Protein 4ILY (pdb70)

Sequence (486 aa):
ATGLDDPAKKDIAMQLVSSAENSTLDWKAQYGYIEDIGDGRRGYTAGIIGFCSGTGDMLALVERYTDRSPGNVLASYLPALREVDGTDSHDGLDPGFPRDWAEAAKDPVFQQAQNDERDRVYFDPAVRQAKDDGLGTLGQFAYYDAIVMHGGGGDSTSFGSIRQRALAEAEPPSRGGDEVAYLDAFLDARVWAMRQEEAHSDTSRVDTAQRVFLRDGNLNLDPPLDWQVYGDSFHIGSAPTQPAAHHHLEAAATGLDDPAKKDIAMQLVSSAENSTLDWKAQYGYIEDIGDGRGYTAGIIGFCSGTGDMLALVEERYTDRSPGNVLASYLPALREVDGTDSHDGLDPGFPRDWAEAAKDPVFQQAQNDERDRVYFDPAVRQAKDDGLGTLGQFAYYDAIVMMHGGGGDSTSFGSIRQRALAEAEPPSRGGDEVAYLDAFLDARVWAMRQEEAHSDTSRVDTAQRVFLRDDGNLNLDPPLDWQVYGDSFHIG

Solvent-accessible surface area: 21343 Å² total; per-residue (Å²): 121,93,17,0,62,46,103,66,25,52,53,12,0,9,34,6,15,2,0,1,60,47,52,49,52,79,26,109,65,40,15,26,66,24,41,35,18,18,45,47,118,0,16,21,0,4,26,45,24,2,8,1,9,80,20,40,0,26,38,0,0,55,71,4,27,118,104,28,112,71,18,59,0,21,94,9,10,27,4,0,72,110,3,56,62,66,82,34,50,77,8,0,55,74,3,0,38,158,15,0,46,82,3,10,164,40,94,63,0,52,88,0,0,24,34,7,11,16,125,54,35,1,74,54,0,3,155,56,0,68,72,6,36,8,27,2,4,0,7,6,3,0,3,2,0,6,32,54,13,22,61,46,82,78,85,13,1,16,31,34,0,41,107,114,0,42,95,118,22,79,5,37,64,173,74,18,96,37,47,53,0,2,33,1,0,4,65,2,0,10,72,0,6,135,114,82,87,79,140,18,52,14,15,15,0,68,48,5,3,50,55,4,4,134,108,45,33,52,80,0,64,48,91,2,81,11,79,2,47,58,71,91,23,105,20,83,171,77,129,134,124,94,86,29,161,140,98,109,92,91,54,92,18,0,55,46,102,64,26,51,55,13,0,9,34,6,13,2,1,7,89,50,56,49,48,78,27,111,65,39,14,24,72,25,92,54,106,68,64,46,116,0,18,21,0,3,25,47,24,2,8,2,10,78,20,44,0,29,38,0,0,53,64,4,27,113,20,25,43,11,16,41,0,14,93,24,10,86,15,1,126,134,3,59,62,66,81,33,49,102,56,1,70,128,6,0,41,156,16,0,48,55,2,10,164,42,78,14,0,49,54,0,0,26,29,7,11,16,127,56,38,1,76,54,0,3,164,53,0,68,82,5,37,8,26,1,4,0,6,5,3,0,3,2,0,4,32,73,13,21,56,43,81,78,83,15,1,16,29,32,0,42,109,117,0,44,94,121,21,75,5,35,63,169,74,17,95,34,47,54,0,2,34,2,0,4,66,4,0,11,65,0,5,137,112,86,114,76,185,18,75,16,16,12,0,70,49,6,3,51,69,6,4,140,110,47,23,53,82,0,60,45,94,2,84,9,78,1,100,61,75,88,24,102,17,86

CATH classification: 1.20.141.10 (+1 more: 3.30.386.10)

Organism: Streptomyces sp. (strain SirexAA-E / ActE) (NCBI:txid862751)

InterPro domains:
  IPR000400 Glycoside hydrolase, family 46 [PF01374] (68-277)
  IPR000400 Glycoside hydrolase, family 46 [PIRSF036551] (14-288)
  IPR000400 Glycoside hydrolase, family 46 [PS60000] (74-109)
  IPR000400 Glycoside hydrolase, family 46 [cd00978] (60-277)
  IPR023099 Glycoside hydrolase, family 46, N-terminal [G3DSA:3.30.386.10] (79-173)
  IPR023346 Lysozyme-like domain superfamily [SSF53955] (54-288)

Radius of gyration: 26.88 Å; Cα contacts (8 Å, |Δi|>4): 786; chains: 2; bounding box: 39×75×78 Å

B-factor: mean 20.55, std 11.5, range [5.27, 96.53]

Structure (mmCIF, N/CA/C/O backbone):
data_4ILY
#
_entry.id   4ILY
#
_cell.length_a   39.067
_cell.length_b   115.351
_cell.length_c   57.339
_cell.angle_alpha   90.000
_cell.angle_beta   107.080
_cell.angle_gamma   90.000
#
_symmetry.space_group_name_H-M   'P 1 21 1'
#
loop_
_entity.id
_entity.type
_entity.pdbx_description
1 polymer Chitosanase
2 water water
#
loop_
_atom_site.group_PDB
_atom_site.id
_atom_site.type_symbol
_atom_site.label_atom_id
_atom_site.label_alt_id
_atom_site.label_comp_id
_atom_site.label_asym_id
_atom_site.label_entity_id
_atom_site.label_seq_id
_atom_site.pdbx_PDB_ins_code
_atom_site.Cartn_x
_atom_site.Cartn_y
_atom_site.Cartn_z
_atom_site.occupancy
_atom_site.B_iso_or_equiv
_atom_site.auth_seq_id
_atom_site.auth_comp_id
_atom_site.auth_asym_id
_atom_site.auth_atom_id
_atom_site.pdbx_PDB_model_num
ATOM 1 N N . ALA A 1 15 ? -12.511 -31.542 13.608 1.00 60.37 54 ALA A N 1
ATOM 2 C CA . ALA A 1 15 ? -11.533 -31.881 12.583 1.00 51.62 54 ALA A CA 1
ATOM 3 C C . ALA A 1 15 ? -12.091 -32.918 11.615 1.00 41.58 54 ALA A C 1
ATOM 4 O O . ALA A 1 15 ? -11.350 -33.479 10.813 1.00 46.45 54 ALA A O 1
ATOM 6 N N . THR A 1 16 ? -13.396 -33.165 11.680 1.00 31.52 55 THR A N 1
ATOM 7 C CA . THR A 1 16 ? -13.996 -34.235 10.881 1.00 32.30 55 THR A CA 1
ATOM 8 C C . THR A 1 16 ? -14.905 -33.721 9.763 1.00 26.50 55 THR A C 1
ATOM 9 O O . THR A 1 16 ? -15.439 -32.605 9.831 1.00 23.53 55 THR A O 1
ATOM 13 N N . GLY A 1 17 ? -15.096 -34.557 8.744 1.00 26.71 56 GLY A N 1
ATOM 14 C CA . GLY A 1 17 ? -15.988 -34.223 7.644 1.00 20.77 56 GLY A CA 1
ATOM 15 C C . GLY A 1 17 ? -15.557 -32.950 6.948 1.00 19.66 56 GLY A C 1
ATOM 16 O O . GLY A 1 17 ? -14.362 -32.732 6.733 1.00 20.06 56 GLY A O 1
ATOM 17 N N . LEU A 1 18 ? -16.534 -32.107 6.612 1.00 18.43 57 LEU A N 1
ATOM 18 C CA . LEU A 1 18 ? -16.302 -30.882 5.850 1.00 22.64 57 LEU A CA 1
ATOM 19 C C . LEU A 1 18 ? -15.570 -29.821 6.677 1.00 24.75 57 LEU A C 1
ATOM 20 O O . LEU A 1 18 ? -15.034 -28.859 6.130 1.00 22.59 57 LEU A O 1
ATOM 25 N N . ASP A 1 19 ? -15.563 -30.001 7.993 1.00 23.00 58 ASP A N 1
ATOM 26 C CA . ASP A 1 19 ? -14.838 -29.104 8.892 1.00 23.74 58 ASP A CA 1
ATOM 27 C C . ASP A 1 19 ? -13.309 -29.257 8.816 1.00 31.60 58 ASP A C 1
ATOM 28 O O . ASP A 1 19 ? -12.572 -28.357 9.238 1.00 34.63 58 ASP A O 1
ATOM 33 N N . ASP A 1 20 ? -12.831 -30.379 8.274 1.00 25.19 59 ASP A N 1
ATOM 34 C CA . ASP A 1 20 ? -11.403 -30.512 7.968 1.00 27.98 59 ASP A CA 1
ATOM 35 C C . ASP A 1 20 ? -11.037 -29.426 6.958 1.00 26.99 59 ASP A C 1
ATOM 36 O O . ASP A 1 20 ? -11.727 -29.272 5.949 1.00 20.70 59 ASP A O 1
ATOM 41 N N . PRO A 1 21 ? -9.981 -28.642 7.246 1.00 25.44 60 PRO A N 1
ATOM 42 C CA . PRO A 1 21 ? -9.624 -27.488 6.406 1.00 29.28 60 PRO A CA 1
ATOM 43 C C . PRO A 1 21 ? -9.456 -27.827 4.929 1.00 28.39 60 PRO A C 1
ATOM 44 O O . PRO A 1 21 ? -9.840 -27.014 4.084 1.00 22.81 60 PRO A O 1
ATOM 48 N N . ALA A 1 22 ? -8.884 -28.991 4.624 1.00 26.40 61 ALA A N 1
ATOM 49 C CA . ALA A 1 22 ? -8.717 -29.414 3.233 1.00 26.27 61 ALA A CA 1
ATOM 50 C C . ALA A 1 22 ? -10.051 -29.705 2.566 1.00 27.29 61 ALA A C 1
ATOM 51 O O . ALA A 1 22 ? -10.294 -29.285 1.429 1.00 24.10 61 ALA A O 1
ATOM 53 N N . LYS A 1 23 ? -10.920 -30.411 3.282 1.00 21.51 62 LYS A N 1
ATOM 54 C CA . LYS A 1 23 ? -12.254 -30.702 2.763 1.00 17.19 62 LYS A CA 1
ATOM 55 C C . LYS A 1 23 ? -13.086 -29.429 2.661 1.00 22.39 62 LYS A C 1
ATOM 56 O O . LYS A 1 23 ? -13.866 -29.272 1.727 1.00 14.91 62 LYS A O 1
ATOM 62 N N . LYS A 1 24 ? -12.940 -28.530 3.631 1.00 16.54 63 LYS A N 1
ATOM 63 C CA . LYS A 1 24 ? -13.678 -27.269 3.573 1.00 15.61 63 LYS A CA 1
ATOM 64 C C . LYS A 1 24 ? -13.339 -26.490 2.307 1.00 14.73 63 LYS A C 1
ATOM 65 O O . LYS A 1 24 ? -14.212 -25.907 1.671 1.00 13.67 63 LYS A O 1
ATOM 71 N N . ASP A 1 25 ? -12.068 -26.478 1.938 1.00 18.98 64 ASP A N 1
ATOM 72 C CA . ASP A 1 25 ? -11.677 -25.706 0.767 1.00 22.74 64 ASP A CA 1
ATOM 73 C C . ASP A 1 25 ? -12.156 -26.385 -0.512 1.00 21.39 64 ASP A C 1
ATOM 74 O O . ASP A 1 25 ? -12.508 -25.719 -1.492 1.00 17.58 64 ASP A O 1
ATOM 79 N N . ILE A 1 26 ? -12.164 -27.714 -0.501 1.00 18.63 65 ILE A N 1
ATOM 80 C CA . ILE A 1 26 ? -12.766 -28.467 -1.603 1.00 13.76 65 ILE A CA 1
ATOM 81 C C . ILE A 1 26 ? -14.231 -28.069 -1.783 1.00 12.77 65 ILE A C 1
ATOM 82 O O . ILE A 1 26 ? -14.684 -27.799 -2.905 1.00 13.04 65 ILE A O 1
ATOM 87 N N . ALA A 1 27 ? -14.966 -27.994 -0.677 1.00 12.68 66 ALA A N 1
ATOM 88 C CA . ALA A 1 27 ? -16.335 -27.487 -0.730 1.00 11.88 66 ALA A CA 1
ATOM 89 C C . ALA A 1 27 ? -16.405 -26.110 -1.395 1.00 11.29 66 ALA A C 1
ATOM 90 O O . ALA A 1 27 ? -17.240 -25.882 -2.272 1.00 10.68 66 ALA A O 1
ATOM 92 N N . MET A 1 28 ? -15.539 -25.194 -0.967 1.00 11.62 67 MET A N 1
ATOM 93 C CA . MET A 1 28 ? -15.569 -23.845 -1.538 1.00 11.17 67 MET A CA 1
ATOM 94 C C . MET A 1 28 ? -15.255 -23.864 -3.031 1.00 11.33 67 MET A C 1
ATOM 95 O O . MET A 1 28 ? -15.854 -23.106 -3.809 1.00 12.95 67 MET A O 1
ATOM 100 N N . GLN A 1 29 ? -14.330 -24.734 -3.439 1.00 14.18 68 GLN A N 1
ATOM 101 C CA . GLN A 1 29 ? -14.001 -24.899 -4.859 1.00 15.53 68 GLN A CA 1
ATOM 102 C C . GLN A 1 29 ? -15.169 -25.471 -5.663 1.00 11.75 68 GLN A C 1
ATOM 103 O O . GLN A 1 29 ? -15.450 -25.020 -6.775 1.00 10.92 68 GLN A O 1
ATOM 109 N N . LEU A 1 30 ? -15.842 -26.468 -5.097 1.00 12.01 69 LEU A N 1
ATOM 110 C CA . LEU A 1 30 ? -16.973 -27.104 -5.766 1.00 10.65 69 LEU A CA 1
ATOM 111 C C . LEU A 1 30 ? -18.103 -26.111 -5.971 1.00 10.12 69 LEU A C 1
ATOM 112 O O . LEU A 1 30 ? -18.690 -26.032 -7.060 1.00 10.08 69 LEU A O 1
ATOM 117 N N . VAL A 1 31 ? -18.402 -25.332 -4.933 1.00 11.60 70 VAL A N 1
ATOM 118 C CA . VAL A 1 31 ? -19.450 -24.315 -5.065 1.00 9.52 70 VAL A CA 1
ATOM 119 C C . VAL A 1 31 ? -19.060 -23.283 -6.127 1.00 12.45 70 VAL A C 1
ATOM 120 O O . VAL A 1 31 ? -19.890 -22.864 -6.951 1.00 11.44 70 VAL A O 1
ATOM 124 N N . SER A 1 32 ? -17.790 -22.886 -6.112 1.00 9.79 71 SER A N 1
ATOM 125 C CA . SER A 1 32 ? -17.279 -21.888 -7.045 1.00 14.86 71 SER A CA 1
ATOM 126 C C . SER A 1 32 ? -17.379 -22.351 -8.495 1.00 11.16 71 SER A C 1
ATOM 127 O O . SER A 1 32 ? -17.646 -21.547 -9.391 1.00 10.47 71 SER A O 1
ATOM 130 N N . SER A 1 33 ? -17.166 -23.643 -8.735 1.00 10.52 72 SER A N 1
ATOM 131 C CA . SER A 1 33 ? -17.266 -24.160 -10.096 1.00 11.00 72 SER A CA 1
ATOM 132 C C . SER A 1 33 ? -18.658 -23.916 -10.659 1.00 13.41 72 SER A C 1
ATOM 133 O O . SER A 1 33 ? -18.806 -23.636 -11.837 1.00 12.85 72 SER A O 1
ATOM 136 N N . ALA A 1 34 ? -19.675 -24.013 -9.809 1.00 10.39 73 ALA A N 1
ATOM 137 C CA . ALA A 1 34 ? -21.046 -23.756 -10.243 1.00 14.71 73 ALA A CA 1
ATOM 138 C C . ALA A 1 34 ? -21.389 -22.258 -10.293 1.00 18.70 73 ALA A C 1
ATOM 139 O O . ALA A 1 34 ? -22.104 -21.811 -11.187 1.00 21.46 73 ALA A O 1
ATOM 141 N N . GLU A 1 35 ? -20.897 -21.483 -9.337 1.00 9.99 74 GLU A N 1
ATOM 142 C CA . GLU A 1 35 ? -21.256 -20.059 -9.291 1.00 11.99 74 GLU A CA 1
ATOM 143 C C . GLU A 1 35 ? -20.405 -19.174 -10.202 1.00 18.75 74 GLU A C 1
ATOM 144 O O . GLU A 1 35 ? -20.873 -18.133 -10.700 1.00 15.04 74 GLU A O 1
ATOM 150 N N . ASN A 1 36 ? -19.153 -19.577 -10.407 1.00 13.24 75 ASN A N 1
ATOM 151 C CA . ASN A 1 36 ? -18.185 -18.747 -11.122 1.00 12.61 75 ASN A CA 1
ATOM 152 C C . ASN A 1 36 ? -17.535 -19.405 -12.316 1.00 17.18 75 ASN A C 1
ATOM 153 O O . ASN A 1 36 ? -16.770 -18.760 -13.027 1.00 14.93 75 ASN A O 1
ATOM 158 N N . SER A 1 37 ? -17.822 -20.688 -12.517 1.00 15.58 76 SER A N 1
ATOM 159 C CA . SER A 1 37 ? -17.152 -21.496 -13.543 1.00 19.18 76 SER A CA 1
ATOM 160 C C . SER A 1 37 ? -15.629 -21.544 -13.397 1.00 18.11 76 SER A C 1
ATOM 161 O O . SER A 1 37 ? -14.903 -21.704 -14.385 1.00 18.34 76 SER A O 1
ATOM 164 N N . THR A 1 38 ? -15.163 -21.444 -12.153 1.00 19.38 77 THR A N 1
ATOM 165 C CA . THR A 1 38 ? -13.754 -21.622 -11.816 1.00 18.39 77 THR A CA 1
ATOM 166 C C . THR A 1 38 ? -13.605 -22.175 -10.393 1.00 17.72 77 THR A C 1
ATOM 167 O O . THR A 1 38 ? -14.514 -22.035 -9.570 1.00 13.98 77 THR A O 1
ATOM 171 N N . LEU A 1 39 ? -12.457 -22.782 -10.093 1.00 14.40 78 LEU A N 1
ATOM 172 C CA . LEU A 1 39 ? -12.199 -23.275 -8.738 1.00 12.70 78 LEU A CA 1
ATOM 173 C C . LEU A 1 39 ? -11.730 -22.124 -7.856 1.00 16.10 78 LEU A C 1
ATOM 174 O O . LEU A 1 39 ? -11.707 -22.235 -6.629 1.00 13.22 78 LEU A O 1
ATOM 179 N N . ASP A 1 40 ? -11.381 -21.004 -8.482 1.00 12.94 79 ASP A N 1
ATOM 180 C CA . ASP A 1 40 ? -10.786 -19.874 -7.754 1.00 13.12 79 ASP A CA 1
ATOM 181 C C . ASP A 1 40 ? -11.836 -19.006 -7.055 1.00 17.28 79 ASP A C 1
ATOM 182 O O . ASP A 1 40 ? -12.173 -17.925 -7.533 1.00 18.75 79 ASP A O 1
ATOM 187 N N . TRP A 1 41 ? -12.342 -19.473 -5.916 1.00 13.96 80 TRP A N 1
ATOM 188 C CA . TRP A 1 41 ? -13.416 -18.761 -5.226 1.00 14.24 80 TRP A CA 1
ATOM 189 C C . TRP A 1 41 ? -12.969 -17.409 -4.656 1.00 13.19 80 TRP A C 1
ATOM 190 O O . TRP A 1 41 ? -13.760 -16.461 -4.571 1.00 15.71 80 TRP A O 1
ATOM 201 N N . LYS A 1 42 ? -11.699 -17.315 -4.283 1.00 14.14 81 LYS A N 1
ATOM 202 C CA . LYS A 1 42 ? -11.173 -16.080 -3.706 1.00 12.62 81 LYS A CA 1
ATOM 203 C C . LYS A 1 42 ? -11.146 -14.897 -4.678 1.00 19.53 81 LYS A C 1
ATOM 204 O O . LYS A 1 42 ? -11.106 -13.743 -4.243 1.00 15.94 81 LYS A O 1
ATOM 210 N N . ALA A 1 43 ? -11.163 -15.171 -5.980 1.00 18.61 82 ALA A N 1
ATOM 211 C CA . ALA A 1 43 ? -11.170 -14.101 -6.990 1.00 19.07 82 ALA A CA 1
ATOM 212 C C . ALA A 1 43 ? -12.392 -13.180 -6.865 1.00 16.94 82 ALA A C 1
ATOM 213 O O . ALA A 1 43 ? -12.410 -12.059 -7.395 1.00 17.81 82 ALA A O 1
ATOM 215 N N . GLN A 1 44 ? -13.411 -13.650 -6.153 1.00 14.13 83 GLN A N 1
ATOM 216 C CA . GLN A 1 44 ? -14.654 -12.894 -5.998 1.00 11.95 83 GLN A CA 1
ATOM 217 C C . GLN A 1 44 ? -14.714 -11.927 -4.813 1.00 12.23 83 GLN A C 1
ATOM 218 O O . GLN A 1 44 ? -15.736 -11.255 -4.641 1.00 14.41 83 GLN A O 1
ATOM 224 N N . TYR A 1 45 ? -13.661 -11.863 -3.992 1.00 12.40 84 TYR A N 1
ATOM 225 C CA . TYR A 1 45 ? -13.671 -10.957 -2.841 1.00 15.93 84 TYR A CA 1
ATOM 226 C C . TYR A 1 45 ? -14.018 -9.538 -3.294 1.00 17.54 84 TYR A C 1
ATOM 227 O O . TYR A 1 45 ? -14.836 -8.858 -2.671 1.00 13.71 84 TYR A O 1
ATOM 236 N N . GLY A 1 46 ? -13.380 -9.096 -4.376 1.00 13.48 85 GLY A N 1
ATOM 237 C CA . GLY A 1 46 ? -13.557 -7.733 -4.865 1.00 14.78 85 GLY A CA 1
ATOM 238 C C . GLY A 1 46 ? -14.644 -7.522 -5.906 1.00 12.18 85 GLY A C 1
ATOM 239 O O . GLY A 1 46 ? -14.873 -6.386 -6.328 1.00 15.65 85 GLY A O 1
ATOM 240 N N . TYR A 1 47 ? -15.310 -8.596 -6.317 1.00 11.73 86 TYR A N 1
ATOM 241 C CA . TYR A 1 47 ? -16.389 -8.499 -7.306 1.00 16.86 86 TYR A CA 1
ATOM 242 C C . TYR A 1 47 ? -17.550 -7.653 -6.794 1.00 16.78 86 TYR A C 1
ATOM 243 O O . TYR A 1 47 ? -17.969 -7.796 -5.641 1.00 12.17 86 TYR A O 1
ATOM 252 N N . ILE A 1 48 ? -18.072 -6.775 -7.652 1.00 13.53 87 ILE A N 1
ATOM 253 C CA . ILE A 1 48 ? -19.279 -6.013 -7.327 1.00 11.99 87 ILE A CA 1
ATOM 254 C C . ILE A 1 48 ? -20.009 -5.491 -8.587 1.00 16.25 87 ILE A C 1
ATOM 255 O O . ILE A 1 48 ? -19.421 -4.783 -9.396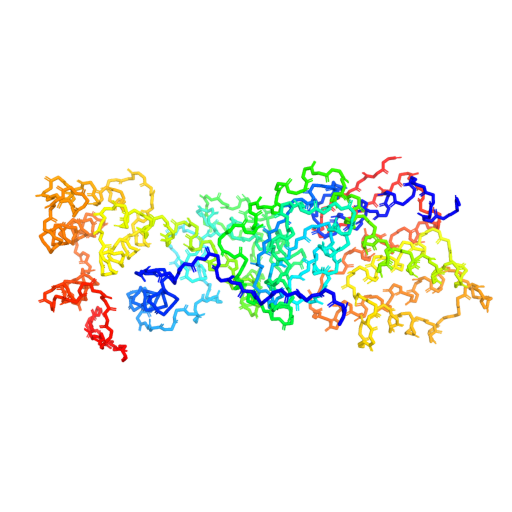 1.00 16.32 87 ILE A O 1
ATOM 260 N N . GLU A 1 49 ? -21.281 -5.869 -8.740 1.00 15.24 88 GLU A N 1
ATOM 261 C CA . GLU A 1 49 ? -22.149 -5.390 -9.825 1.00 21.89 88 GLU A CA 1
ATOM 262 C C . GLU A 1 49 ? -23.611 -5.417 -9.413 1.00 13.46 88 GLU A C 1
ATOM 263 O O . GLU A 1 49 ? -24.022 -6.267 -8.627 1.00 15.07 88 GLU A O 1
ATOM 269 N N . ASP A 1 50 ? -24.395 -4.504 -9.983 1.00 15.39 89 ASP A N 1
ATOM 270 C CA . ASP A 1 50 ? -25.854 -4.601 -9.948 1.00 16.54 89 ASP A CA 1
ATOM 271 C C . ASP A 1 50 ? -26.305 -5.331 -11.218 1.00 19.85 89 ASP A C 1
ATOM 272 O O . ASP A 1 50 ? -26.241 -4.769 -12.308 1.00 19.41 89 ASP A O 1
ATOM 277 N N . ILE A 1 51 ? -26.759 -6.575 -11.082 1.00 12.41 90 ILE A N 1
ATOM 278 C CA . ILE A 1 51 ? -27.074 -7.382 -12.259 1.00 15.30 90 ILE A CA 1
ATOM 279 C C . ILE A 1 51 ? -28.534 -7.252 -12.724 1.00 18.18 90 ILE A C 1
ATOM 280 O O . ILE A 1 51 ? -28.962 -7.943 -13.658 1.00 17.11 90 ILE A O 1
ATOM 285 N N . GLY A 1 52 ? -29.285 -6.363 -12.078 1.00 14.56 91 GLY A N 1
ATOM 286 C CA . GLY A 1 52 ? -30.647 -6.067 -12.494 1.00 14.75 91 GLY A CA 1
ATOM 287 C C . GLY A 1 52 ? -31.659 -7.110 -12.055 1.00 22.75 91 GLY A C 1
ATOM 288 O O . GLY A 1 52 ? -32.700 -7.266 -12.697 1.00 23.21 91 GLY A O 1
ATOM 289 N N . ASP A 1 53 ? -31.357 -7.834 -10.973 1.00 19.50 92 ASP A N 1
ATOM 290 C CA . ASP A 1 53 ? -32.291 -8.827 -10.442 1.00 15.10 92 ASP A CA 1
ATOM 291 C C . ASP A 1 53 ? -33.198 -8.270 -9.335 1.00 22.74 92 ASP A C 1
ATOM 292 O O . ASP A 1 53 ? -34.003 -9.002 -8.753 1.00 24.81 92 ASP A O 1
ATOM 297 N N . GLY A 1 54 ? -33.056 -6.979 -9.048 1.00 18.89 93 GLY A N 1
ATOM 298 C CA . GLY A 1 54 ? -33.862 -6.310 -8.037 1.00 18.84 93 GLY A CA 1
ATOM 299 C C . GLY A 1 54 ? -33.181 -6.269 -6.675 1.00 21.07 93 GLY A C 1
ATOM 300 O O . GLY A 1 54 ? -33.726 -5.712 -5.721 1.00 18.09 93 GLY A O 1
ATOM 301 N N . ARG A 1 55 ? -31.978 -6.829 -6.581 1.00 18.90 94 ARG A N 1
ATOM 302 C CA A ARG A 1 55 ? -31.300 -6.907 -5.286 0.64 18.60 94 ARG A CA 1
ATOM 303 C CA B ARG A 1 55 ? -31.270 -6.935 -5.305 0.36 18.48 94 ARG A CA 1
ATOM 304 C C . ARG A 1 55 ? -30.248 -5.825 -5.084 1.00 19.62 94 ARG A C 1
ATOM 305 O O . ARG A 1 55 ? -29.543 -5.822 -4.083 1.00 14.80 94 ARG A O 1
ATOM 320 N N . GLY A 1 56 ? -30.156 -4.892 -6.025 1.00 15.92 95 GLY A N 1
ATOM 321 C CA . GLY A 1 56 ? -29.172 -3.831 -5.907 1.00 17.94 95 GLY A CA 1
ATOM 322 C C . GLY A 1 56 ? -27.786 -4.332 -6.272 1.00 18.92 95 GLY A C 1
ATOM 323 O O . GLY A 1 56 ? -27.622 -5.097 -7.222 1.00 19.19 95 GLY A O 1
ATOM 324 N N . TYR A 1 57 ? -26.780 -3.890 -5.523 1.00 15.87 96 TYR A N 1
ATOM 325 C CA . TYR A 1 57 ? -25.419 -4.369 -5.733 1.00 11.87 96 TYR A CA 1
ATOM 326 C C . TYR A 1 57 ? -25.256 -5.752 -5.175 1.00 15.77 96 TYR A C 1
ATOM 327 O O . TYR A 1 57 ? -25.617 -6.003 -4.027 1.00 14.32 96 TYR A O 1
ATOM 336 N N . THR A 1 58 ? -24.705 -6.639 -5.995 1.00 12.21 97 THR A N 1
ATOM 337 C CA . THR A 1 58 ? -24.337 -7.987 -5.576 1.00 16.23 97 THR A CA 1
ATOM 338 C C . THR A 1 58 ? -22.806 -8.062 -5.526 1.00 14.54 97 THR A C 1
ATOM 339 O O . THR A 1 58 ? -22.131 -7.640 -6.472 1.00 16.74 97 THR A O 1
ATOM 343 N N . ALA A 1 59 ? -22.243 -8.569 -4.431 1.00 11.49 98 ALA A N 1
ATOM 344 C CA . ALA A 1 59 ? -20.798 -8.462 -4.265 1.00 7.87 98 ALA A CA 1
ATOM 345 C C . ALA A 1 59 ? -20.192 -9.551 -3.394 1.00 9.87 98 ALA A C 1
ATOM 346 O O . ALA A 1 59 ? -20.892 -10.225 -2.636 1.00 10.83 98 ALA A O 1
ATOM 348 N N . GLY A 1 60 ? -18.879 -9.709 -3.518 1.00 11.44 99 GLY A N 1
ATOM 349 C CA . GLY A 1 60 ? 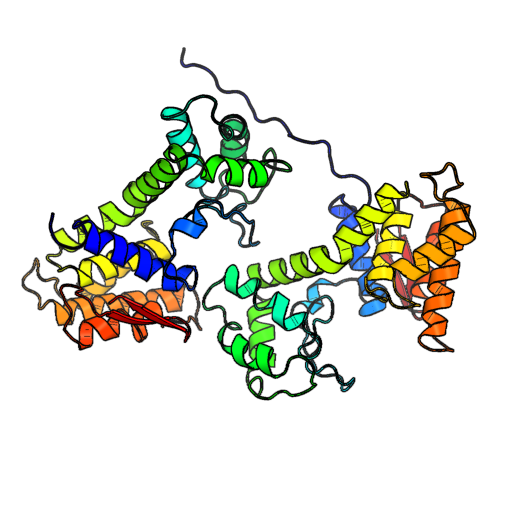-18.121 -10.598 -2.661 1.00 13.05 99 GLY A CA 1
ATOM 350 C C . GLY A 1 60 ? -18.284 -12.071 -2.984 1.00 10.95 99 GLY A C 1
ATOM 351 O O . GLY A 1 60 ? -18.833 -12.460 -4.035 1.00 12.35 99 GLY A O 1
ATOM 352 N N . ILE A 1 61 ? -17.790 -12.904 -2.078 1.00 10.79 100 ILE A N 1
ATOM 353 C CA . ILE A 1 61 ? -17.646 -14.327 -2.381 1.00 13.47 100 ILE A CA 1
ATOM 354 C C . ILE A 1 61 ? -18.952 -15.103 -2.469 1.00 16.74 100 ILE A C 1
ATOM 355 O O . ILE A 1 61 ? -19.009 -16.148 -3.127 1.00 18.13 100 ILE A O 1
ATOM 360 N N . ILE A 1 62 ? -19.998 -14.618 -1.810 1.00 14.23 101 ILE A N 1
ATOM 361 C CA . ILE A 1 62 ? -21.290 -15.313 -1.895 1.00 13.63 101 ILE A CA 1
ATOM 362 C C . ILE A 1 62 ? -22.380 -14.478 -2.545 1.00 17.09 101 ILE A C 1
ATOM 363 O O . ILE A 1 62 ? -23.537 -14.881 -2.595 1.00 25.96 101 ILE A O 1
ATOM 368 N N . GLY A 1 63 ? -22.004 -13.323 -3.067 1.00 14.00 102 GLY A N 1
ATOM 369 C CA . GLY A 1 63 ? -22.991 -12.422 -3.620 1.00 15.32 102 GLY A CA 1
ATOM 370 C C . GLY A 1 63 ? -23.850 -11.797 -2.533 1.00 11.38 102 GLY A C 1
ATOM 371 O O . GLY A 1 63 ? -25.072 -11.936 -2.548 1.00 14.41 102 GLY A O 1
ATOM 372 N N . PHE A 1 64 ? -23.201 -11.137 -1.574 1.00 7.76 103 PHE A N 1
ATOM 373 C CA . PHE A 1 64 ? -23.893 -10.296 -0.599 1.00 10.86 103 PHE A CA 1
ATOM 374 C C . PHE A 1 64 ? -24.621 -9.181 -1.367 1.00 13.91 103 PHE A C 1
ATOM 375 O O . PHE A 1 64 ? -24.056 -8.612 -2.308 1.00 12.55 103 PHE A O 1
ATOM 383 N N . CYS A 1 65 ? -25.850 -8.843 -0.968 1.00 10.17 104 CYS A N 1
ATOM 384 C CA . CYS A 1 65 ? -26.621 -7.809 -1.685 1.00 11.81 104 CYS A CA 1
ATOM 385 C C . CYS A 1 65 ? -26.988 -6.599 -0.828 1.00 12.75 104 CYS A C 1
ATOM 386 O O . CYS A 1 65 ? -27.329 -6.752 0.341 1.00 13.54 104 CYS A O 1
ATOM 389 N N . SER A 1 66 ? -26.958 -5.405 -1.423 1.00 14.59 105 SER A N 1
ATOM 390 C CA . SER A 1 66 ? -27.410 -4.195 -0.729 1.00 11.49 105 SER A CA 1
ATOM 391 C C . SER A 1 66 ? -28.920 -4.201 -0.470 1.00 13.53 105 SER A C 1
ATOM 392 O O . SER A 1 66 ? -29.408 -3.508 0.427 1.00 15.81 105 SER A O 1
ATOM 395 N N . GLY A 1 67 ? -29.664 -4.957 -1.275 1.00 17.32 106 GLY A N 1
ATOM 396 C CA . GLY A 1 67 ? -31.112 -4.979 -1.150 1.00 12.76 106 GLY A CA 1
ATOM 397 C C . GLY A 1 67 ? -31.687 -5.989 -0.173 1.00 15.97 106 GLY A C 1
ATOM 398 O O . GLY A 1 67 ? -32.883 -5.952 0.122 1.00 17.79 106 GLY A O 1
ATOM 399 N N . THR A 1 68 ? -30.854 -6.896 0.336 1.00 14.22 107 THR A N 1
ATOM 400 C CA . THR A 1 68 ? -31.373 -8.022 1.105 1.00 15.11 107 THR A CA 1
ATOM 401 C C . THR A 1 68 ? -30.877 -8.102 2.540 1.00 17.13 107 THR A C 1
ATOM 402 O O . THR A 1 68 ? -31.301 -8.984 3.286 1.00 17.83 107 THR A O 1
ATOM 406 N N . GLY A 1 69 ? -30.003 -7.176 2.931 1.00 11.90 108 GLY A N 1
ATOM 407 C CA . GLY A 1 69 ? -29.568 -7.088 4.315 1.00 14.84 108 GLY A CA 1
ATOM 408 C C . GLY A 1 69 ? -28.244 -7.748 4.644 1.00 13.53 108 GLY A C 1
ATOM 409 O O . GLY A 1 69 ? -27.624 -7.426 5.666 1.00 9.27 108 GLY A O 1
ATOM 410 N N . ASP A 1 70 ? -27.785 -8.662 3.795 1.00 10.55 109 ASP A N 1
ATOM 411 C CA . ASP A 1 70 ? -26.561 -9.389 4.147 1.00 9.82 109 ASP A CA 1
ATOM 412 C C . ASP A 1 70 ? -25.279 -8.603 3.840 1.00 10.76 109 ASP A C 1
ATOM 413 O O . ASP A 1 70 ? -24.281 -8.733 4.557 1.00 13.07 109 ASP A O 1
ATOM 418 N N . MET A 1 71 ? -25.306 -7.761 2.809 1.00 12.10 110 MET A N 1
ATOM 419 C CA . MET A 1 71 ? -24.184 -6.837 2.606 1.00 8.85 110 MET A CA 1
ATOM 420 C C . MET A 1 71 ? -24.063 -5.901 3.798 1.00 13.66 110 MET A C 1
ATOM 421 O O . MET A 1 71 ? -22.958 -5.652 4.304 1.00 11.45 110 MET A O 1
ATOM 426 N N . LEU A 1 72 ? -25.206 -5.394 4.250 1.00 12.49 111 LEU A N 1
ATOM 427 C CA . LEU A 1 72 ? -25.242 -4.506 5.411 1.00 11.43 111 LEU A CA 1
ATOM 428 C C . LEU A 1 72 ? -24.652 -5.184 6.655 1.00 11.35 111 LEU A C 1
ATOM 429 O O . LEU A 1 72 ? -23.791 -4.612 7.335 1.00 11.48 111 LEU A O 1
ATOM 434 N N . ALA A 1 73 ? -25.115 -6.390 6.963 1.00 12.96 112 ALA A N 1
ATOM 435 C CA . ALA A 1 73 ? -24.557 -7.130 8.106 1.00 14.99 112 ALA A CA 1
ATOM 436 C C . ALA A 1 73 ? -23.046 -7.353 7.965 1.00 11.63 112 ALA A C 1
ATOM 437 O O . ALA A 1 73 ? -22.299 -7.272 8.948 1.00 9.31 112 ALA A O 1
ATOM 439 N N . LEU A 1 74 ? -22.600 -7.669 6.751 1.00 9.33 113 LEU A N 1
ATOM 440 C CA . LEU A 1 74 ? -21.162 -7.816 6.491 1.00 10.67 113 LEU A CA 1
ATOM 441 C C . LEU A 1 74 ? -20.383 -6.530 6.772 1.00 8.49 113 LEU A C 1
ATOM 442 O O . LEU A 1 74 ? -19.362 -6.555 7.466 1.00 8.93 113 LEU A O 1
ATOM 447 N N . VAL A 1 75 ? -20.853 -5.403 6.248 1.00 12.31 114 VAL A N 1
ATOM 448 C CA . VAL A 1 75 ? -20.100 -4.163 6.442 1.00 11.17 114 VAL A CA 1
ATOM 449 C C . VAL A 1 75 ? -20.127 -3.730 7.908 1.00 15.66 114 VAL A C 1
ATOM 450 O O . VAL A 1 75 ? -19.139 -3.209 8.419 1.00 13.11 114 VAL A O 1
ATOM 454 N N . GLU A 1 76 ? -21.240 -3.979 8.594 1.00 8.83 115 GLU A N 1
ATOM 455 C CA . GLU A 1 76 ? -21.307 -3.704 10.031 1.00 14.60 115 GLU A CA 1
ATOM 456 C C . GLU A 1 76 ? -20.248 -4.500 10.804 1.00 13.69 115 GLU A C 1
ATOM 457 O O . GLU A 1 76 ? -19.593 -3.959 11.703 1.00 13.92 115 GLU A O 1
ATOM 463 N N . ARG A 1 77 ? -20.095 -5.782 10.461 1.00 14.84 116 ARG A N 1
ATOM 464 C CA . ARG A 1 77 ? -19.127 -6.654 11.143 1.00 10.08 116 ARG A CA 1
ATOM 465 C C . ARG A 1 77 ? -17.679 -6.256 10.842 1.00 12.23 116 ARG A C 1
ATOM 466 O O . ARG A 1 77 ? -16.834 -6.231 11.745 1.00 10.10 116 ARG A O 1
ATOM 474 N N . TYR A 1 78 ? -17.403 -5.956 9.576 1.00 8.64 117 TYR A N 1
ATOM 475 C CA . TYR A 1 78 ? -16.102 -5.427 9.158 1.00 9.61 117 TYR A CA 1
ATOM 476 C C . TYR A 1 78 ? -15.778 -4.169 9.963 1.00 17.13 117 TYR A C 1
ATOM 477 O O . TYR A 1 78 ? -14.649 -3.979 10.430 1.00 15.02 117 TYR A O 1
ATOM 486 N N . THR A 1 79 ? -16.772 -3.302 10.122 1.00 11.48 118 THR A N 1
ATOM 487 C CA . THR A 1 79 ? -16.539 -2.019 10.796 1.00 10.50 118 THR A CA 1
ATOM 488 C C . THR A 1 79 ? -16.333 -2.187 12.303 1.00 16.67 118 THR A C 1
ATOM 489 O O . THR A 1 79 ? -15.567 -1.432 12.909 1.00 14.03 118 THR A O 1
ATOM 493 N N . ASP A 1 80 ? -17.022 -3.157 12.909 1.00 13.10 119 ASP A N 1
ATOM 494 C CA . ASP A 1 80 ? -16.746 -3.528 14.301 1.00 14.43 119 ASP A CA 1
ATOM 495 C C . ASP A 1 80 ? -15.282 -3.899 14.506 1.00 15.38 119 ASP A C 1
ATOM 496 O O . ASP A 1 80 ? -14.662 -3.545 15.517 1.00 13.11 119 ASP A O 1
ATOM 501 N N . ARG A 1 81 ? -14.736 -4.636 13.546 1.00 13.75 120 ARG A N 1
ATOM 502 C CA . ARG A 1 81 ? -13.366 -5.131 13.650 1.00 14.61 120 ARG A CA 1
ATOM 503 C C . ARG A 1 81 ? -12.346 -4.115 13.161 1.00 16.73 120 ARG A C 1
ATOM 504 O O . ARG A 1 81 ? -11.175 -4.174 13.542 1.00 21.80 120 ARG A O 1
ATOM 512 N N . SER A 1 82 ? -12.788 -3.178 12.324 1.00 12.06 121 SER A N 1
ATOM 513 C CA . SER A 1 82 ? -11.869 -2.234 11.694 1.00 13.55 121 SER A CA 1
ATOM 514 C C . SER A 1 82 ? -12.511 -0.853 11.569 1.00 14.92 121 SER A C 1
ATOM 515 O O . SER A 1 82 ? -12.942 -0.459 10.487 1.00 16.23 121 SER A O 1
ATOM 518 N N . PRO A 1 83 ? -12.599 -0.118 12.688 1.00 16.63 122 PRO A N 1
ATOM 519 C CA . PRO A 1 83 ? -13.314 1.167 12.638 1.00 18.32 122 PRO A CA 1
ATOM 520 C C . PRO A 1 83 ? -12.694 2.154 11.648 1.00 16.44 122 PRO A C 1
ATOM 521 O O . PRO A 1 83 ? -11.467 2.195 11.478 1.00 14.85 122 PRO A O 1
ATOM 525 N N . GLY A 1 84 ? -13.546 2.943 11.004 1.00 17.24 123 GLY A N 1
ATOM 526 C CA . GLY A 1 84 ? -13.098 3.915 10.017 1.00 19.82 123 GLY A CA 1
ATOM 527 C C . GLY A 1 84 ? -12.468 3.309 8.771 1.00 19.31 123 GLY A C 1
ATOM 528 O O . GLY A 1 84 ? -11.692 3.971 8.078 1.00 17.84 123 GLY A O 1
ATOM 529 N N . ASN A 1 85 ? -12.805 2.056 8.466 1.00 13.20 124 ASN A N 1
ATOM 530 C CA . ASN A 1 85 ? -12.376 1.465 7.213 1.00 12.67 124 ASN A CA 1
ATOM 531 C C . ASN A 1 85 ? -13.057 2.188 6.052 1.00 14.82 124 ASN A C 1
ATOM 532 O O . ASN A 1 85 ? -13.979 2.975 6.275 1.00 18.00 124 ASN A O 1
ATOM 537 N N . VAL A 1 86 ? -12.615 1.931 4.822 1.00 20.25 125 VAL A N 1
ATOM 538 C CA . VAL A 1 86 ? -13.120 2.686 3.665 1.00 20.79 125 VAL A CA 1
ATOM 539 C C . VAL A 1 86 ? -14.623 2.544 3.401 1.00 19.07 125 VAL A C 1
ATOM 540 O O . VAL A 1 86 ? -15.242 3.437 2.813 1.00 16.43 125 VAL A O 1
ATOM 544 N N . LEU A 1 87 ? -15.216 1.445 3.850 1.00 12.90 126 LEU A N 1
ATOM 545 C CA . LEU A 1 87 ? -16.638 1.212 3.602 1.00 17.14 126 LEU A CA 1
ATOM 546 C C . LEU A 1 87 ? -17.526 1.788 4.703 1.00 13.16 126 LEU A C 1
ATOM 547 O O . LEU A 1 87 ? -18.744 1.864 4.534 1.00 15.48 126 LEU A O 1
ATOM 552 N N . ALA A 1 88 ? -16.917 2.172 5.828 1.00 15.87 127 ALA A N 1
ATOM 553 C CA . ALA A 1 88 ? -17.676 2.603 7.008 1.00 13.06 127 ALA A CA 1
ATOM 554 C C . ALA A 1 88 ? -18.584 3.798 6.725 1.00 15.13 127 ALA A C 1
ATOM 555 O O . ALA A 1 88 ? -19.697 3.881 7.253 1.00 17.06 127 ALA A O 1
ATOM 557 N N . SER A 1 89 ? -18.100 4.730 5.907 1.00 16.52 128 SER A N 1
ATOM 558 C CA . SER A 1 89 ? -18.867 5.929 5.567 1.00 16.90 128 SER A CA 1
ATOM 559 C C . SER A 1 89 ? -20.168 5.582 4.845 1.00 16.26 128 SER A C 1
ATOM 560 O O . SER A 1 89 ? -21.091 6.396 4.778 1.00 15.41 128 SER A O 1
ATOM 563 N N . TYR A 1 90 ? -20.234 4.384 4.278 1.00 13.40 129 TYR A N 1
ATOM 564 C CA . TYR A 1 90 ? -21.417 3.980 3.531 1.00 18.24 129 TYR A CA 1
ATOM 565 C C . TYR A 1 90 ? -22.504 3.351 4.387 1.00 19.37 129 TYR A C 1
ATOM 566 O O . TYR A 1 90 ? -23.575 3.030 3.876 1.00 18.31 129 TYR A O 1
ATOM 575 N N . LEU A 1 91 ? -22.234 3.154 5.674 1.00 12.62 130 LEU A N 1
ATOM 576 C CA . LEU A 1 91 ? -23.223 2.498 6.541 1.00 13.23 130 LEU A CA 1
ATOM 577 C C . LEU A 1 91 ? -24.615 3.161 6.596 1.00 16.15 130 LEU A C 1
ATOM 578 O O . LEU A 1 91 ? -25.622 2.455 6.452 1.00 16.96 130 LEU A O 1
ATOM 583 N N . PRO A 1 92 ? -24.683 4.500 6.794 1.00 17.19 131 PRO A N 1
ATOM 584 C CA . PRO A 1 92 ? -26.002 5.139 6.707 1.00 16.66 131 PRO A CA 1
ATOM 585 C C . PRO A 1 92 ? -26.724 4.805 5.405 1.00 19.71 131 PRO A C 1
ATOM 586 O O . PRO A 1 92 ? -27.900 4.421 5.458 1.00 18.02 131 PRO A O 1
ATOM 590 N N . ALA A 1 93 ? -26.037 4.921 4.267 1.00 16.69 132 ALA A N 1
ATOM 591 C CA . ALA A 1 93 ? -26.659 4.595 2.980 1.00 19.10 132 ALA A CA 1
ATOM 592 C C . ALA A 1 93 ? -27.098 3.139 2.903 1.00 15.62 132 ALA A C 1
ATOM 593 O O . ALA A 1 93 ? -28.206 2.852 2.442 1.00 15.88 132 ALA A O 1
ATOM 595 N N . LEU A 1 94 ? -26.236 2.216 3.336 1.00 15.45 133 LEU A N 1
ATOM 596 C CA . LEU A 1 94 ? -26.576 0.793 3.294 1.00 16.97 133 LEU A CA 1
ATOM 597 C C . LEU A 1 94 ? -27.773 0.471 4.175 1.00 16.62 133 LEU A C 1
ATOM 598 O O . LEU A 1 94 ? -28.596 -0.376 3.828 1.00 14.45 133 LEU A O 1
ATOM 603 N N . ARG A 1 95 ? -27.865 1.134 5.323 1.00 13.45 134 ARG A N 1
ATOM 604 C CA . ARG A 1 95 ? -29.004 0.946 6.219 1.00 13.21 134 ARG A CA 1
ATOM 605 C C . ARG A 1 95 ? -30.287 1.449 5.561 1.00 17.98 134 ARG A C 1
ATOM 606 O O . ARG A 1 95 ? -31.364 0.866 5.722 1.00 21.22 134 ARG A O 1
ATOM 614 N N . GLU A 1 96 ? -30.152 2.517 4.781 1.00 20.44 135 GLU A N 1
ATOM 615 C CA . GLU A 1 96 ? -31.302 3.139 4.135 1.00 18.96 135 GLU A CA 1
ATOM 616 C C . GLU A 1 96 ? -31.827 2.390 2.912 1.00 22.51 135 GLU A C 1
ATOM 617 O O . GLU A 1 96 ? -33.046 2.249 2.759 1.00 21.23 135 GLU A O 1
ATOM 623 N N . VAL A 1 97 ? -30.931 1.950 2.028 1.00 17.76 136 VAL A N 1
ATOM 624 C CA . VAL A 1 97 ? -31.361 1.258 0.806 1.00 15.23 136 VAL A CA 1
ATOM 625 C C . VAL A 1 97 ? -31.772 -0.199 1.033 1.00 14.06 136 VAL A C 1
ATOM 626 O O . VAL A 1 97 ? -32.373 -0.824 0.146 1.00 16.90 136 VAL A O 1
ATOM 630 N N . ASP A 1 98 ? -31.431 -0.731 2.204 1.00 16.14 137 ASP A N 1
ATOM 631 C CA . ASP A 1 98 ? -31.789 -2.099 2.592 1.00 16.98 137 ASP A CA 1
ATOM 632 C C . ASP A 1 98 ? -33.266 -2.378 2.281 1.00 19.90 137 ASP A C 1
ATOM 633 O O . ASP A 1 98 ? -34.144 -1.588 2.634 1.00 17.64 137 ASP A O 1
ATOM 638 N N . GLY A 1 99 ? -33.524 -3.455 1.541 1.00 18.42 138 GLY A N 1
ATOM 639 C CA . GLY A 1 99 ? -34.881 -3.806 1.155 1.00 20.22 138 GLY A CA 1
ATOM 640 C C . GLY A 1 99 ? -35.271 -3.323 -0.233 1.00 20.73 138 GLY A C 1
ATOM 641 O O . GLY A 1 99 ? -36.371 -3.614 -0.701 1.00 24.65 138 GLY A O 1
ATOM 642 N N . THR A 1 100 ? -34.377 -2.581 -0.889 1.00 16.41 139 THR A N 1
ATOM 643 C CA . THR A 1 100 ? -34.652 -2.010 -2.209 1.00 22.50 139 THR A CA 1
ATOM 644 C C . THR A 1 100 ? -33.437 -2.175 -3.109 1.00 20.06 139 THR A C 1
ATOM 645 O O . THR A 1 100 ? -32.347 -2.485 -2.627 1.00 17.70 139 THR A O 1
ATOM 649 N N . ASP A 1 101 ? -33.609 -1.915 -4.403 1.00 15.88 140 ASP A N 1
ATOM 650 C CA . ASP A 1 101 ? -32.490 -1.947 -5.348 1.00 18.46 140 ASP A CA 1
ATOM 651 C C . ASP A 1 101 ? -31.801 -0.588 -5.555 1.00 21.19 140 ASP A C 1
ATOM 652 O O . ASP A 1 101 ? -31.002 -0.425 -6.485 1.00 21.67 140 ASP A O 1
ATOM 657 N N . SER A 1 102 ? -32.116 0.378 -4.693 1.00 21.84 141 SER A N 1
ATOM 658 C CA . SER A 1 102 ? -31.584 1.740 -4.814 1.00 25.03 141 SER A CA 1
ATOM 659 C C . SER A 1 102 ? -30.071 1.839 -4.600 1.00 20.47 141 SER A C 1
ATOM 660 O O . SER A 1 102 ? -29.507 1.128 -3.762 1.00 22.44 141 SER A O 1
ATOM 663 N N . HIS A 1 103 ? -29.430 2.736 -5.355 1.00 23.47 142 HIS A N 1
ATOM 664 C CA . HIS A 1 103 ? -28.006 3.034 -5.195 1.00 23.80 142 HIS A CA 1
ATOM 665 C C . HIS A 1 103 ? -27.782 4.366 -4.480 1.00 28.63 142 HIS A C 1
ATOM 666 O O . HIS A 1 103 ? -26.651 4.879 -4.471 1.00 19.31 142 HIS A O 1
ATOM 673 N N . ASP A 1 104 ? -28.848 4.935 -3.910 1.00 26.04 143 ASP A N 1
ATOM 674 C CA . ASP A 1 104 ? -28.770 6.238 -3.227 1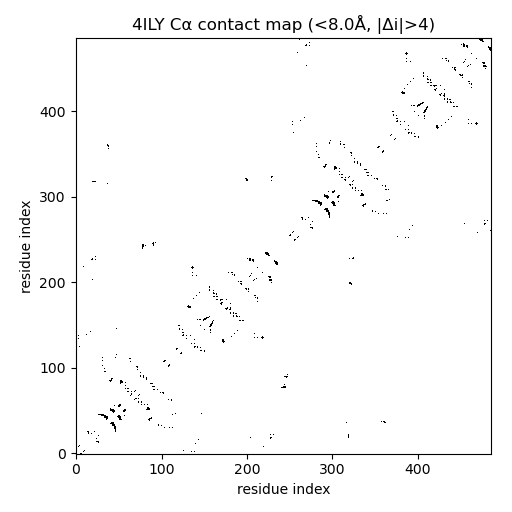.00 28.85 143 ASP A CA 1
ATOM 675 C C . ASP A 1 104 ? -27.732 6.238 -2.112 1.00 26.72 143 ASP A C 1
ATOM 676 O O . ASP A 1 104 ? -27.824 5.426 -1.194 1.00 24.58 143 ASP A O 1
ATOM 681 N N . GLY A 1 105 ? -26.731 7.111 -2.207 1.00 25.35 144 GLY A N 1
ATOM 682 C CA . GLY A 1 105 ? -25.717 7.191 -1.168 1.00 25.64 144 GLY A CA 1
ATOM 683 C C . GLY A 1 105 ? -24.546 6.252 -1.403 1.00 21.47 144 GLY A C 1
ATOM 684 O O . GLY A 1 105 ? -23.534 6.317 -0.696 1.00 23.08 144 GLY A O 1
ATOM 685 N N . LEU A 1 106 ? -24.687 5.358 -2.379 1.00 19.44 145 LEU A N 1
ATOM 686 C CA . LEU A 1 106 ? -23.604 4.432 -2.731 1.00 16.88 145 LEU A CA 1
ATOM 687 C C . LEU A 1 106 ? -22.822 4.931 -3.956 1.00 18.20 145 LEU A C 1
ATOM 688 O O . LEU A 1 106 ? -21.590 4.937 -3.960 1.00 22.92 145 LEU A O 1
ATOM 693 N N . ASP A 1 107 ? -23.536 5.361 -4.990 1.00 23.51 146 ASP A N 1
ATOM 694 C CA . ASP A 1 107 ? -22.883 5.867 -6.192 1.00 23.37 146 ASP A CA 1
ATOM 695 C C . ASP A 1 107 ? -22.418 7.305 -5.970 1.00 29.09 146 ASP A C 1
ATOM 696 O O . ASP A 1 107 ? -23.054 8.050 -5.222 1.00 27.44 146 ASP A O 1
ATOM 701 N N . PRO A 1 108 ? -21.309 7.705 -6.622 1.00 27.79 147 PRO A N 1
ATOM 702 C CA . PRO A 1 108 ? -20.533 6.909 -7.586 1.00 26.45 147 PRO A CA 1
ATOM 703 C C . PRO A 1 108 ? -19.426 6.032 -6.989 1.00 26.52 147 PRO A C 1
ATOM 704 O O . PRO A 1 108 ? -18.984 5.101 -7.663 1.00 32.07 147 PRO A O 1
ATOM 708 N N . GLY A 1 109 ? -19.014 6.287 -5.753 1.00 23.33 148 GLY A N 1
ATOM 709 C CA . GLY A 1 109 ? -17.801 5.677 -5.224 1.00 20.60 148 GLY A CA 1
ATOM 710 C C . GLY A 1 109 ? -17.808 4.267 -4.643 1.00 19.79 148 GLY A C 1
ATOM 711 O O . GLY A 1 109 ? -16.738 3.702 -4.410 1.00 21.49 148 GLY A O 1
ATOM 712 N N . PHE A 1 110 ? -18.984 3.698 -4.382 1.00 17.14 149 PHE A N 1
ATOM 713 C CA . PHE A 1 110 ? -19.074 2.410 -3.684 1.00 16.14 149 PHE A CA 1
ATOM 714 C C . PHE A 1 110 ? -18.345 1.221 -4.346 1.00 20.76 149 PHE A C 1
ATOM 715 O O . PHE A 1 110 ? -17.637 0.477 -3.662 1.00 15.13 149 PHE A O 1
ATOM 723 N N . PRO A 1 111 ? -18.542 1.005 -5.662 1.00 17.55 150 PRO A N 1
ATOM 724 C CA . PRO A 1 111 ? -17.821 -0.122 -6.274 1.00 16.78 150 PRO A CA 1
ATOM 725 C C . PRO A 1 111 ? -16.295 0.009 -6.195 1.00 16.29 150 PRO A C 1
ATOM 726 O O . PRO A 1 111 ? -15.624 -0.982 -5.918 1.00 15.07 150 PRO A O 1
ATOM 730 N N . ARG A 1 112 ? -15.765 1.204 -6.446 1.00 17.40 151 ARG A N 1
ATOM 731 C CA . ARG A 1 112 ? -14.337 1.466 -6.270 1.00 20.39 151 ARG A CA 1
ATOM 732 C C . ARG A 1 112 ? -13.874 1.125 -4.855 1.00 21.46 151 ARG A C 1
ATOM 733 O O . ARG A 1 112 ? -12.841 0.473 -4.656 1.00 17.55 151 ARG A O 1
ATOM 741 N N . ASP A 1 113 ? -14.635 1.597 -3.874 1.00 18.19 152 ASP A N 1
ATOM 742 C CA . ASP A 1 113 ? -14.246 1.430 -2.483 1.00 15.97 152 ASP A CA 1
ATOM 743 C C . ASP A 1 113 ? -14.387 -0.019 -2.040 1.00 16.34 152 ASP A C 1
ATOM 744 O O . ASP A 1 113 ? -13.608 -0.482 -1.204 1.00 17.72 152 ASP A O 1
ATOM 749 N N . TRP A 1 114 ? -15.381 -0.723 -2.592 1.00 11.23 153 TRP A N 1
ATOM 750 C CA . TRP A 1 114 ? -15.517 -2.165 -2.363 1.00 10.37 153 TRP A CA 1
ATOM 751 C C . TRP A 1 114 ? -14.266 -2.898 -2.822 1.00 13.76 153 TRP A C 1
ATOM 752 O O . TRP A 1 114 ? -13.713 -3.727 -2.095 1.00 14.06 153 TRP A O 1
ATOM 763 N N . ALA A 1 115 ? -13.839 -2.612 -4.046 1.00 17.04 154 ALA A N 1
ATOM 764 C CA . ALA A 1 115 ? -12.646 -3.247 -4.586 1.00 17.60 154 ALA A CA 1
ATOM 765 C C . ALA A 1 115 ? -11.400 -2.969 -3.733 1.00 17.00 154 ALA A C 1
ATOM 766 O O . ALA A 1 115 ? -10.568 -3.863 -3.533 1.00 17.10 154 ALA A O 1
ATOM 768 N N . GLU A 1 116 ? -11.275 -1.735 -3.239 1.00 16.33 155 GLU A N 1
ATOM 769 C CA . GLU A 1 116 ? -10.164 -1.378 -2.359 1.00 20.39 155 GLU A CA 1
ATOM 770 C C . GLU A 1 116 ? -10.208 -2.183 -1.062 1.00 19.68 155 GLU A C 1
ATOM 771 O O . GLU A 1 116 ? -9.196 -2.742 -0.638 1.00 21.99 155 GLU A O 1
ATOM 777 N N . ALA A 1 117 ? -11.377 -2.230 -0.430 1.00 16.94 156 ALA A N 1
ATOM 778 C CA . ALA A 1 117 ? -11.540 -2.993 0.803 1.00 17.61 156 ALA A CA 1
ATOM 779 C C . ALA A 1 117 ? -11.173 -4.461 0.633 1.00 14.53 156 ALA A C 1
ATOM 780 O O . ALA A 1 117 ? -10.633 -5.084 1.544 1.00 14.38 156 ALA A O 1
ATOM 782 N N . ALA A 1 118 ? -11.470 -5.014 -0.537 1.00 15.69 157 ALA A N 1
ATOM 783 C CA . ALA A 1 118 ? -11.195 -6.417 -0.793 1.00 11.58 157 ALA A CA 1
ATOM 784 C C . ALA A 1 118 ? -9.705 -6.752 -0.754 1.00 13.94 157 ALA A C 1
ATOM 785 O O . ALA A 1 118 ? -9.341 -7.924 -0.700 1.00 19.46 157 ALA A O 1
ATOM 787 N N . LYS A 1 119 ? -8.848 -5.727 -0.788 1.00 15.01 158 LYS A N 1
ATOM 788 C CA . LYS A 1 119 ? -7.407 -5.924 -0.624 1.00 18.73 158 LYS A CA 1
ATOM 789 C C . LYS A 1 119 ? -7.025 -6.123 0.839 1.00 22.69 158 LYS A C 1
ATOM 790 O O . LYS A 1 119 ? -5.917 -6.563 1.142 1.00 19.84 158 LYS A O 1
ATOM 796 N N . ASP A 1 120 ? -7.950 -5.802 1.740 1.00 18.15 159 ASP A N 1
ATOM 797 C CA . ASP A 1 120 ? -7.696 -5.879 3.179 1.00 14.67 159 ASP A CA 1
ATOM 798 C C . ASP A 1 120 ? -8.027 -7.283 3.679 1.00 11.25 159 ASP A C 1
ATOM 799 O O . ASP A 1 120 ? -9.174 -7.729 3.563 1.00 14.39 159 ASP A O 1
ATOM 804 N N . PRO A 1 121 ? -7.018 -8.002 4.207 1.00 14.89 160 PRO A N 1
ATOM 805 C CA . PRO A 1 121 ? -7.213 -9.360 4.732 1.00 14.91 160 PRO A CA 1
ATOM 806 C C . PRO A 1 121 ? -8.314 -9.422 5.786 1.00 15.28 160 PRO A C 1
ATOM 807 O O . PRO A 1 121 ? -8.983 -10.449 5.945 1.00 14.33 160 PRO A O 1
ATOM 811 N N . VAL A 1 122 ? -8.479 -8.323 6.513 1.00 14.24 161 VAL A N 1
ATOM 812 C CA . VAL A 1 122 ? -9.553 -8.208 7.491 1.00 15.13 161 VAL A CA 1
ATOM 813 C C . VAL A 1 122 ? -10.950 -8.217 6.852 1.00 12.37 161 VAL A C 1
ATOM 814 O O . VAL A 1 122 ? -11.872 -8.817 7.403 1.00 14.03 161 VAL A O 1
ATOM 818 N N . PHE A 1 123 ? -11.107 -7.569 5.696 1.00 11.82 162 PHE A N 1
ATOM 819 C CA . PHE A 1 123 ? -12.387 -7.626 4.977 1.00 13.77 162 PHE A CA 1
ATOM 820 C C . PHE A 1 123 ? -12.586 -9.027 4.429 1.00 13.70 162 PHE A C 1
ATOM 821 O O . PHE A 1 123 ? -13.699 -9.591 4.505 1.00 12.06 162 PHE A O 1
ATOM 829 N N . GLN A 1 124 ? -11.512 -9.606 3.893 1.00 11.19 163 GLN A N 1
ATOM 830 C CA . GLN A 1 124 ? -11.586 -10.975 3.383 1.00 14.23 163 GLN A CA 1
ATOM 831 C C . GLN A 1 124 ? -12.032 -11.917 4.485 1.00 17.16 163 GLN A C 1
ATOM 832 O O . GLN A 1 124 ? -12.886 -12.772 4.264 1.00 14.01 163 GLN A O 1
ATOM 838 N N . GLN A 1 125 ? -11.461 -11.764 5.678 1.00 15.38 164 GLN A N 1
ATOM 839 C CA . GLN A 1 125 ? -11.862 -12.626 6.789 1.00 15.89 164 GLN A CA 1
ATOM 840 C C . GLN A 1 125 ? -13.320 -12.379 7.198 1.00 13.02 164 GLN A C 1
ATOM 841 O O . GLN A 1 125 ? -14.039 -13.309 7.570 1.00 12.29 164 GLN A O 1
ATOM 847 N N . ALA A 1 126 ? -13.754 -11.125 7.125 1.00 11.72 165 ALA A N 1
ATOM 848 C CA . ALA A 1 126 ? -15.132 -10.783 7.450 1.00 14.36 165 ALA A CA 1
ATOM 849 C C . ALA A 1 126 ? -16.089 -11.473 6.481 1.00 14.80 165 ALA A C 1
ATOM 850 O O . ALA A 1 126 ? -17.142 -11.975 6.885 1.00 11.71 165 ALA A O 1
ATOM 852 N N . GLN A 1 127 ? -15.720 -11.504 5.205 1.00 10.48 166 GLN A N 1
ATOM 853 C CA . GLN A 1 127 ? -16.507 -12.231 4.212 1.00 10.48 166 GLN A CA 1
ATOM 854 C C . GLN A 1 127 ? -16.552 -13.719 4.517 1.00 11.49 166 GLN A C 1
ATOM 855 O O . GLN A 1 127 ? -17.634 -14.324 4.479 1.00 11.21 166 GLN A O 1
ATOM 861 N N . ASN A 1 128 ? -15.393 -14.311 4.806 1.00 11.73 167 ASN A N 1
ATOM 862 C CA . ASN A 1 128 ? -15.345 -15.731 5.176 1.00 10.96 167 ASN A CA 1
ATOM 863 C C . ASN A 1 128 ? -16.264 -16.037 6.353 1.00 14.59 167 ASN A C 1
ATOM 864 O O . ASN A 1 128 ? -16.991 -17.034 6.349 1.00 13.89 167 ASN A O 1
ATOM 869 N N . ASP A 1 129 ? -16.191 -15.190 7.378 1.00 12.41 168 ASP A N 1
ATOM 870 C CA . ASP A 1 129 ? -16.916 -15.420 8.623 1.00 13.40 168 ASP A CA 1
ATOM 871 C C . ASP A 1 129 ? -18.438 -15.283 8.465 1.00 13.35 168 ASP A C 1
ATOM 872 O O . ASP A 1 129 ? -19.196 -15.985 9.125 1.00 14.03 168 ASP A O 1
ATOM 877 N N . GLU A 1 130 ? -18.886 -14.371 7.599 1.00 12.62 169 GLU A N 1
ATOM 878 C CA . GLU A 1 130 ? -20.318 -14.210 7.337 1.00 12.56 169 GLU A CA 1
ATOM 879 C C . GLU A 1 130 ? -20.890 -15.348 6.498 1.00 12.18 169 GLU A C 1
ATOM 880 O O . GLU A 1 130 ? -21.993 -15.843 6.767 1.00 13.44 169 GLU A O 1
ATOM 886 N N . ARG A 1 131 ? -20.129 -15.776 5.499 1.00 11.46 170 ARG A N 1
ATOM 887 C CA . ARG A 1 131 ? -20.451 -16.992 4.755 1.00 11.58 170 ARG A CA 1
ATOM 888 C C . ARG A 1 131 ? -20.605 -18.184 5.700 1.00 16.59 170 ARG A C 1
ATOM 889 O O . ARG A 1 131 ? -21.533 -18.985 5.565 1.00 13.30 170 ARG A O 1
ATOM 897 N N . ASP A 1 132 ? -19.673 -18.323 6.636 1.00 13.38 171 ASP A N 1
ATOM 898 C CA . ASP A 1 132 ? -19.706 -19.446 7.567 1.00 13.45 171 ASP A CA 1
ATOM 899 C C . ASP A 1 132 ? -20.838 -19.343 8.596 1.00 18.05 171 ASP A C 1
ATOM 900 O O . ASP A 1 132 ? -21.439 -20.348 8.949 1.00 19.07 171 ASP A O 1
ATOM 905 N N . ARG A 1 133 ? -21.123 -18.133 9.077 1.00 21.66 172 ARG A N 1
ATOM 906 C CA . ARG A 1 133 ? -22.196 -17.927 10.055 1.00 18.08 172 ARG A CA 1
ATOM 907 C C . ARG A 1 133 ? -23.557 -18.305 9.465 1.00 18.87 172 ARG A C 1
ATOM 908 O O . ARG A 1 133 ? -24.347 -19.034 10.091 1.00 17.46 172 ARG A O 1
ATOM 916 N N . VAL A 1 134 ? -23.813 -17.832 8.250 1.00 14.29 173 VAL A N 1
ATOM 917 C CA . VAL A 1 134 ? -25.117 -18.014 7.603 1.00 19.89 173 VAL A CA 1
ATOM 918 C C . VAL A 1 134 ? -25.289 -19.338 6.838 1.00 19.26 173 VAL A C 1
ATOM 919 O O . VAL A 1 134 ? -26.360 -19.951 6.867 1.00 14.15 173 VAL A O 1
ATOM 923 N N . TYR A 1 135 ? -24.237 -19.789 6.162 1.00 17.34 174 TYR A N 1
ATOM 924 C CA . TYR A 1 135 ? -24.364 -20.936 5.265 1.00 16.92 174 TYR A CA 1
ATOM 925 C C . TYR A 1 135 ? -23.613 -22.175 5.715 1.00 17.91 174 TYR A C 1
ATOM 926 O O . TYR A 1 135 ? -24.198 -23.239 5.897 1.00 14.97 174 TYR A O 1
ATOM 935 N N . PHE A 1 136 ? -22.303 -22.042 5.855 1.00 13.90 175 PHE A N 1
ATOM 936 C CA . PHE A 1 136 ? -21.461 -23.209 6.066 1.00 15.35 175 PHE A CA 1
ATOM 937 C C . PHE A 1 136 ? -21.687 -23.918 7.406 1.00 16.39 175 PHE A C 1
ATOM 938 O O . PHE A 1 136 ? -21.972 -25.122 7.439 1.00 16.59 175 PHE A O 1
ATOM 946 N N . ASP A 1 137 ? -21.544 -23.194 8.509 1.00 15.13 176 ASP A N 1
ATOM 947 C CA . ASP A 1 137 ? -21.743 -23.814 9.827 1.00 16.36 176 ASP A CA 1
ATOM 948 C C . ASP A 1 137 ? -23.121 -24.461 10.016 1.00 20.41 176 ASP A C 1
ATOM 949 O O . ASP A 1 137 ? -23.199 -25.606 10.501 1.00 17.57 176 ASP A O 1
ATOM 954 N N . PRO A 1 138 ? -24.212 -23.746 9.647 1.00 18.45 177 PRO A N 1
ATOM 955 C CA . PRO A 1 138 ? -25.533 -24.374 9.806 1.00 23.46 177 PRO A CA 1
ATOM 956 C C . PRO A 1 138 ? -25.738 -25.614 8.939 1.00 21.76 177 PRO A C 1
ATOM 957 O O . PRO A 1 138 ? -26.335 -26.576 9.415 1.00 20.45 177 PRO A O 1
ATOM 961 N N . ALA A 1 139 ? -25.246 -25.594 7.703 1.00 18.86 178 ALA A N 1
ATOM 962 C CA . ALA A 1 139 ? -25.433 -26.721 6.793 1.00 20.90 178 ALA A CA 1
ATOM 963 C C . ALA A 1 139 ? -24.638 -27.925 7.278 1.00 21.69 178 ALA A C 1
ATOM 964 O O . ALA A 1 139 ? -25.151 -29.048 7.302 1.00 16.18 178 ALA A O 1
ATOM 966 N N . VAL A 1 140 ? -23.384 -27.698 7.663 1.00 15.79 179 VAL A N 1
ATOM 967 C CA . VAL A 1 140 ? -22.542 -28.798 8.136 1.00 19.16 179 VAL A CA 1
ATOM 968 C C . VAL A 1 140 ? -23.056 -29.369 9.454 1.00 20.90 179 VAL A C 1
ATOM 969 O O . VAL A 1 140 ? -23.092 -30.594 9.645 1.00 19.83 179 VAL A O 1
ATOM 973 N N . ARG A 1 141 ? -23.475 -28.489 10.359 1.00 21.18 180 ARG A N 1
ATOM 974 C CA . ARG A 1 141 ? -24.017 -28.945 11.637 1.00 26.43 180 ARG A CA 1
ATOM 975 C C . ARG A 1 141 ? -25.278 -29.791 11.441 1.00 24.73 180 ARG A C 1
ATOM 976 O O . ARG A 1 141 ? -25.422 -30.845 12.066 1.00 22.42 180 ARG A O 1
ATOM 984 N N . GLN A 1 142 ? -26.181 -29.345 10.569 1.00 21.04 181 GLN A N 1
ATOM 985 C CA . GLN A 1 142 ? -27.408 -30.102 10.313 1.00 20.84 181 GLN A CA 1
ATOM 986 C C . GLN A 1 142 ? -27.127 -31.463 9.664 1.00 23.28 181 GLN A C 1
ATOM 987 O O . GLN A 1 142 ? -27.735 -32.471 10.032 1.00 23.02 181 GLN A O 1
ATOM 993 N N . ALA A 1 143 ? -26.203 -31.487 8.706 1.00 20.03 182 ALA A N 1
ATOM 994 C CA . ALA A 1 143 ? -25.771 -32.742 8.085 1.00 21.73 182 ALA A CA 1
ATOM 995 C C . ALA A 1 143 ? -25.178 -33.738 9.083 1.00 22.07 182 ALA A C 1
ATOM 996 O O . ALA A 1 143 ? -25.504 -34.927 9.047 1.00 20.35 182 ALA A O 1
ATOM 998 N N . LYS A 1 144 ? -24.281 -33.266 9.942 1.00 21.88 183 LYS A N 1
ATOM 999 C CA . LYS A 1 144 ? -23.689 -34.132 10.967 1.00 24.86 183 LYS A CA 1
ATOM 1000 C C . LYS A 1 144 ? -24.744 -34.660 11.942 1.00 21.77 183 LYS A C 1
ATOM 1001 O O . LYS A 1 144 ? -24.689 -35.826 12.371 1.00 22.57 183 LYS A O 1
ATOM 1007 N N . ASP A 1 145 ? -25.702 -33.806 12.295 1.00 24.34 184 ASP A N 1
ATOM 1008 C CA . ASP A 1 145 ? -26.804 -34.234 13.159 1.00 29.88 184 ASP A CA 1
ATOM 1009 C C . ASP A 1 145 ? -27.636 -35.321 12.480 1.00 30.83 184 ASP A C 1
ATOM 1010 O O . ASP A 1 145 ? -28.151 -36.228 13.139 1.00 29.87 184 ASP A O 1
ATOM 1015 N N . ASP A 1 146 ? -27.759 -35.230 11.156 1.00 25.50 185 ASP A N 1
ATOM 1016 C CA . ASP A 1 146 ? -28.520 -36.210 10.397 1.00 23.79 185 ASP A CA 1
ATOM 1017 C C . ASP A 1 146 ? -27.678 -37.468 10.182 1.00 25.57 185 ASP A C 1
ATOM 1018 O O . ASP A 1 146 ? -28.152 -38.448 9.600 1.00 27.12 185 ASP A O 1
ATOM 1023 N N . GLY A 1 147 ? -26.426 -37.430 10.643 1.00 26.70 186 GLY A N 1
ATOM 1024 C CA . GLY A 1 147 ? -25.542 -38.587 10.566 1.00 26.90 186 GLY A CA 1
ATOM 1025 C C . GLY A 1 147 ? -24.887 -38.800 9.207 1.00 29.83 186 GLY A C 1
ATOM 1026 O O . GLY A 1 147 ? -24.593 -39.932 8.822 1.00 27.47 186 GLY A O 1
ATOM 1027 N N . LEU A 1 148 ? -24.671 -37.716 8.465 1.00 24.92 187 LEU A N 1
ATOM 1028 C CA . LEU A 1 148 ? -24.120 -37.807 7.110 1.00 22.06 187 LEU A CA 1
ATOM 1029 C C . LEU A 1 148 ? -22.607 -37.606 7.056 1.00 22.48 187 LEU A C 1
ATOM 1030 O O . LEU A 1 148 ? -22.053 -36.821 7.828 1.00 18.51 187 LEU A O 1
ATOM 1035 N N . GLY A 1 149 ? -21.958 -38.303 6.122 1.00 18.03 188 GLY A N 1
ATOM 1036 C CA . GLY A 1 149 ? -20.540 -38.125 5.838 1.00 17.26 188 GLY A CA 1
ATOM 1037 C C . GLY A 1 149 ? -20.205 -36.854 5.074 1.00 22.37 188 GLY A C 1
ATOM 1038 O O . GLY A 1 149 ? -21.050 -35.972 4.920 1.00 20.56 188 GLY A O 1
ATOM 1039 N N . THR A 1 150 ? -18.970 -36.759 4.586 1.00 20.86 189 THR A N 1
ATOM 1040 C CA . THR A 1 150 ? -18.477 -35.513 3.996 1.00 16.96 189 THR A CA 1
ATOM 1041 C C . THR A 1 150 ? -19.251 -35.107 2.741 1.00 17.12 189 THR A C 1
ATOM 1042 O O . THR A 1 150 ? -19.557 -33.920 2.528 1.00 14.45 189 THR A O 1
ATOM 1046 N N . LEU A 1 151 ? -19.569 -36.091 1.906 1.00 13.77 190 LEU A N 1
ATOM 1047 C CA . LEU A 1 151 ? -20.340 -35.807 0.694 1.00 12.99 190 LEU A CA 1
ATOM 1048 C C . LEU A 1 151 ? -21.703 -35.244 1.045 1.00 14.18 190 LEU A C 1
ATOM 1049 O O . LEU A 1 151 ? -22.175 -34.286 0.417 1.00 14.43 190 LEU A O 1
ATOM 1054 N N . GLY A 1 152 ? -22.350 -35.868 2.025 1.00 18.20 191 GLY A N 1
ATOM 1055 C CA . GLY A 1 152 ? -23.664 -35.426 2.453 1.00 21.52 191 GLY A CA 1
ATOM 1056 C C . GLY A 1 152 ? -23.590 -34.027 3.024 1.00 21.76 191 GLY A C 1
ATOM 1057 O O . GLY A 1 152 ? -24.459 -33.198 2.775 1.00 13.98 191 GLY A O 1
ATOM 1058 N N . GLN A 1 153 ? -22.534 -33.763 3.784 1.00 14.96 192 GLN A N 1
ATOM 1059 C CA . GLN A 1 153 ? -22.316 -32.434 4.331 1.00 14.48 192 GLN A CA 1
ATOM 1060 C C . GLN A 1 153 ? -22.140 -31.416 3.220 1.00 13.42 192 GLN A C 1
ATOM 1061 O O . GLN A 1 153 ? -22.654 -30.283 3.299 1.00 14.31 192 GLN A O 1
ATOM 1067 N N . PHE A 1 154 ? -21.401 -31.797 2.183 1.00 12.79 193 PHE A N 1
ATOM 1068 C CA . PHE A 1 154 ? -21.281 -30.905 1.037 1.00 12.11 193 PHE A CA 1
ATOM 1069 C C . PHE A 1 154 ? -22.625 -30.662 0.332 1.00 11.60 193 PHE A C 1
ATOM 1070 O O . PHE A 1 154 ? -22.935 -29.528 -0.059 1.00 11.75 193 PHE A O 1
ATOM 1078 N N . ALA A 1 155 ? -23.405 -31.725 0.126 1.00 11.79 194 ALA A N 1
ATOM 1079 C CA . ALA A 1 155 ? -24.721 -31.556 -0.511 1.00 15.54 194 ALA A CA 1
ATOM 1080 C C . ALA A 1 155 ? -25.601 -30.552 0.231 1.00 16.85 194 ALA A C 1
ATOM 1081 O O . ALA A 1 155 ? -26.268 -29.723 -0.400 1.00 11.49 194 ALA A O 1
ATOM 1083 N N . TYR A 1 156 ? -25.618 -30.634 1.561 1.00 14.80 195 TYR A N 1
ATOM 1084 C CA . TYR A 1 156 ? -26.346 -29.645 2.362 1.00 13.11 195 TYR A CA 1
ATOM 1085 C C . TYR A 1 156 ? -25.801 -28.229 2.149 1.00 12.77 195 TYR A C 1
ATOM 1086 O O . TYR A 1 156 ? -26.572 -27.268 2.020 1.00 14.11 195 TYR A O 1
ATOM 1095 N N . TYR A 1 157 ? -24.476 -28.090 2.115 1.00 13.81 196 TYR A N 1
ATOM 1096 C CA . TYR A 1 157 ? -23.876 -26.764 1.934 1.00 14.59 196 TYR A CA 1
ATOM 1097 C C . TYR A 1 157 ? -24.217 -26.137 0.581 1.00 11.97 196 TYR A C 1
ATOM 1098 O O . TYR A 1 157 ? -24.592 -24.968 0.499 1.00 10.59 196 TYR A O 1
ATOM 1107 N N . ASP A 1 158 ? -24.088 -26.913 -0.489 1.00 10.37 197 ASP A N 1
ATOM 1108 C CA . ASP A 1 158 ? -24.397 -26.401 -1.824 1.00 12.28 197 ASP A CA 1
ATOM 1109 C C . ASP A 1 158 ? -25.865 -25.999 -1.911 1.00 14.94 197 ASP A C 1
ATOM 1110 O O . ASP A 1 158 ? -26.229 -25.032 -2.601 1.00 9.58 197 ASP A O 1
ATOM 1115 N N . ALA A 1 159 ? -26.705 -26.746 -1.200 1.00 10.48 198 ALA A N 1
ATOM 1116 C CA . ALA A 1 159 ? -28.143 -26.487 -1.196 1.00 14.72 198 ALA A CA 1
ATOM 1117 C C . ALA A 1 159 ? -28.464 -25.184 -0.491 1.00 14.33 198 ALA A C 1
ATOM 1118 O O . ALA A 1 159 ? -29.213 -24.353 -1.015 1.00 15.77 198 ALA A O 1
ATOM 1120 N N . ILE A 1 160 ? -27.889 -24.993 0.695 1.00 11.43 199 ILE A N 1
ATOM 1121 C CA . ILE A 1 160 ? -28.173 -23.773 1.444 1.00 13.80 199 ILE A CA 1
ATOM 1122 C C . ILE A 1 160 ? -27.595 -22.542 0.751 1.00 13.08 199 ILE A C 1
ATOM 1123 O O . ILE A 1 160 ? -28.181 -21.456 0.809 1.00 18.32 199 ILE A O 1
ATOM 1128 N N . VAL A 1 161 ? -26.460 -22.701 0.077 1.00 11.80 200 VAL A N 1
ATOM 1129 C CA . VAL A 1 161 ? -25.889 -21.586 -0.686 1.00 12.55 200 VAL A CA 1
ATOM 1130 C C . VAL A 1 161 ? -26.832 -21.068 -1.771 1.00 16.10 200 VAL A C 1
ATOM 1131 O O . VAL A 1 161 ? -27.069 -19.859 -1.874 1.00 12.66 200 VAL A O 1
ATOM 1135 N N . MET A 1 162 ? -27.377 -21.977 -2.573 1.00 11.12 201 MET A N 1
ATOM 1136 C CA . MET A 1 162 ? -28.286 -21.591 -3.649 1.00 13.31 201 MET A CA 1
ATOM 1137 C C . MET A 1 162 ? -29.688 -21.217 -3.147 1.00 21.22 201 MET A C 1
ATOM 1138 O O . MET A 1 162 ? -30.291 -20.246 -3.624 1.00 20.71 201 MET A O 1
ATOM 1143 N N . HIS A 1 163 ? -30.199 -21.980 -2.182 1.00 11.73 202 HIS A N 1
ATOM 1144 C CA . HIS A 1 163 ? -31.600 -21.847 -1.774 1.00 11.69 202 HIS A CA 1
ATOM 1145 C C . HIS A 1 163 ? -31.866 -21.072 -0.479 1.00 19.55 202 HIS A C 1
ATOM 1146 O O . HIS A 1 163 ? -33.024 -20.757 -0.185 1.00 20.52 202 HIS A O 1
ATOM 1153 N N . GLY A 1 164 ? -30.816 -20.761 0.283 1.00 20.42 203 GLY A N 1
ATOM 1154 C CA . GLY A 1 164 ? -30.958 -19.980 1.506 1.00 21.06 203 GLY A CA 1
ATOM 1155 C C . GLY A 1 164 ? -31.543 -20.758 2.671 1.00 25.60 203 GLY A C 1
ATOM 1156 O O . GLY A 1 164 ? -31.997 -21.889 2.499 1.00 20.81 203 GLY A O 1
ATOM 1157 N N . GLY A 1 165 ? -31.541 -20.150 3.857 1.00 24.66 204 GLY A N 1
ATOM 1158 C CA . GLY A 1 165 ? -32.055 -20.799 5.053 1.00 27.93 204 GLY A CA 1
ATOM 1159 C C . GLY A 1 165 ? -33.395 -20.269 5.546 1.00 30.22 204 GLY A C 1
ATOM 1160 O O . GLY A 1 165 ? -33.722 -20.404 6.726 1.00 36.83 204 GLY A O 1
ATOM 1161 N N . GLY A 1 166 ? -34.171 -19.668 4.646 1.00 27.94 205 GLY A N 1
ATOM 1162 C CA . GLY A 1 166 ? -35.484 -19.141 4.981 1.00 34.89 205 GLY A CA 1
ATOM 1163 C C . GLY A 1 166 ? -36.576 -20.182 5.165 1.00 41.35 205 GLY A C 1
ATOM 1164 O O . GLY A 1 166 ? -36.308 -21.386 5.223 1.00 40.04 205 GLY A O 1
ATOM 1165 N N . GLY A 1 167 ? -37.816 -19.712 5.261 1.00 43.96 206 GLY A N 1
ATOM 1166 C CA . GLY A 1 167 ? -38.953 -20.594 5.451 1.00 42.99 206 GLY A CA 1
ATOM 1167 C C . GLY A 1 167 ? -39.763 -20.876 4.197 1.00 42.28 206 GLY A C 1
ATOM 1168 O O . GLY A 1 167 ? -40.830 -21.490 4.271 1.00 41.99 206 GLY A O 1
ATOM 1169 N N . ASP A 1 168 ? -39.263 -20.429 3.049 1.00 35.16 207 ASP A N 1
ATOM 1170 C CA . ASP A 1 168 ? -40.006 -20.530 1.796 1.00 33.25 207 ASP A CA 1
ATOM 1171 C C . ASP A 1 168 ? -40.015 -21.967 1.254 1.00 28.53 207 ASP A C 1
ATOM 1172 O O . ASP A 1 168 ? -39.246 -22.822 1.708 1.00 26.83 207 ASP A O 1
ATOM 1177 N N . SER A 1 169 ? -40.877 -22.222 0.275 1.00 23.83 208 SER A N 1
ATOM 1178 C CA . SER A 1 169 ? -41.147 -23.591 -0.162 1.00 29.77 208 SER A CA 1
ATOM 1179 C C . SER A 1 169 ? -39.954 -24.314 -0.784 1.00 28.69 208 SER A C 1
ATOM 1180 O O . SER A 1 169 ? -39.930 -25.546 -0.826 1.00 26.59 208 SER A O 1
ATOM 1183 N N . THR A 1 170 ? -38.972 -23.564 -1.273 1.00 28.10 209 THR A N 1
ATOM 1184 C CA . THR A 1 170 ? -37.795 -24.192 -1.868 1.00 18.45 209 THR A CA 1
ATOM 1185 C C . THR A 1 170 ? -36.519 -23.848 -1.113 1.00 20.32 209 THR A C 1
ATOM 1186 O O . THR A 1 170 ? -35.420 -23.904 -1.673 1.00 20.03 209 THR A O 1
ATOM 1190 N N . SER A 1 171 ? -36.669 -23.496 0.160 1.00 23.84 210 SER A N 1
ATOM 1191 C CA . SER A 1 171 ? -35.522 -23.219 1.021 1.00 22.57 210 SER A CA 1
ATOM 1192 C C . SER A 1 171 ? -34.787 -24.520 1.346 1.00 22.43 210 SER A C 1
ATOM 1193 O O . SER A 1 171 ? -35.311 -25.602 1.107 1.00 23.75 210 SER A O 1
ATOM 1196 N N . PHE A 1 172 ? -33.570 -24.410 1.874 1.00 25.21 211 PHE A N 1
ATOM 1197 C CA . PHE A 1 172 ? -32.821 -25.581 2.347 1.00 20.55 211 PHE A CA 1
ATOM 1198 C C . PHE A 1 172 ? -33.619 -26.446 3.326 1.00 22.89 211 PHE A C 1
ATOM 1199 O O . PHE A 1 172 ? -33.647 -27.680 3.201 1.00 21.53 211 PHE A O 1
ATOM 1207 N N . GLY A 1 173 ? -34.250 -25.801 4.304 1.00 24.53 212 GLY A N 1
ATOM 1208 C CA . GLY A 1 173 ? -35.063 -26.508 5.284 1.00 25.11 212 GLY A CA 1
ATOM 1209 C C . GLY A 1 173 ? -36.193 -27.291 4.637 1.00 23.44 212 GLY A C 1
ATOM 1210 O O . GLY A 1 173 ? -36.471 -28.433 5.015 1.00 24.32 212 GLY A O 1
ATOM 1211 N N . SER A 1 174 ? -36.837 -26.677 3.648 1.00 23.81 213 SER A N 1
ATOM 1212 C CA . SER A 1 174 ? -37.949 -27.304 2.943 1.00 24.39 213 SER A CA 1
ATOM 1213 C C . SER A 1 174 ? -37.468 -28.455 2.071 1.00 26.61 213 SER A C 1
ATOM 1214 O O . SER A 1 174 ? -38.169 -29.454 1.903 1.00 22.01 213 SER A O 1
ATOM 1217 N N . ILE A 1 175 ? -36.280 -28.298 1.496 1.00 17.83 214 ILE A N 1
ATOM 1218 C CA . ILE A 1 175 ? -35.677 -29.366 0.701 1.00 21.85 214 ILE A CA 1
ATOM 1219 C C . ILE A 1 175 ? -35.391 -30.570 1.589 1.00 23.24 214 ILE A C 1
ATOM 1220 O O . ILE A 1 175 ? -35.729 -31.702 1.245 1.00 18.56 214 ILE A O 1
ATOM 1225 N N . ARG A 1 176 ? -34.750 -30.315 2.727 1.00 22.60 215 ARG A N 1
ATOM 1226 C CA . ARG A 1 176 ? -34.525 -31.341 3.740 1.00 18.21 215 ARG A CA 1
ATOM 1227 C C . ARG A 1 176 ? -35.818 -32.044 4.190 1.00 19.03 215 ARG A C 1
ATOM 1228 O O . ARG A 1 176 ? -35.876 -33.273 4.243 1.00 19.79 215 ARG A O 1
ATOM 1236 N N . GLN A 1 177 ? -36.863 -31.278 4.496 1.00 21.03 216 GLN A N 1
ATOM 1237 C CA . GLN A 1 177 ? -38.123 -31.890 4.922 1.00 27.92 216 GLN A CA 1
ATOM 1238 C C . GLN A 1 177 ? -38.712 -32.814 3.858 1.00 28.85 216 GLN A C 1
ATOM 1239 O O . GLN A 1 177 ? -39.269 -33.868 4.173 1.00 29.14 216 GLN A O 1
ATOM 1245 N N . ARG A 1 178 ? -38.586 -32.410 2.599 1.00 24.14 217 ARG A N 1
ATOM 1246 C CA . ARG A 1 178 ? -39.028 -33.239 1.483 1.00 23.87 217 ARG A CA 1
ATOM 1247 C C . ARG A 1 178 ? -38.276 -34.565 1.449 1.00 24.60 217 ARG A C 1
ATOM 1248 O O . ARG A 1 178 ? -38.870 -35.625 1.245 1.00 21.63 217 ARG A O 1
ATOM 1256 N N . ALA A 1 179 ? -36.967 -34.505 1.661 1.00 19.33 218 ALA A N 1
ATOM 1257 C CA . ALA A 1 179 ? -36.142 -35.708 1.613 1.00 20.45 218 ALA A CA 1
ATOM 1258 C C . ALA A 1 179 ? -36.458 -36.660 2.762 1.00 24.36 218 ALA A C 1
ATOM 1259 O O . ALA A 1 179 ? -36.568 -37.870 2.554 1.00 24.28 218 ALA A O 1
ATOM 1261 N N . LEU A 1 180 ? -36.606 -36.103 3.964 1.00 23.79 219 LEU A N 1
ATOM 1262 C CA . LEU A 1 180 ? -36.921 -36.878 5.161 1.00 23.78 219 LEU A CA 1
ATOM 1263 C C . LEU A 1 180 ? -38.255 -37.612 5.027 1.00 29.99 219 LEU A C 1
ATOM 1264 O O . LEU A 1 180 ? -38.438 -38.682 5.603 1.00 31.02 219 LEU A O 1
ATOM 1269 N N . ALA A 1 181 ? -39.191 -37.030 4.282 1.00 26.69 220 ALA A N 1
ATOM 1270 C CA . ALA A 1 181 ? -40.487 -37.670 4.065 1.00 32.71 220 ALA A CA 1
ATOM 1271 C C . ALA A 1 181 ? -40.357 -38.908 3.178 1.00 33.24 220 ALA A C 1
ATOM 1272 O O . ALA A 1 181 ? -41.121 -39.864 3.322 1.00 35.78 220 ALA A O 1
ATOM 1274 N N . GLU A 1 182 ? -39.390 -38.890 2.264 1.00 32.02 221 GLU A N 1
ATOM 1275 C CA . GLU A 1 182 ? -39.184 -40.009 1.341 1.00 26.45 221 GLU A CA 1
ATOM 1276 C C . GLU A 1 182 ? -38.244 -41.067 1.939 1.00 23.79 221 GLU A C 1
ATOM 1277 O O . GLU A 1 182 ? -38.346 -42.258 1.623 1.00 33.32 221 GLU A O 1
ATOM 1283 N N . ALA A 1 183 ? -37.318 -40.646 2.796 1.00 26.72 222 ALA A N 1
ATOM 1284 C CA . ALA A 1 183 ? -36.309 -41.579 3.296 1.00 24.80 222 ALA A CA 1
ATOM 1285 C C . ALA A 1 183 ? -35.787 -41.188 4.673 1.00 27.12 222 ALA A C 1
ATOM 1286 O O . ALA A 1 183 ? -35.669 -40.002 4.993 1.00 23.39 222 ALA A O 1
ATOM 1288 N N . GLU A 1 184 ? -35.472 -42.189 5.489 1.00 25.96 223 GLU A N 1
ATOM 1289 C CA . GLU A 1 184 ? -34.908 -41.938 6.811 1.00 24.72 223 GLU A CA 1
ATOM 1290 C C . GLU A 1 184 ? -33.419 -41.621 6.718 1.00 23.48 223 GLU A C 1
ATOM 1291 O O . GLU A 1 184 ? -32.682 -42.265 5.964 1.00 30.92 223 GLU A O 1
ATOM 1297 N N . PRO A 1 185 ? -32.967 -40.617 7.484 1.00 25.96 224 PRO A N 1
ATOM 1298 C CA . PRO A 1 185 ? -31.541 -40.279 7.547 1.00 25.56 224 PRO A CA 1
ATOM 1299 C C . PRO A 1 185 ? -30.800 -41.321 8.384 1.00 28.55 224 PRO A C 1
ATOM 1300 O O . PRO A 1 185 ? -31.446 -42.054 9.137 1.00 31.32 224 PRO A O 1
ATOM 1304 N N . PRO A 1 186 ? -29.465 -41.402 8.247 1.00 31.87 225 PRO A N 1
ATOM 1305 C CA . PRO A 1 186 ? -28.671 -42.349 9.048 1.00 27.61 225 PRO A CA 1
ATOM 1306 C C . PRO A 1 186 ? -28.840 -42.189 10.557 1.00 32.28 225 PRO A C 1
ATOM 1307 O O . PRO A 1 186 ? -28.755 -43.175 11.293 1.00 29.76 225 PRO A O 1
ATOM 1311 N N . SER A 1 187 ? -29.094 -40.969 11.010 1.00 31.18 226 SER A N 1
ATOM 1312 C CA . SER A 1 187 ? -29.304 -40.715 12.433 1.00 32.50 226 SER A CA 1
ATOM 1313 C C . SER A 1 187 ? -30.530 -41.454 12.962 1.00 36.40 226 SER A C 1
ATOM 1314 O O . SER A 1 187 ? -30.676 -41.634 14.167 1.00 38.34 226 SER A O 1
ATOM 1317 N N . ARG A 1 188 ? -31.412 -41.872 12.060 1.00 34.08 227 ARG A N 1
ATOM 1318 C CA . ARG A 1 188 ? -32.619 -42.594 12.455 1.00 39.51 227 ARG A CA 1
ATOM 1319 C C . ARG A 1 188 ? -32.624 -43.993 11.848 1.00 39.46 227 ARG A C 1
ATOM 1320 O O . ARG A 1 188 ? -33.685 -44.584 11.632 1.00 42.11 227 ARG A O 1
ATOM 1328 N N . GLY A 1 189 ? -31.429 -44.519 11.575 1.00 36.03 228 GLY A N 1
ATOM 1329 C CA . GLY A 1 189 ? -31.284 -45.875 11.067 1.00 32.26 228 GLY A CA 1
ATOM 1330 C C . GLY A 1 189 ? -31.362 -46.052 9.560 1.00 34.02 228 GLY A C 1
ATOM 1331 O O . GLY A 1 189 ? -31.291 -47.176 9.067 1.00 38.10 228 GLY A O 1
ATOM 1332 N N . GLY A 1 190 ? -31.506 -44.958 8.817 1.00 30.34 229 GLY A N 1
ATOM 1333 C CA . GLY A 1 190 ? -31.591 -45.038 7.365 1.00 27.34 229 GLY A CA 1
ATOM 1334 C C . GLY A 1 190 ? -30.280 -45.303 6.638 1.00 25.30 229 GLY A C 1
ATOM 1335 O O . GLY A 1 190 ? -29.208 -44.917 7.108 1.00 25.70 229 GLY A O 1
ATOM 1336 N N . ASP A 1 191 ? -30.360 -45.974 5.490 1.00 23.97 230 ASP A N 1
ATOM 1337 C CA . ASP A 1 191 ? -29.201 -46.139 4.610 1.00 23.18 230 ASP A CA 1
ATOM 1338 C C . ASP A 1 191 ? -28.782 -44.769 4.078 1.00 21.82 230 ASP A C 1
ATOM 1339 O O . ASP A 1 191 ? -29.628 -44.023 3.580 1.00 20.63 230 ASP A O 1
ATOM 1344 N N . GLU A 1 192 ? -27.493 -44.444 4.174 1.00 21.38 231 GLU A N 1
ATOM 1345 C CA . GLU A 1 192 ? -27.002 -43.125 3.743 1.00 20.07 231 GLU A CA 1
ATOM 1346 C C . GLU A 1 192 ? -27.158 -42.881 2.244 1.00 21.95 231 GLU A C 1
ATOM 1347 O O . GLU A 1 192 ? -27.517 -41.775 1.819 1.00 17.54 231 GLU A O 1
ATOM 1353 N N . VAL A 1 193 ? -26.876 -43.892 1.427 1.00 20.59 232 VAL A N 1
ATOM 1354 C CA . VAL A 1 193 ? -26.998 -43.683 -0.019 1.00 22.31 232 VAL A CA 1
ATOM 1355 C C . VAL A 1 193 ? -28.438 -43.389 -0.436 1.00 19.75 232 VAL A C 1
ATOM 1356 O O . VAL A 1 193 ? -28.690 -42.431 -1.167 1.00 16.92 232 VAL A O 1
ATOM 1360 N N . ALA A 1 194 ? -29.378 -44.184 0.069 1.00 18.63 233 ALA A N 1
ATOM 1361 C CA . ALA A 1 194 ? -30.795 -43.973 -0.221 1.00 24.00 233 ALA A CA 1
ATOM 1362 C C . ALA A 1 194 ? -31.277 -42.605 0.249 1.00 20.49 233 ALA A C 1
ATOM 1363 O O . ALA A 1 194 ? -32.045 -41.944 -0.450 1.00 17.69 233 ALA A O 1
ATOM 1365 N N . TYR A 1 195 ? -30.845 -42.181 1.435 1.00 19.09 234 TYR A N 1
ATOM 1366 C CA . TYR A 1 195 ? -31.233 -40.860 1.912 1.00 18.97 234 TYR A CA 1
ATOM 1367 C C . TYR A 1 195 ? -30.642 -39.759 1.043 1.00 16.21 234 TYR A C 1
ATOM 1368 O O . TYR A 1 195 ? -31.336 -38.809 0.665 1.00 17.90 234 TYR A O 1
ATOM 1377 N N . LEU A 1 196 ? -29.358 -39.873 0.719 1.00 16.44 235 LEU A N 1
ATOM 1378 C CA . LEU A 1 196 ? -28.724 -38.867 -0.130 1.00 14.53 235 LEU A CA 1
ATOM 1379 C C . LEU A 1 196 ? -29.336 -38.810 -1.533 1.00 13.74 235 LEU A C 1
ATOM 1380 O O . LEU A 1 196 ? -29.407 -37.732 -2.126 1.00 14.60 235 LEU A O 1
ATOM 1385 N N . ASP A 1 197 ? -29.786 -39.951 -2.058 1.00 14.22 236 ASP A N 1
ATOM 1386 C CA . ASP A 1 197 ? -30.523 -39.956 -3.326 1.00 14.85 236 ASP A CA 1
ATOM 1387 C C . ASP A 1 197 ? -31.825 -39.166 -3.171 1.00 14.02 236 ASP A C 1
ATOM 1388 O O . ASP A 1 197 ? -32.236 -38.453 -4.086 1.00 13.50 236 ASP A O 1
ATOM 1393 N N . ALA A 1 198 ? -32.492 -39.327 -2.027 1.00 14.96 237 ALA A N 1
ATOM 1394 C CA . ALA A 1 198 ? -33.721 -38.585 -1.749 1.00 17.11 237 ALA A CA 1
ATOM 1395 C C . ALA A 1 198 ? -33.458 -37.095 -1.590 1.00 17.49 237 ALA A C 1
ATOM 1396 O O . ALA A 1 198 ? -34.247 -36.256 -2.054 1.00 15.11 237 ALA A O 1
ATOM 1398 N N . PHE A 1 199 ? -32.349 -36.757 -0.943 1.00 15.05 238 PHE A N 1
ATOM 1399 C CA . PHE A 1 199 ? -32.012 -35.350 -0.795 1.00 17.65 238 PHE A CA 1
ATOM 1400 C C . PHE A 1 199 ? -31.707 -34.718 -2.153 1.00 16.64 238 PHE A C 1
ATOM 1401 O O . PHE A 1 199 ? -32.159 -33.597 -2.435 1.00 14.91 238 PHE A O 1
ATOM 1409 N N . LEU A 1 200 ? -30.940 -35.413 -2.990 1.00 12.07 239 LEU A N 1
ATOM 1410 C CA . LEU A 1 200 ? -30.632 -34.877 -4.323 1.00 11.35 239 LEU A CA 1
ATOM 1411 C C . LEU A 1 200 ? -31.888 -34.733 -5.201 1.00 13.61 239 LEU A C 1
ATOM 1412 O O . LEU A 1 200 ? -32.009 -33.761 -5.961 1.00 11.67 239 LEU A O 1
ATOM 1417 N N . ASP A 1 201 ? -32.813 -35.689 -5.085 1.00 13.15 240 ASP A N 1
ATOM 1418 C CA . ASP A 1 201 ? -34.109 -35.610 -5.776 1.00 16.36 240 ASP A CA 1
ATOM 1419 C C . ASP A 1 201 ? -34.839 -34.334 -5.360 1.00 16.63 240 ASP A C 1
ATOM 1420 O O . ASP A 1 201 ? -35.336 -33.579 -6.207 1.00 13.31 240 ASP A O 1
ATOM 1425 N N . ALA A 1 202 ? -34.910 -34.115 -4.050 1.00 17.96 241 ALA A N 1
ATOM 1426 C CA . ALA A 1 202 ? -35.548 -32.922 -3.488 1.00 20.12 241 ALA A CA 1
ATOM 1427 C C . ALA A 1 202 ? -34.851 -31.636 -3.923 1.00 15.67 241 ALA A C 1
ATOM 1428 O O . ALA A 1 202 ? -35.503 -30.626 -4.201 1.00 18.24 241 ALA A O 1
ATOM 1430 N N . ARG A 1 203 ? -33.522 -31.667 -3.971 1.00 13.15 242 ARG A N 1
ATOM 1431 C CA . ARG A 1 203 ? -32.752 -30.515 -4.446 1.00 13.26 242 ARG A CA 1
ATOM 1432 C C . ARG A 1 203 ? -33.104 -30.176 -5.905 1.00 12.52 242 ARG A C 1
ATOM 1433 O O . ARG A 1 203 ? -33.359 -29.019 -6.251 1.00 11.87 242 ARG A O 1
ATOM 1441 N N . VAL A 1 204 ? -33.089 -31.189 -6.762 1.00 11.53 243 VAL A N 1
ATOM 1442 C CA . VAL A 1 204 ? -33.473 -31.010 -8.162 1.00 11.09 243 VAL A CA 1
ATOM 1443 C C . VAL A 1 204 ? -34.919 -30.536 -8.310 1.00 14.85 243 VAL A C 1
ATOM 1444 O O . VAL A 1 204 ? -35.219 -29.679 -9.156 1.00 14.66 243 VAL A O 1
ATOM 1448 N N . TRP A 1 205 ? -35.815 -31.087 -7.489 1.00 13.09 244 TRP A N 1
ATOM 1449 C CA . TRP A 1 205 ? -37.198 -30.620 -7.468 1.00 17.14 244 TRP A CA 1
ATOM 1450 C C . TRP A 1 205 ? -37.255 -29.118 -7.181 1.00 19.10 244 TRP A C 1
ATOM 1451 O O . TRP A 1 205 ? -38.026 -28.382 -7.804 1.00 20.23 244 TRP A O 1
ATOM 1462 N N . ALA A 1 206 ? -36.427 -28.659 -6.251 1.00 18.93 245 ALA A N 1
ATOM 1463 C CA . ALA A 1 206 ? -36.463 -27.258 -5.870 1.00 14.71 245 ALA A CA 1
ATOM 1464 C C . ALA A 1 206 ? -35.888 -26.370 -6.967 1.00 18.87 245 ALA A C 1
ATOM 1465 O O . ALA A 1 206 ? -36.446 -25.313 -7.274 1.00 20.47 245 ALA A O 1
ATOM 1467 N N . MET A 1 207 ? -34.780 -26.800 -7.564 1.00 15.25 246 MET A N 1
ATOM 1468 C CA . MET A 1 207 ? -34.161 -26.040 -8.650 1.00 16.71 246 MET A CA 1
ATOM 1469 C C . MET A 1 207 ? -35.138 -25.824 -9.805 1.00 22.68 246 MET A C 1
ATOM 1470 O O . MET A 1 207 ? -35.210 -24.732 -10.400 1.00 17.74 246 MET A O 1
ATOM 1475 N N . ARG A 1 208 ? -35.912 -26.863 -10.100 1.00 18.87 247 ARG A N 1
ATOM 1476 C CA . ARG A 1 208 ? -36.885 -26.796 -11.185 1.00 23.57 247 ARG A CA 1
ATOM 1477 C C . ARG A 1 208 ? -38.074 -25.911 -10.835 1.00 30.89 247 ARG A C 1
ATOM 1478 O O . ARG A 1 208 ? -38.652 -25.266 -11.711 1.00 35.84 247 ARG A O 1
ATOM 1486 N N . GLN A 1 209 ? -38.471 -25.904 -9.567 1.00 28.50 248 GLN A N 1
ATOM 1487 C CA . GLN A 1 209 ? -39.518 -24.980 -9.145 1.00 27.87 248 GLN A CA 1
ATOM 1488 C C . GLN A 1 209 ? -39.104 -23.525 -9.343 1.00 34.87 248 GLN A C 1
ATOM 1489 O O . GLN A 1 209 ? -39.903 -22.697 -9.796 1.00 30.43 248 GLN A O 1
ATOM 1495 N N . GLU A 1 210 ? -37.851 -23.221 -9.017 1.00 35.65 249 GLU A N 1
ATOM 1496 C CA . GLU A 1 210 ? -37.365 -21.842 -9.031 1.00 33.26 249 GLU A CA 1
ATOM 1497 C C . GLU A 1 210 ? -37.129 -21.362 -10.464 1.00 39.95 249 GLU A C 1
ATOM 1498 O O . GLU A 1 210 ? -37.330 -20.190 -10.779 1.00 43.49 249 GLU A O 1
ATOM 1504 N N . GLU A 1 211 ? -36.666 -22.277 -11.312 1.00 73.64 250 GLU A N 1
ATOM 1505 C CA . GLU A 1 211 ? -36.661 -22.089 -12.764 1.00 74.06 250 GLU A CA 1
ATOM 1506 C C . GLU A 1 211 ? -36.995 -23.408 -13.463 1.00 67.65 250 GLU A C 1
ATOM 1507 O O . GLU A 1 211 ? -36.325 -24.414 -13.234 1.00 68.04 250 GLU A O 1
ATOM 1513 N N . ALA A 1 212 ? -38.034 -23.409 -14.296 1.00 65.07 251 ALA A N 1
ATOM 1514 C CA . ALA A 1 212 ? -38.505 -24.638 -14.943 1.00 59.77 251 ALA A CA 1
ATOM 1515 C C . ALA A 1 212 ? -37.397 -25.351 -15.721 1.00 58.03 251 ALA A C 1
ATOM 1516 O O . ALA A 1 212 ? -37.013 -26.478 -15.388 1.00 37.65 251 ALA A O 1
ATOM 1518 N N . HIS A 1 213 ? -36.853 -24.665 -16.726 1.00 67.12 252 HIS A N 1
ATOM 1519 C CA . HIS A 1 213 ? -35.785 -25.221 -17.557 1.00 65.70 252 HIS A CA 1
ATOM 1520 C C . HIS A 1 213 ? -34.408 -25.017 -16.935 1.00 49.66 252 HIS A C 1
ATOM 1521 O O . HIS A 1 213 ? -33.438 -24.661 -17.616 1.00 45.66 252 HIS A O 1
ATOM 1528 N N . SER A 1 214 ? -34.342 -25.241 -15.628 1.00 33.67 253 SER A N 1
ATOM 1529 C CA . SER A 1 214 ? -33.104 -25.106 -14.876 1.00 31.49 253 SER A CA 1
ATOM 1530 C C . SER A 1 214 ? -32.042 -26.088 -15.331 1.00 32.73 253 SER A C 1
ATOM 1531 O O . SER A 1 214 ? -32.344 -27.225 -15.725 1.00 31.04 253 SER A O 1
ATOM 1534 N N . ASP A 1 215 ? -30.791 -25.653 -15.247 1.00 27.61 254 ASP A N 1
ATOM 1535 C CA . ASP A 1 215 ? -29.677 -26.531 -15.517 1.00 20.09 254 ASP A CA 1
ATOM 1536 C C . ASP A 1 215 ? -29.336 -27.171 -14.178 1.00 16.10 254 ASP A C 1
ATOM 1537 O O . ASP A 1 215 ? -28.837 -26.499 -13.264 1.00 16.62 254 ASP A O 1
ATOM 1542 N N . THR A 1 216 ? -29.610 -28.462 -14.054 1.00 15.14 255 THR A N 1
ATOM 1543 C CA . THR A 1 216 ? -29.419 -29.161 -12.787 1.00 13.01 255 THR A CA 1
ATOM 1544 C C . THR A 1 216 ? -28.075 -29.869 -12.695 1.00 10.80 255 THR A C 1
ATOM 1545 O O . THR A 1 216 ? -27.867 -30.738 -11.832 1.00 9.45 255 THR A O 1
ATOM 1549 N N . SER A 1 217 ? -27.151 -29.498 -13.571 1.00 10.89 256 SER A N 1
ATOM 1550 C CA . SER A 1 217 ? -25.868 -30.184 -13.629 1.00 11.38 256 SER A CA 1
ATOM 1551 C C . SER A 1 217 ? -25.075 -30.218 -12.324 1.00 12.40 256 SER A C 1
ATOM 1552 O O . SER A 1 217 ? -24.348 -31.192 -12.090 1.00 9.83 256 SER A O 1
ATOM 1555 N N . ARG A 1 218 ? -25.226 -29.214 -11.453 1.00 8.14 257 ARG A N 1
ATOM 1556 C CA . ARG A 1 218 ? -24.447 -29.216 -10.210 1.00 5.95 257 ARG A CA 1
ATOM 1557 C C . ARG A 1 218 ? -24.823 -30.412 -9.343 1.00 5.31 257 ARG A C 1
ATOM 1558 O O . ARG A 1 218 ? -24.037 -30.854 -8.493 1.00 11.16 257 ARG A O 1
ATOM 1566 N N . VAL A 1 219 ? -26.032 -30.931 -9.559 1.00 8.79 258 VAL A N 1
ATOM 1567 C CA . VAL A 1 219 ? -26.403 -32.234 -9.024 1.00 8.96 258 VAL A CA 1
ATOM 1568 C C . VAL A 1 219 ? -26.079 -33.342 -10.029 1.00 11.24 258 VAL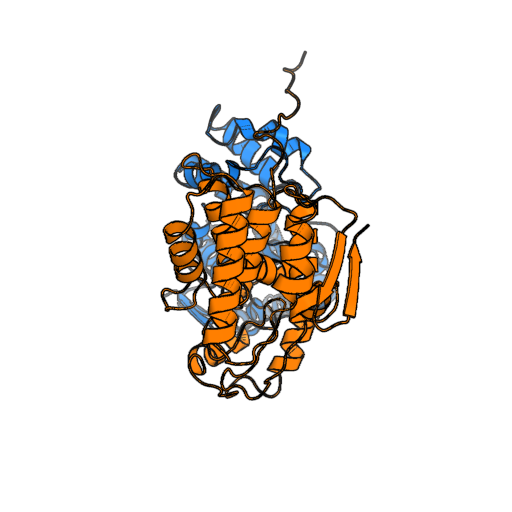 A C 1
ATOM 1569 O O . VAL A 1 219 ? -25.305 -34.266 -9.725 1.00 6.54 258 VAL A O 1
ATOM 1573 N N . ASP A 1 220 ? -26.666 -33.251 -11.220 1.00 9.87 259 ASP A N 1
ATOM 1574 C CA . ASP A 1 220 ? -26.649 -34.370 -12.171 1.00 12.70 259 ASP A CA 1
ATOM 1575 C C . ASP A 1 220 ? -25.257 -34.862 -12.548 1.00 14.37 259 ASP A C 1
ATOM 1576 O O . ASP A 1 220 ? -25.027 -36.073 -12.654 1.00 13.35 259 ASP A O 1
ATOM 1581 N N . THR A 1 221 ? -24.341 -33.932 -12.813 1.00 8.60 260 THR A N 1
ATOM 1582 C CA . THR A 1 221 ? -23.008 -34.324 -13.273 1.00 10.33 260 THR A CA 1
ATOM 1583 C C . THR A 1 221 ? -21.930 -34.013 -12.225 1.00 11.82 260 THR A C 1
ATOM 1584 O O . THR A 1 221 ? -20.743 -33.879 -12.549 1.00 11.46 260 THR A O 1
ATOM 1588 N N . ALA A 1 222 ? -22.356 -33.915 -10.967 1.00 8.08 261 ALA A N 1
ATOM 1589 C CA . ALA A 1 222 ? -21.424 -33.681 -9.863 1.00 9.68 261 ALA A CA 1
ATOM 1590 C C . ALA A 1 222 ? -21.819 -34.452 -8.603 1.00 13.24 261 ALA A C 1
ATOM 1591 O O . ALA A 1 222 ? -21.325 -35.552 -8.378 1.00 13.54 261 ALA A O 1
ATOM 1593 N N . GLN A 1 223 ? -22.729 -33.903 -7.796 1.00 9.46 262 GLN A N 1
ATOM 1594 C CA . GLN A 1 223 ? -23.129 -34.592 -6.550 1.00 8.57 262 GLN A CA 1
ATOM 1595 C C . GLN A 1 223 ? -23.650 -36.012 -6.767 1.00 9.11 262 GLN A C 1
ATOM 1596 O O . GLN A 1 223 ? -23.248 -36.935 -6.053 1.00 9.72 262 GLN A O 1
ATOM 1602 N N . ARG A 1 224 ? -24.533 -36.192 -7.749 1.00 9.08 263 ARG A N 1
ATOM 1603 C CA . ARG A 1 224 ? -25.076 -37.527 -8.050 1.00 9.76 263 ARG A CA 1
ATOM 1604 C C . ARG A 1 224 ? -23.975 -38.470 -8.521 1.00 13.72 263 ARG A C 1
ATOM 1605 O O . ARG A 1 224 ? -23.998 -39.676 -8.231 1.00 11.45 263 ARG A O 1
ATOM 1613 N N . VAL A 1 225 ? -23.007 -37.922 -9.253 1.00 12.92 264 VAL A N 1
ATOM 1614 C CA . VAL A 1 225 ? -21.874 -38.725 -9.714 1.00 13.08 264 VAL A CA 1
ATOM 1615 C C . VAL A 1 225 ? -20.986 -39.194 -8.557 1.00 12.94 264 VAL A C 1
ATOM 1616 O O . VAL A 1 225 ? -20.617 -40.365 -8.484 1.00 13.23 264 VAL A O 1
ATOM 1620 N N . PHE A 1 226 ? -20.639 -38.282 -7.651 1.00 12.34 265 PHE A N 1
ATOM 1621 C CA . PHE A 1 226 ? -19.899 -38.670 -6.450 1.00 12.47 265 PHE A CA 1
ATOM 1622 C C . PHE A 1 226 ? -20.641 -39.759 -5.674 1.00 14.92 265 PHE A C 1
ATOM 1623 O O . PHE A 1 226 ? -20.019 -40.696 -5.171 1.00 17.71 265 PHE A O 1
ATOM 1631 N N . LEU A 1 227 ? -21.964 -39.619 -5.559 1.00 15.98 266 LEU A N 1
ATOM 1632 C CA . LEU A 1 227 ? -22.797 -40.592 -4.826 1.00 12.49 266 LEU A CA 1
ATOM 1633 C C . LEU A 1 227 ? -22.777 -41.967 -5.504 1.00 15.46 266 LEU A C 1
ATOM 1634 O O . LEU A 1 227 ? -22.573 -43.006 -4.839 1.00 14.67 266 LEU A O 1
ATOM 1639 N N . ARG A 1 228 ? -22.961 -41.982 -6.824 1.00 15.29 267 ARG A N 1
ATOM 1640 C CA . ARG A 1 228 ? -22.911 -43.240 -7.583 1.00 16.08 267 ARG A CA 1
ATOM 1641 C C . ARG A 1 228 ? -21.545 -43.926 -7.489 1.00 15.87 267 ARG A C 1
ATOM 1642 O O . ARG A 1 228 ? -21.460 -45.161 -7.475 1.00 22.01 267 ARG A O 1
ATOM 1650 N N . ASP A 1 229 ? -20.484 -43.127 -7.415 1.00 16.33 268 ASP A N 1
ATOM 1651 C CA . ASP A 1 229 ? -19.127 -43.652 -7.231 1.00 24.18 268 ASP A CA 1
ATOM 1652 C C . ASP A 1 229 ? -18.867 -44.110 -5.794 1.00 24.42 268 ASP A C 1
ATOM 1653 O O . ASP A 1 229 ? -17.792 -44.642 -5.489 1.00 24.50 268 ASP A O 1
ATOM 1658 N N . GLY A 1 230 ? -19.835 -43.883 -4.908 1.00 17.66 269 GLY A N 1
ATOM 1659 C CA . GLY A 1 230 ? -19.664 -44.222 -3.502 1.00 19.80 269 GLY A CA 1
ATOM 1660 C C . GLY A 1 230 ? -18.597 -43.394 -2.793 1.00 20.47 269 GLY A C 1
ATOM 1661 O O . GLY A 1 230 ? -18.064 -43.792 -1.753 1.00 21.79 269 GLY A O 1
ATOM 1662 N N . ASN A 1 231 ? -18.275 -42.234 -3.351 1.00 17.56 270 ASN A N 1
ATOM 1663 C CA . ASN A 1 231 ? -17.255 -41.365 -2.756 1.00 17.92 270 ASN A CA 1
ATOM 1664 C C . ASN A 1 231 ? -17.872 -40.583 -1.596 1.00 21.82 270 ASN A C 1
ATOM 1665 O O . ASN A 1 231 ? -17.940 -39.349 -1.619 1.00 19.75 270 ASN A O 1
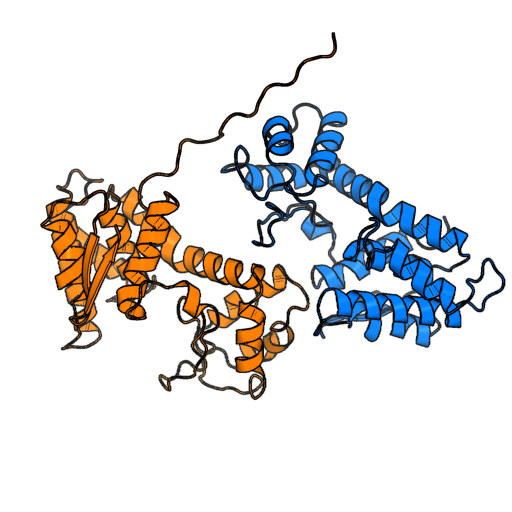ATOM 1670 N N . LEU A 1 232 ? -18.340 -41.318 -0.590 1.00 21.39 271 LEU A N 1
ATOM 1671 C CA . LEU A 1 232 ? -19.093 -40.737 0.521 1.00 22.59 271 LEU A CA 1
ATOM 1672 C C . LEU A 1 232 ? -18.266 -39.833 1.424 1.00 21.95 271 LEU A C 1
ATOM 1673 O O . LEU A 1 232 ? -18.823 -39.035 2.183 1.00 20.10 271 LEU A O 1
ATOM 1678 N N . ASN A 1 233 ? -16.945 -39.973 1.361 1.00 19.61 272 ASN A N 1
ATOM 1679 C CA . ASN A 1 233 ? -16.053 -39.153 2.183 1.00 20.15 272 ASN A CA 1
ATOM 1680 C C . ASN A 1 233 ? -15.470 -37.982 1.396 1.00 20.48 272 ASN A C 1
ATOM 1681 O O . ASN A 1 233 ? -14.648 -37.224 1.910 1.00 21.13 272 ASN A O 1
ATOM 1686 N N . LEU A 1 234 ? -15.924 -37.838 0.152 1.00 18.65 273 LEU A N 1
ATOM 1687 C CA . LEU A 1 234 ? -15.478 -36.765 -0.735 1.00 16.31 273 LEU A CA 1
ATOM 1688 C C . LEU A 1 234 ? -13.955 -36.657 -0.810 1.00 24.21 273 LEU A C 1
ATOM 1689 O O . LEU A 1 234 ? -13.386 -35.607 -0.481 1.00 22.37 273 LEU A O 1
ATOM 1694 N N . ASP A 1 235 ? -13.315 -37.750 -1.240 1.00 24.42 274 ASP A N 1
ATOM 1695 C CA . ASP A 1 235 ? -11.859 -37.831 -1.384 1.00 24.42 274 ASP A CA 1
ATOM 1696 C C . ASP A 1 235 ? -11.420 -37.654 -2.832 1.00 27.05 274 ASP A C 1
ATOM 1697 O O . ASP A 1 235 ? -11.942 -38.320 -3.730 1.00 24.92 274 ASP A O 1
ATOM 1702 N N . PRO A 1 236 ? -10.412 -36.800 -3.057 1.00 26.64 275 PRO A N 1
ATOM 1703 C CA . PRO A 1 236 ? -9.844 -36.650 -4.398 1.00 20.01 275 PRO A CA 1
ATOM 1704 C C . PRO A 1 236 ? -9.190 -37.946 -4.881 1.00 26.40 275 PRO A C 1
ATOM 1705 O O . PRO A 1 236 ? -8.805 -38.773 -4.053 1.00 26.48 275 PRO A O 1
ATOM 1709 N N . PRO A 1 237 ? -9.063 -38.125 -6.210 1.00 25.56 276 PRO A N 1
ATOM 1710 C CA . PRO A 1 237 ? -9.423 -37.145 -7.241 1.00 22.13 276 PRO A CA 1
ATOM 1711 C C . PRO A 1 237 ? -10.926 -37.018 -7.451 1.00 22.61 276 PRO A C 1
ATOM 1712 O O . PRO A 1 237 ? -11.674 -38.009 -7.426 1.00 20.69 276 PRO A O 1
ATOM 1716 N N . LEU A 1 238 ? -11.348 -35.778 -7.668 1.00 16.20 277 LEU A N 1
ATOM 1717 C CA . LEU A 1 238 ? -12.737 -35.461 -7.908 1.00 17.99 277 LEU A CA 1
ATOM 1718 C C . LEU A 1 238 ? -12.816 -34.923 -9.315 1.00 16.97 277 LEU A C 1
ATOM 1719 O O . LEU A 1 238 ? -12.089 -33.991 -9.668 1.00 19.96 277 LEU A O 1
ATOM 1724 N N . ASP A 1 239 ? -13.694 -35.513 -10.117 1.00 14.56 278 ASP A N 1
ATOM 1725 C CA . ASP A 1 239 ? -13.914 -35.046 -11.474 1.00 17.14 278 ASP A CA 1
ATOM 1726 C C . ASP A 1 239 ? -15.400 -34.833 -11.703 1.00 16.64 278 ASP A C 1
ATOM 1727 O O . ASP A 1 239 ? -16.218 -35.721 -11.447 1.00 16.36 278 ASP A O 1
ATOM 1732 N N . TRP A 1 240 ? -15.751 -33.663 -12.209 1.00 15.48 279 TRP A N 1
ATOM 1733 C CA . TRP A 1 240 ? -17.155 -33.363 -12.421 1.00 17.02 279 TRP A CA 1
ATOM 1734 C C . TRP A 1 240 ? -17.366 -32.374 -13.560 1.00 16.56 279 TRP A C 1
ATOM 1735 O O . TRP A 1 240 ? -16.399 -31.851 -14.117 1.00 13.18 279 TRP A O 1
ATOM 1746 N N . GLN A 1 241 ? -18.624 -32.167 -13.937 1.00 11.99 280 GLN A N 1
ATOM 1747 C CA . GLN A 1 241 ? -18.983 -31.103 -14.873 1.00 12.22 280 GLN A CA 1
ATOM 1748 C C . GLN A 1 241 ? -20.075 -30.249 -14.264 1.00 17.53 280 GLN A C 1
ATOM 1749 O O . GLN A 1 241 ? -20.954 -30.768 -13.578 1.00 15.78 280 GLN A O 1
ATOM 1755 N N . VAL A 1 242 ? -20.031 -28.943 -14.524 1.00 16.30 281 VAL A N 1
ATOM 1756 C CA . VAL A 1 242 ? -21.180 -28.082 -14.256 1.00 13.36 281 VAL A CA 1
ATOM 1757 C C . VAL A 1 242 ? -21.297 -27.162 -15.439 1.00 18.49 281 VAL A C 1
ATOM 1758 O O . VAL A 1 242 ? -20.310 -26.527 -15.821 1.00 13.68 281 VAL A O 1
ATOM 1762 N N . TYR A 1 243 ? -22.501 -27.087 -15.999 1.00 16.79 282 TYR A N 1
ATOM 1763 C CA . TYR A 1 243 ? -22.750 -26.389 -17.264 1.00 17.50 282 TYR A CA 1
ATOM 1764 C C . TYR A 1 243 ? -21.850 -26.831 -18.420 1.00 21.58 282 TYR A C 1
ATOM 1765 O O . TYR A 1 243 ? -21.520 -26.031 -19.293 1.00 29.95 282 TYR A O 1
ATOM 1774 N N . GLY A 1 244 ? -21.433 -28.092 -18.423 1.00 34.10 283 GLY A N 1
ATOM 1775 C CA . GLY A 1 244 ? -20.619 -28.599 -19.512 1.00 40.39 283 GLY A CA 1
ATOM 1776 C C . GLY A 1 244 ? -19.124 -28.346 -19.380 1.00 43.37 283 GLY A C 1
ATOM 1777 O O . GLY A 1 244 ? -18.333 -28.911 -20.140 1.00 43.38 283 GLY A O 1
ATOM 1778 N N . ASP A 1 245 ? -18.726 -27.492 -18.435 1.00 35.89 284 ASP A N 1
ATOM 1779 C CA . ASP A 1 245 ? -17.302 -27.307 -18.161 1.00 25.03 284 ASP A CA 1
ATOM 1780 C C . ASP A 1 245 ? -16.829 -28.396 -17.208 1.00 20.99 284 ASP A C 1
ATOM 1781 O O . ASP A 1 245 ? -17.507 -28.712 -16.221 1.00 17.63 284 ASP A O 1
ATOM 1786 N N . SER A 1 246 ? -15.655 -28.949 -17.498 1.00 17.83 285 SER A N 1
ATOM 1787 C CA . SER A 1 246 ? -15.083 -30.032 -16.711 1.00 17.19 285 SER A CA 1
ATOM 1788 C C . SER A 1 246 ? -14.164 -29.476 -15.632 1.00 17.14 285 SER A C 1
ATOM 1789 O O . SER A 1 246 ? -13.439 -28.508 -15.864 1.00 16.79 285 SER A O 1
ATOM 1792 N N . PHE A 1 247 ? -14.214 -30.075 -14.448 1.00 17.93 286 PHE A N 1
ATOM 1793 C CA . PHE A 1 247 ? -13.344 -29.669 -13.351 1.00 16.03 286 PHE A CA 1
ATOM 1794 C C . PHE A 1 247 ? -12.674 -30.872 -12.731 1.00 18.66 286 PHE A C 1
ATOM 1795 O O . PHE A 1 247 ? -13.181 -31.997 -12.799 1.00 16.95 286 PHE A O 1
ATOM 1803 N N . HIS A 1 248 ? -11.524 -30.620 -12.121 1.00 18.75 287 HIS A N 1
ATOM 1804 C CA . HIS A 1 248 ? -10.707 -31.679 -11.559 1.00 23.32 287 HIS A CA 1
ATOM 1805 C C . HIS A 1 248 ? -9.965 -31.152 -10.344 1.00 19.90 287 HIS A C 1
ATOM 1806 O O . HIS A 1 248 ? -9.345 -30.099 -10.401 1.00 16.35 287 HIS A O 1
ATOM 1813 N N . ILE A 1 249 ? -10.055 -31.879 -9.241 1.00 18.79 288 ILE A N 1
ATOM 1814 C CA . ILE A 1 249 ? -9.209 -31.628 -8.088 1.00 22.30 288 ILE A CA 1
ATOM 1815 C C . ILE A 1 249 ? -8.459 -32.917 -7.850 1.00 24.00 288 ILE A C 1
ATOM 1816 O O . ILE A 1 249 ? -9.076 -33.945 -7.584 1.00 21.29 288 ILE A O 1
ATOM 1821 N N . GLY A 1 250 ? -7.138 -32.877 -7.963 1.00 28.91 289 GLY A N 1
ATOM 1822 C CA . GLY A 1 250 ? -6.355 -34.083 -7.773 1.00 21.41 289 GLY A CA 1
ATOM 1823 C C . GLY A 1 250 ? -6.040 -34.332 -6.311 1.00 31.83 289 GLY A C 1
ATOM 1824 O O . GLY A 1 250 ? -5.909 -35.481 -5.878 1.00 39.03 289 GLY A O 1
ATOM 1826 N N . SER B 1 1 ? -29.549 7.526 25.072 1.00 60.23 40 SER B N 1
ATOM 1827 C CA . SER B 1 1 ? -28.267 7.473 25.765 1.00 54.88 40 SER B CA 1
ATOM 1828 C C . SER B 1 1 ? -27.307 6.521 25.052 1.00 49.85 40 SER B C 1
ATOM 1829 O O . SER B 1 1 ? -26.123 6.434 25.383 1.00 50.58 40 SER B O 1
ATOM 1832 N N . ALA B 1 2 ? -27.836 5.810 24.063 1.00 67.47 41 ALA B N 1
ATOM 1833 C CA . ALA B 1 2 ? -27.005 5.134 23.080 1.00 55.96 41 ALA B CA 1
ATOM 1834 C C . ALA B 1 2 ? -26.495 6.195 22.103 1.00 42.08 41 ALA B C 1
ATOM 1835 O O . ALA B 1 2 ? -27.168 7.213 21.890 1.00 40.72 41 ALA B O 1
ATOM 1837 N N . PRO B 1 3 ? -25.312 5.963 21.502 1.00 30.65 42 PRO B N 1
ATOM 1838 C CA . PRO B 1 3 ? -24.781 6.881 20.483 1.00 26.10 42 PRO B CA 1
ATOM 1839 C C . PRO B 1 3 ? -25.730 6.932 19.305 1.00 28.66 42 PRO B C 1
ATOM 1840 O O . PRO B 1 3 ? -26.212 5.873 18.904 1.00 28.24 42 PRO B O 1
ATOM 1844 N N . THR B 1 4 ? -25.974 8.111 18.741 1.00 25.90 43 THR B N 1
ATOM 1845 C CA . THR B 1 4 ? -26.968 8.234 17.677 1.00 25.32 43 THR B CA 1
ATOM 1846 C C . THR B 1 4 ? -26.325 8.324 16.299 1.00 24.67 43 THR B C 1
ATOM 1847 O O . THR B 1 4 ? -25.381 9.088 16.096 1.00 25.26 43 THR B O 1
ATOM 1851 N N . GLN B 1 5 ? -26.855 7.538 15.362 1.00 23.54 44 GLN B N 1
ATOM 1852 C CA . GLN B 1 5 ? -26.322 7.437 14.002 1.00 30.12 44 GLN B CA 1
ATOM 1853 C C . GLN B 1 5 ? -26.953 8.465 13.065 1.00 23.06 44 GLN B C 1
ATOM 1854 O O . GLN B 1 5 ? -28.125 8.810 13.220 1.00 23.42 44 GLN B O 1
ATOM 1860 N N . PRO B 1 6 ? -26.182 8.950 12.075 1.00 22.93 45 PRO B N 1
ATOM 1861 C CA . PRO B 1 6 ? -26.706 10.012 11.208 1.00 24.05 45 PRO B CA 1
ATOM 1862 C C . PRO B 1 6 ? -27.554 9.455 10.068 1.00 22.33 45 PRO B C 1
ATOM 1863 O O . PRO B 1 6 ? -27.400 8.288 9.687 1.00 21.30 45 PRO B O 1
ATOM 1867 N N . ALA B 1 7 ? -28.435 10.290 9.523 1.00 23.46 46 ALA B N 1
ATOM 1868 C CA . ALA B 1 7 ? -29.170 9.928 8.315 1.00 23.02 46 ALA B CA 1
ATOM 1869 C C . ALA B 1 7 ? -28.201 9.957 7.138 1.00 23.40 46 ALA B C 1
ATOM 1870 O O . ALA B 1 7 ? -27.143 10.588 7.216 1.00 24.48 46 ALA B O 1
ATOM 1872 N N . ALA B 1 8 ? -28.551 9.278 6.050 1.00 23.06 47 ALA B N 1
ATOM 1873 C CA . ALA B 1 8 ? -27.676 9.230 4.875 1.00 30.48 47 ALA B CA 1
ATOM 1874 C C . ALA B 1 8 ? -27.639 10.549 4.074 1.00 27.76 47 ALA B C 1
ATOM 1875 O O . ALA B 1 8 ? -28.620 11.297 4.052 1.00 26.10 47 ALA B O 1
ATOM 1877 N N A HIS B 1 9 ? -26.492 10.825 3.452 0.69 30.50 48 HIS B N 1
ATOM 1878 N N B HIS B 1 9 ? -26.503 10.808 3.427 0.31 31.01 48 HIS B N 1
ATOM 1879 C CA A HIS B 1 9 ? -26.337 11.941 2.511 0.69 34.48 48 HIS B CA 1
ATOM 1880 C CA B HIS B 1 9 ? -26.338 11.949 2.525 0.31 33.97 48 HIS B CA 1
ATOM 1881 C C A HIS B 1 9 ? -26.146 11.409 1.094 0.69 36.51 48 HIS B C 1
ATOM 1882 C C B HIS B 1 9 ? -26.086 11.442 1.103 0.31 36.41 48 HIS B C 1
ATOM 1883 O O A HIS B 1 9 ? -25.708 10.274 0.901 0.69 34.07 48 HIS B O 1
ATOM 1884 O O B HIS B 1 9 ? -25.564 10.344 0.914 0.31 34.47 48 HIS B O 1
ATOM 1897 N N . HIS B 1 10 ? -26.463 12.235 0.102 1.00 44.84 49 HIS B N 1
ATOM 1898 C CA . HIS B 1 10 ? -26.165 11.890 -1.284 1.00 53.96 49 HIS B CA 1
ATOM 1899 C C . HIS B 1 10 ? -24.684 12.144 -1.544 1.00 56.48 49 HIS B C 1
ATOM 1900 O O . HIS B 1 10 ? -24.165 13.215 -1.236 1.00 59.21 49 HIS B O 1
ATOM 1907 N N . LEU B 1 11 ? -23.997 11.160 -2.109 1.00 53.68 50 LEU B N 1
ATOM 1908 C CA . LEU B 1 11 ? -22.575 11.314 -2.390 1.00 57.28 50 LEU B CA 1
ATOM 1909 C C . LEU B 1 11 ? -22.355 12.298 -3.534 1.00 60.32 50 LEU B C 1
ATOM 1910 O O . LEU B 1 11 ? -21.242 12.800 -3.726 1.00 53.23 50 LEU B O 1
ATOM 1915 N N . GLU B 1 12 ? -23.431 12.587 -4.269 1.00 63.20 51 GLU B N 1
ATOM 1916 C CA . GLU B 1 12 ? -23.332 13.277 -5.550 1.00 60.48 51 GLU B CA 1
ATOM 1917 C C . GLU B 1 12 ? -24.620 13.998 -5.967 1.00 47.93 51 GLU B C 1
ATOM 1918 O O . GLU B 1 12 ? -25.727 13.525 -5.703 1.00 42.05 51 GLU B O 1
ATOM 1924 N N . ALA B 1 13 ? -24.461 15.143 -6.629 1.00 41.23 52 ALA B N 1
ATOM 1925 C CA . ALA B 1 13 ? -25.593 15.880 -7.180 1.00 32.38 52 ALA B CA 1
ATOM 1926 C C . ALA B 1 13 ? -26.341 15.062 -8.242 1.00 30.05 52 ALA B C 1
ATOM 1927 O O . ALA B 1 13 ? -25.828 14.060 -8.756 1.00 26.57 52 ALA B O 1
ATOM 1929 N N . ALA B 1 14 ? -27.558 15.497 -8.558 1.00 30.15 53 ALA B N 1
ATOM 1930 C CA . ALA B 1 14 ? -28.396 14.814 -9.541 1.00 25.58 53 ALA B CA 1
ATOM 1931 C C . ALA B 1 14 ? -27.714 14.782 -10.911 1.00 23.82 53 ALA B C 1
ATOM 1932 O O . ALA B 1 14 ? -27.105 15.772 -11.324 1.00 21.52 53 ALA B O 1
ATOM 1934 N N . ALA B 1 15 ? -27.812 13.649 -11.608 1.00 22.69 54 ALA B N 1
ATOM 1935 C CA . ALA B 1 15 ? -27.225 13.517 -12.943 1.00 22.41 54 ALA B CA 1
ATOM 1936 C C . ALA B 1 15 ? -27.754 14.603 -13.883 1.00 20.90 54 ALA B C 1
ATOM 1937 O O . ALA B 1 15 ? -28.917 15.018 -13.783 1.00 23.17 54 ALA B O 1
ATOM 1939 N N . THR B 1 16 ? -26.893 15.068 -14.785 1.00 17.60 55 THR B N 1
ATOM 1940 C CA . THR B 1 16 ? -27.241 16.172 -15.684 1.00 21.55 55 THR B CA 1
ATOM 1941 C C . THR B 1 16 ? -27.325 15.697 -17.130 1.00 16.08 55 THR B C 1
ATOM 1942 O O . THR B 1 16 ? -26.745 14.662 -17.490 1.00 15.22 55 THR B O 1
ATOM 1946 N N . GLY B 1 17 ? -28.029 16.463 -17.959 1.00 16.56 56 GLY B N 1
ATOM 1947 C CA . GLY B 1 17 ? -28.124 16.156 -19.378 1.00 16.03 56 GLY B CA 1
ATOM 1948 C C . GLY B 1 17 ? -28.721 14.789 -19.638 1.00 19.28 56 GLY B C 1
ATOM 1949 O O . GLY B 1 17 ? -29.660 14.377 -18.957 1.00 15.80 56 GLY B O 1
ATOM 1950 N N . LEU B 1 18 ? -28.166 14.075 -20.614 1.00 14.67 57 LEU B N 1
ATOM 1951 C CA . LEU B 1 18 ? -28.729 12.801 -21.044 1.00 14.26 57 LEU B CA 1
ATOM 1952 C C . LEU B 1 18 ? -28.566 11.714 -19.977 1.00 13.95 57 LEU B C 1
ATOM 1953 O O . LEU B 1 18 ? -29.185 10.654 -20.069 1.00 13.81 57 LEU B O 1
ATOM 1958 N N . ASP B 1 19 ? -27.705 11.969 -18.993 1.00 13.91 58 ASP B N 1
ATOM 1959 C CA . ASP B 1 19 ? -27.533 11.061 -17.857 1.00 13.72 58 ASP B CA 1
ATOM 1960 C C . ASP B 1 19 ? -28.701 11.105 -16.859 1.00 16.72 58 ASP B C 1
ATOM 1961 O O . ASP B 1 19 ? -28.855 10.194 -16.046 1.00 17.00 58 ASP B O 1
ATOM 1966 N N . ASP B 1 20 ? -29.519 12.154 -16.906 1.00 15.10 59 ASP B N 1
ATOM 1967 C CA . ASP B 1 20 ? -30.755 12.161 -16.119 1.00 10.40 59 ASP B CA 1
ATOM 1968 C C . ASP B 1 20 ? -31.629 10.993 -16.593 1.00 14.89 59 ASP B C 1
ATOM 1969 O O . ASP B 1 20 ? -31.839 10.837 -17.802 1.00 12.54 59 ASP B O 1
ATOM 1974 N N . PRO B 1 21 ? -32.109 10.148 -15.656 1.00 13.32 60 PRO B N 1
ATOM 1975 C CA . PRO B 1 21 ? -32.827 8.934 -16.080 1.00 10.60 60 PRO B CA 1
ATOM 1976 C C . PRO B 1 21 ? -33.994 9.188 -17.048 1.00 21.09 60 PRO B C 1
ATOM 1977 O O . PRO B 1 21 ? -34.182 8.401 -17.985 1.00 16.35 60 PRO B O 1
ATOM 1981 N N . ALA B 1 22 ? -34.746 10.265 -16.836 1.00 16.63 61 ALA B N 1
ATOM 1982 C CA . ALA B 1 22 ? -35.863 10.611 -17.726 1.00 17.83 61 ALA B CA 1
ATOM 1983 C C . ALA B 1 22 ? -35.408 11.030 -19.131 1.00 19.81 61 ALA B C 1
ATOM 1984 O O . ALA B 1 22 ? -36.026 10.637 -20.131 1.00 15.00 61 ALA B O 1
ATOM 1986 N N . LYS B 1 23 ? -34.346 11.837 -19.205 1.00 11.84 62 LYS B N 1
ATOM 1987 C CA . LYS B 1 23 ? -33.772 12.229 -20.497 1.00 10.89 62 LYS B CA 1
ATOM 1988 C C . LYS B 1 23 ? -33.151 11.030 -21.193 1.00 11.99 62 LYS B C 1
ATOM 1989 O O . LYS B 1 23 ? -33.238 10.903 -22.415 1.00 12.70 62 LYS B O 1
ATOM 1995 N N . LYS B 1 24 ? -32.515 10.152 -20.417 1.00 9.29 63 LYS B N 1
ATOM 1996 C CA . LYS B 1 24 ? -31.939 8.944 -20.998 1.00 10.87 63 LYS B CA 1
ATOM 1997 C C . LYS B 1 24 ? -33.017 8.109 -21.687 1.00 10.55 63 LYS B C 1
ATOM 1998 O O . LYS B 1 24 ? -32.814 7.601 -22.787 1.00 7.79 63 LYS B O 1
ATOM 2004 N N . ASP B 1 25 ? -34.182 7.992 -21.062 1.00 11.66 64 ASP B N 1
ATOM 2005 C CA . ASP B 1 25 ? -35.221 7.176 -21.665 1.00 15.08 64 ASP B CA 1
ATOM 2006 C C . ASP B 1 25 ? -35.790 7.871 -22.901 1.00 15.07 64 ASP B C 1
ATOM 2007 O O . ASP B 1 25 ? -36.123 7.217 -23.887 1.00 13.26 64 ASP B O 1
ATOM 2012 N N . ILE B 1 26 ? -35.869 9.196 -22.853 1.00 8.68 65 ILE B N 1
ATOM 2013 C CA . ILE B 1 26 ? -36.267 9.965 -24.035 1.00 9.35 65 ILE B CA 1
ATOM 2014 C C . ILE B 1 26 ? -35.316 9.685 -25.204 1.00 9.80 65 ILE B C 1
ATOM 2015 O O . ILE B 1 26 ? -35.749 9.464 -26.342 1.00 7.70 65 ILE B O 1
ATOM 2020 N N . ALA B 1 27 ? -34.020 9.700 -24.926 1.00 7.36 66 ALA B N 1
ATOM 2021 C CA . ALA B 1 27 ? -33.036 9.289 -25.929 1.00 7.55 66 ALA B CA 1
ATOM 2022 C C . ALA B 1 27 ? -33.319 7.901 -26.510 1.00 12.36 66 ALA B C 1
ATOM 2023 O O . ALA B 1 27 ? -33.236 7.702 -27.726 1.00 9.62 66 ALA B O 1
ATOM 2025 N N . MET B 1 28 ? -33.600 6.932 -25.642 1.00 8.08 67 MET B N 1
ATOM 2026 C CA . MET B 1 28 ? -33.837 5.565 -26.110 1.00 9.33 67 MET B CA 1
ATOM 2027 C C . MET B 1 28 ? -35.069 5.536 -27.009 1.00 12.53 67 MET B C 1
ATOM 2028 O O . MET B 1 28 ? -35.087 4.856 -28.050 1.00 8.07 67 MET B O 1
ATOM 2033 N N . GLN B 1 29 ? -36.085 6.308 -26.625 1.00 7.37 68 GLN B N 1
ATOM 2034 C CA . GLN B 1 29 ? -37.308 6.411 -27.431 1.00 8.07 68 GLN B CA 1
ATOM 2035 C C . GLN B 1 29 ? -37.052 7.066 -28.780 1.00 9.92 68 GLN B C 1
ATOM 2036 O O . GLN B 1 29 ? -37.605 6.636 -29.804 1.00 9.06 68 GLN B O 1
ATOM 2042 N N . LEU B 1 30 ? -36.250 8.132 -28.781 1.00 7.05 69 LEU B N 1
ATOM 2043 C CA . LEU B 1 30 ? -35.941 8.844 -30.028 1.00 6.88 69 LEU B CA 1
ATOM 2044 C C . LEU B 1 30 ? -35.167 7.948 -30.987 1.00 11.08 69 LEU B C 1
ATOM 2045 O O . LEU B 1 30 ? -35.422 7.950 -32.195 1.00 8.92 69 LEU B O 1
ATOM 2050 N N . VAL B 1 31 ? -34.188 7.209 -30.464 1.00 7.09 70 VAL B N 1
ATOM 2051 C CA . VAL B 1 31 ? -33.443 6.264 -31.309 1.00 6.41 70 VAL B CA 1
ATOM 2052 C C . VAL B 1 31 ? -34.391 5.193 -31.836 1.00 6.53 70 VAL B C 1
ATOM 2053 O O . VAL B 1 31 ? -34.343 4.805 -33.011 1.00 7.15 70 VAL B O 1
ATOM 2057 N N . SER B 1 32 ? -35.265 4.708 -30.963 1.00 6.71 71 SER B N 1
ATOM 2058 C CA . SER B 1 32 ? -36.215 3.665 -31.353 1.00 9.91 71 SER B CA 1
ATOM 2059 C C . SER B 1 32 ? -37.139 4.117 -32.487 1.00 7.87 71 SER B C 1
ATOM 2060 O O . SER B 1 32 ? -37.521 3.312 -33.355 1.00 7.74 71 SER B O 1
ATOM 2063 N N . SER B 1 33 ? -37.516 5.391 -32.494 1.00 9.47 72 SER B N 1
ATOM 2064 C CA . SER B 1 33 ? -38.376 5.891 -33.566 1.00 11.08 72 SER B CA 1
ATOM 2065 C C . SER B 1 33 ? -37.723 5.694 -34.939 1.00 9.41 72 SER B C 1
ATOM 2066 O O . SER B 1 33 ? -38.410 5.420 -35.925 1.00 12.44 72 SER B O 1
ATOM 2069 N N . ALA B 1 34 ? -36.402 5.846 -35.011 1.00 6.93 73 ALA B N 1
ATOM 2070 C CA . ALA B 1 34 ? -35.694 5.637 -36.275 1.00 6.93 73 ALA B CA 1
ATOM 2071 C C . ALA B 1 34 ? -35.389 4.160 -36.556 1.00 12.56 73 ALA B C 1
ATOM 2072 O O . ALA B 1 34 ? -35.445 3.715 -37.703 1.00 11.77 73 ALA B O 1
ATOM 2074 N N . GLU B 1 35 ? -35.040 3.411 -35.517 1.00 11.78 74 GLU B N 1
ATOM 2075 C CA . GLU B 1 35 ? -34.626 2.022 -35.703 1.00 8.13 74 GLU B CA 1
ATOM 2076 C C . GLU B 1 35 ? -35.804 1.078 -35.826 1.00 12.56 74 GLU B C 1
ATOM 2077 O O . GLU B 1 35 ? -35.726 0.059 -36.518 1.00 14.57 74 GLU B O 1
ATOM 2083 N N . ASN B 1 36 ? -36.896 1.408 -35.148 1.00 11.30 75 ASN B N 1
ATOM 2084 C CA . ASN B 1 36 ? -38.038 0.503 -35.084 1.00 12.65 75 ASN B CA 1
ATOM 2085 C C . ASN B 1 36 ? -39.346 1.135 -35.542 1.00 10.33 75 ASN B C 1
ATOM 2086 O O . ASN B 1 36 ? -40.360 0.447 -35.633 1.00 11.93 75 ASN B O 1
ATOM 2091 N N . SER B 1 37 ? -39.330 2.436 -35.817 1.00 9.74 76 SER B N 1
ATOM 2092 C CA . SER B 1 37 ? -40.577 3.171 -36.096 1.00 8.16 76 SER B CA 1
ATOM 2093 C C . SER B 1 37 ? -41.597 3.070 -34.955 1.00 14.11 76 SER B C 1
ATOM 2094 O O . SER B 1 37 ? -42.822 3.123 -35.169 1.00 13.93 76 SER B O 1
ATOM 2097 N N . THR B 1 38 ? -41.086 2.947 -33.732 1.00 11.32 77 THR B N 1
ATOM 2098 C CA . THR B 1 38 ? -41.927 2.978 -32.540 1.00 11.99 77 THR B CA 1
ATOM 2099 C C . THR B 1 38 ? -41.114 3.551 -31.387 1.00 12.95 77 THR B C 1
ATOM 2100 O O . THR B 1 38 ? -39.885 3.561 -31.443 1.00 15.12 77 THR B O 1
ATOM 2104 N N . LEU B 1 39 ? -41.796 4.035 -30.354 1.00 12.72 78 LEU B N 1
ATOM 2105 C CA . LEU B 1 39 ? -41.108 4.536 -29.165 1.00 10.62 78 LEU B CA 1
ATOM 2106 C C . LEU B 1 39 ? -40.797 3.414 -28.192 1.00 9.64 78 LEU B C 1
ATOM 2107 O O . LEU B 1 39 ? -40.032 3.600 -27.238 1.00 11.32 78 LEU B O 1
ATOM 2112 N N . ASP B 1 40 ? -41.404 2.254 -28.423 1.00 11.57 79 ASP B N 1
ATOM 2113 C CA . ASP B 1 40 ? -41.291 1.135 -27.484 1.00 14.24 79 ASP B CA 1
ATOM 2114 C C . ASP B 1 40 ? -39.991 0.355 -27.686 1.00 16.97 79 ASP B C 1
ATOM 2115 O O . ASP B 1 40 ? -40.000 -0.723 -28.272 1.00 15.06 79 ASP B O 1
ATOM 2120 N N . TRP B 1 41 ? -38.877 0.890 -27.198 1.00 11.40 80 TRP B N 1
ATOM 2121 C CA . TRP B 1 41 ? -37.583 0.261 -27.455 1.00 12.35 80 TRP B CA 1
ATOM 2122 C C . TRP B 1 41 ? -37.431 -1.094 -26.752 1.00 12.88 80 TRP B C 1
ATOM 2123 O O . TRP B 1 41 ? -36.713 -1.984 -27.230 1.00 11.10 80 TRP B O 1
ATOM 2134 N N . LYS B 1 42 ? -38.106 -1.240 -25.615 1.00 12.93 81 LYS B N 1
ATOM 2135 C CA . LYS B 1 42 ? -38.027 -2.475 -24.829 1.00 14.09 81 LYS B CA 1
ATOM 2136 C C . LYS B 1 42 ? -38.639 -3.684 -25.526 1.00 16.40 81 LYS B C 1
ATOM 2137 O O . LYS B 1 42 ? -38.285 -4.822 -25.216 1.00 15.37 81 LYS B O 1
ATOM 2143 N N . ALA B 1 43 ? -39.561 -3.442 -26.456 1.00 14.94 82 ALA B N 1
ATOM 2144 C CA . ALA B 1 43 ? -40.217 -4.527 -27.194 1.00 12.63 82 ALA B CA 1
ATOM 2145 C C . ALA B 1 43 ? -39.207 -5.375 -27.978 1.00 13.52 82 ALA B C 1
ATOM 2146 O O . ALA B 1 43 ? -39.486 -6.526 -28.351 1.00 14.50 82 ALA B O 1
ATOM 2148 N N . GLN B 1 44 ? -38.020 -4.814 -28.189 1.00 9.76 83 GLN B N 1
ATOM 2149 C CA . GLN B 1 44 ? -36.970 -5.490 -28.950 1.00 11.87 83 GLN B CA 1
ATOM 2150 C C . GLN B 1 44 ? -36.033 -6.413 -28.150 1.00 10.27 83 GLN B C 1
ATOM 2151 O O . GLN B 1 44 ? -35.183 -7.069 -28.761 1.00 10.86 83 GLN B O 1
ATOM 2157 N N . TYR B 1 45 ? -36.171 -6.477 -26.822 1.00 12.17 84 TYR B N 1
ATOM 2158 C CA . TYR B 1 45 ? -35.316 -7.359 -26.005 1.00 11.93 84 TYR B CA 1
ATOM 2159 C C . TYR B 1 45 ? -35.305 -8.777 -26.592 1.00 11.98 84 TYR B C 1
ATOM 2160 O O . TYR B 1 45 ? -34.243 -9.402 -26.743 1.00 12.89 84 TYR B O 1
ATOM 2169 N N . GLY B 1 46 ? -36.501 -9.265 -26.921 1.00 10.75 85 GLY B N 1
ATOM 2170 C CA . GLY B 1 46 ? -36.691 -10.617 -27.430 1.00 10.50 85 GLY B CA 1
ATOM 2171 C C . GLY B 1 46 ? -36.664 -10.803 -28.941 1.00 16.84 85 GLY B C 1
ATOM 2172 O O . GLY B 1 46 ? -36.812 -11.925 -29.436 1.00 14.12 85 GLY B O 1
ATOM 2173 N N . TYR B 1 47 ? -36.499 -9.716 -29.681 1.00 15.97 86 TYR B N 1
ATOM 2174 C CA . TYR B 1 47 ? -36.418 -9.801 -31.141 1.00 11.88 86 TYR B CA 1
ATOM 2175 C C . TYR B 1 47 ? -35.200 -10.606 -31.581 1.00 12.30 86 TYR B C 1
ATOM 2176 O O . TYR B 1 47 ? -34.109 -10.430 -31.038 1.00 10.39 86 TYR B O 1
ATOM 2185 N N . ILE B 1 48 ? -35.391 -11.495 -32.554 1.00 13.58 87 ILE B N 1
ATOM 2186 C CA . ILE B 1 48 ? -34.267 -12.213 -33.169 1.00 9.95 87 ILE B CA 1
ATOM 2187 C C . ILE B 1 48 ? -34.619 -12.769 -34.550 1.00 19.12 87 ILE B C 1
ATOM 2188 O O . ILE B 1 48 ? -35.572 -13.531 -34.702 1.00 15.20 87 ILE B O 1
ATOM 2193 N N . GLU B 1 49 ? -33.831 -12.369 -35.550 1.00 13.48 88 GLU B N 1
ATOM 2194 C CA . GLU B 1 49 ? -33.975 -12.837 -36.927 1.00 15.52 88 GLU B CA 1
ATOM 2195 C C . GLU B 1 49 ? -32.625 -12.771 -37.616 1.00 20.27 88 GLU B C 1
ATOM 2196 O O . GLU B 1 49 ? -31.813 -11.894 -37.317 1.00 14.36 88 GLU B O 1
ATOM 2202 N N . ASP B 1 50 ? -32.403 -13.673 -38.567 1.00 17.76 89 ASP B N 1
ATOM 2203 C CA . ASP B 1 50 ? -31.322 -13.506 -39.533 1.00 17.01 89 ASP B CA 1
ATOM 2204 C C . ASP B 1 50 ? -31.918 -12.787 -40.736 1.00 17.46 89 ASP B C 1
ATOM 2205 O O . ASP B 1 50 ? -32.754 -13.354 -41.453 1.00 19.58 89 ASP B O 1
ATOM 2210 N N . ILE B 1 51 ? -31.523 -11.536 -40.951 1.00 13.36 90 ILE B N 1
ATOM 2211 C CA . ILE B 1 51 ? -32.120 -10.760 -42.038 1.00 14.98 90 ILE B CA 1
ATOM 2212 C C . ILE B 1 51 ? -31.374 -10.877 -43.375 1.00 13.33 90 ILE B C 1
ATOM 2213 O O . ILE B 1 51 ? -31.733 -10.217 -44.359 1.00 13.80 90 ILE B O 1
ATOM 2218 N N . GLY B 1 52 ? -30.349 -11.722 -43.417 1.00 16.04 91 GLY B N 1
ATOM 2219 C CA . GLY B 1 52 ? -29.677 -12.022 -44.672 1.00 14.58 91 GLY B CA 1
ATOM 2220 C C . GLY B 1 52 ? -28.694 -10.968 -45.133 1.00 19.15 91 GLY B C 1
ATOM 2221 O O . GLY B 1 52 ? -28.404 -10.853 -46.331 1.00 20.68 91 GLY B O 1
ATOM 2222 N N . ASP B 1 53 ? -28.177 -10.207 -44.173 1.00 14.84 92 ASP B N 1
ATOM 2223 C CA . ASP B 1 53 ? -27.170 -9.190 -44.447 1.00 16.70 92 ASP B CA 1
ATOM 2224 C C . ASP B 1 53 ? -25.734 -9.705 -44.274 1.00 19.13 92 ASP B C 1
ATOM 2225 O O . ASP B 1 53 ? -24.774 -8.941 -44.393 1.00 21.15 92 ASP B O 1
ATOM 2230 N N . GLY B 1 54 ? -25.595 -10.989 -43.971 1.00 17.58 93 GLY B N 1
ATOM 2231 C CA . GLY B 1 54 ? -24.282 -11.590 -43.793 1.00 20.66 93 GLY B CA 1
ATOM 2232 C C . GLY B 1 54 ? -23.822 -11.612 -42.345 1.00 23.88 93 GLY B C 1
ATOM 2233 O O . GLY B 1 54 ? -22.733 -12.106 -42.046 1.00 25.10 93 GLY B O 1
ATOM 2234 N N . ARG B 1 55 ? -24.661 -11.107 -41.441 1.00 17.56 94 ARG B N 1
ATOM 2235 C CA . ARG B 1 55 ? -24.285 -10.972 -40.029 1.00 19.16 94 ARG B CA 1
ATOM 2236 C C . ARG B 1 55 ? -24.823 -12.084 -39.118 1.00 22.90 94 ARG B C 1
ATOM 2237 O O . ARG B 1 55 ? -24.603 -12.059 -37.907 1.00 17.76 94 ARG B O 1
ATOM 2245 N N . GLY B 1 56 ? -25.523 -13.057 -39.692 1.00 17.60 95 GLY B N 1
ATOM 2246 C CA . GLY B 1 56 ? -26.073 -14.149 -38.902 1.00 19.32 95 GLY B CA 1
ATOM 2247 C C . GLY B 1 56 ? -27.333 -13.698 -38.186 1.00 18.48 95 GLY B C 1
ATOM 2248 O O . GLY B 1 56 ? -28.134 -12.944 -38.751 1.00 16.04 95 GLY B O 1
ATOM 2249 N N . TYR B 1 57 ? -27.519 -14.138 -36.942 1.00 14.29 96 TYR B N 1
ATOM 2250 C CA . TYR B 1 57 ? -28.677 -13.685 -36.181 1.00 10.83 96 TYR B CA 1
ATOM 2251 C C . TYR B 1 57 ? -28.467 -12.259 -35.690 1.00 16.10 96 TYR B C 1
ATOM 2252 O O . TYR B 1 57 ? -27.421 -11.941 -35.128 1.00 17.26 96 TYR B O 1
ATOM 2261 N N . THR B 1 58 ? -29.465 -11.411 -35.928 1.00 10.98 97 THR B N 1
ATOM 2262 C CA . THR B 1 58 ? -29.514 -10.053 -35.378 1.00 13.53 97 THR B CA 1
ATOM 2263 C C . THR B 1 58 ? -30.587 -10.054 -34.284 1.00 11.66 97 THR B C 1
ATOM 2264 O O . THR B 1 58 ? -31.709 -10.525 -34.519 1.00 12.06 97 THR B O 1
ATOM 2268 N N . ALA B 1 59 ? -30.262 -9.540 -33.098 1.00 11.57 98 ALA B N 1
ATOM 2269 C CA . ALA B 1 59 ? -31.175 -9.668 -31.971 1.00 9.48 98 ALA B CA 1
ATOM 2270 C C . ALA B 1 59 ? -31.070 -8.568 -30.926 1.00 9.63 98 ALA B C 1
ATOM 2271 O O . ALA B 1 59 ? -30.079 -7.839 -30.848 1.00 13.22 98 ALA B O 1
ATOM 2273 N N . GLY B 1 60 ? -32.097 -8.478 -30.094 1.00 11.24 99 GLY B N 1
ATOM 2274 C CA . GLY B 1 60 ? -32.046 -7.594 -28.943 1.00 12.24 99 GLY B CA 1
ATOM 2275 C C . GLY B 1 60 ? -32.223 -6.127 -29.253 1.00 17.09 99 GLY B C 1
ATOM 2276 O O . GLY B 1 60 ? -32.590 -5.746 -30.370 1.00 14.27 99 GLY B O 1
ATOM 2277 N N . ILE B 1 61 ? -31.969 -5.289 -28.253 1.00 10.47 100 ILE B N 1
ATOM 2278 C CA . ILE B 1 61 ? -32.372 -3.880 -28.357 1.00 12.94 100 ILE B CA 1
ATOM 2279 C C . ILE B 1 61 ? -31.540 -3.059 -29.331 1.00 16.14 100 ILE B C 1
ATOM 2280 O O . ILE B 1 61 ? -32.015 -2.056 -29.876 1.00 17.66 100 ILE B O 1
ATOM 2285 N N . ILE B 1 62 ? -30.304 -3.480 -29.563 1.00 14.45 101 ILE B N 1
ATOM 2286 C CA . ILE B 1 62 ? -29.434 -2.757 -30.489 1.00 18.82 101 ILE B CA 1
ATOM 2287 C C . ILE B 1 62 ? -29.067 -3.580 -31.719 1.00 19.24 101 ILE B C 1
ATOM 2288 O O . ILE B 1 62 ? -28.235 -3.166 -32.522 1.00 19.04 101 ILE B O 1
ATOM 2293 N N . GLY B 1 63 ? -29.682 -4.745 -31.873 1.00 11.89 102 GLY B N 1
ATOM 2294 C CA . GLY B 1 63 ? -29.318 -5.616 -32.973 1.00 14.16 102 GLY B CA 1
ATOM 2295 C C . GLY B 1 63 ? -27.927 -6.210 -32.808 1.00 16.14 102 GLY B C 1
ATOM 2296 O O . GLY B 1 63 ? -27.066 -6.014 -33.674 1.00 13.52 102 GLY B O 1
ATOM 2297 N N . PHE B 1 64 ? -27.697 -6.901 -31.684 1.00 12.91 103 PHE B N 1
ATOM 2298 C CA . PHE B 1 64 ? -26.480 -7.683 -31.476 1.00 15.68 103 PHE B CA 1
ATOM 2299 C C . PHE B 1 64 ? -26.445 -8.766 -32.548 1.00 14.66 103 PHE B C 1
ATOM 2300 O O . PHE B 1 64 ? -27.490 -9.330 -32.877 1.00 12.70 103 PHE B O 1
ATOM 2308 N N . CYS B 1 65 ? -25.265 -9.054 -33.100 1.00 11.19 104 CYS B N 1
ATOM 2309 C CA . CYS B 1 65 ? -25.142 -10.050 -34.171 1.00 15.64 104 CYS B CA 1
ATOM 2310 C C . CYS B 1 65 ? -24.232 -11.222 -33.814 1.00 14.15 104 CYS B C 1
ATOM 2311 O O . CYS B 1 65 ? -23.179 -11.024 -33.202 1.00 11.54 104 CYS B O 1
ATOM 2314 N N . SER B 1 66 ? -24.622 -12.428 -34.228 1.00 12.96 105 SER B N 1
ATOM 2315 C CA . SER B 1 66 ? -23.784 -13.603 -34.030 1.00 13.92 105 SER B CA 1
ATOM 2316 C C . SER B 1 66 ? -22.517 -13.532 -34.876 1.00 17.12 105 SER B C 1
ATOM 2317 O O . SER B 1 66 ? -21.503 -14.155 -34.539 1.00 19.88 105 SER B O 1
ATOM 2320 N N . GLY B 1 67 ? -22.575 -12.778 -35.969 1.00 19.21 106 GLY B N 1
ATOM 2321 C CA . GLY B 1 67 ? -21.459 -12.705 -36.896 1.00 23.13 106 GLY B CA 1
ATOM 2322 C C . GLY B 1 67 ? -20.399 -11.662 -36.594 1.00 22.40 106 GLY B C 1
ATOM 2323 O O . GLY B 1 67 ? -19.320 -11.690 -37.187 1.00 28.40 106 GLY B O 1
ATOM 2324 N N . THR B 1 68 ? -20.677 -10.758 -35.661 1.00 21.39 107 THR B N 1
ATOM 2325 C CA . THR B 1 68 ? -19.804 -9.602 -35.464 1.00 21.34 107 THR B CA 1
ATOM 2326 C C . THR B 1 68 ? -19.157 -9.517 -34.077 1.00 18.81 107 THR B C 1
ATOM 2327 O O . THR B 1 68 ? -18.419 -8.570 -33.790 1.00 25.25 107 THR B O 1
ATOM 2331 N N . GLY B 1 69 ? -19.466 -10.473 -33.205 1.00 18.78 108 GLY B N 1
ATOM 2332 C CA . GLY B 1 69 ? -18.814 -10.524 -31.905 1.00 23.26 108 GLY B CA 1
ATOM 2333 C C . GLY B 1 69 ? -19.560 -9.863 -30.754 1.00 22.62 108 GLY B C 1
ATOM 2334 O O . GLY B 1 69 ? -19.248 -10.127 -29.587 1.00 20.23 108 GLY B O 1
ATOM 2335 N N . ASP B 1 70 ? -20.519 -8.985 -31.047 1.00 20.16 109 ASP B N 1
ATOM 2336 C CA . ASP B 1 70 ? -21.184 -8.283 -29.947 1.00 14.96 109 ASP B CA 1
ATOM 2337 C C . ASP B 1 70 ? -22.256 -9.136 -29.265 1.00 14.96 109 ASP B C 1
ATOM 2338 O O . ASP B 1 70 ? -22.481 -9.010 -28.059 1.00 12.70 109 ASP B O 1
ATOM 2343 N N . MET B 1 71 ? -22.904 -10.018 -30.020 1.00 16.21 110 MET B N 1
ATOM 2344 C CA . MET B 1 71 ? -23.798 -10.986 -29.385 1.00 11.06 110 MET B CA 1
ATOM 2345 C C . MET B 1 71 ? -23.023 -11.916 -28.457 1.00 12.45 110 MET B C 1
ATOM 2346 O O . MET B 1 71 ? -23.476 -12.214 -27.345 1.00 12.42 110 MET B O 1
ATOM 2351 N N . LEU B 1 72 ? -21.862 -12.382 -28.915 1.00 13.90 111 LEU B N 1
ATOM 2352 C CA . LEU B 1 72 ? -21.014 -13.230 -28.078 1.00 13.90 111 LEU B CA 1
ATOM 2353 C C . LEU B 1 72 ? -20.626 -12.522 -26.779 1.00 15.90 111 LEU B C 1
ATOM 2354 O O . LEU B 1 72 ? -20.779 -13.095 -25.701 1.00 16.60 111 LEU B O 1
ATOM 2359 N N . ALA B 1 73 ? -20.129 -11.286 -26.874 1.00 14.32 112 ALA B N 1
ATOM 2360 C CA . ALA B 1 73 ? -19.774 -10.518 -25.669 1.00 18.21 112 ALA B CA 1
ATOM 2361 C C . ALA B 1 73 ? -20.946 -10.370 -24.692 1.00 16.41 112 ALA B C 1
ATOM 2362 O O . ALA B 1 73 ? -20.780 -10.499 -23.471 1.00 19.67 112 ALA B O 1
ATOM 2364 N N . LEU B 1 74 ? -22.124 -10.085 -25.235 1.00 12.50 113 LEU B N 1
ATOM 2365 C CA . LEU B 1 74 ? -23.346 -10.001 -24.433 1.00 14.43 113 LEU B CA 1
ATOM 2366 C C . LEU B 1 74 ? -23.642 -11.311 -23.709 1.00 14.37 113 LEU B C 1
ATOM 2367 O O . LEU B 1 74 ? -23.882 -11.315 -22.497 1.00 12.79 113 LEU B O 1
ATOM 2372 N N . VAL B 1 75 ? -23.598 -12.429 -24.428 1.00 14.05 114 VAL B N 1
ATOM 2373 C CA . VAL B 1 75 ? -23.943 -13.704 -23.794 1.00 16.49 114 VAL B CA 1
ATOM 2374 C C . VAL B 1 75 ? -22.925 -14.100 -22.716 1.00 18.54 114 VAL B C 1
ATOM 2375 O O . VAL B 1 75 ? -23.292 -14.701 -21.692 1.00 15.69 114 VAL B O 1
ATOM 2379 N N A GLU B 1 76 ? -21.656 -13.768 -22.950 0.51 15.60 115 GLU B N 1
ATOM 2380 N N B GLU B 1 76 ? -21.660 -13.740 -22.911 0.49 15.85 115 GLU B N 1
ATOM 2381 C CA A GLU B 1 76 ? -20.609 -13.981 -21.947 0.51 20.88 115 GLU B CA 1
ATOM 2382 C CA B GLU B 1 76 ? -20.655 -14.038 -21.892 0.49 20.63 115 GLU B CA 1
ATOM 2383 C C A GLU B 1 76 ? -20.877 -13.222 -20.654 0.51 19.96 115 GLU B C 1
ATOM 2384 C C B GLU B 1 76 ? -20.884 -13.223 -20.628 0.49 19.93 115 GLU B C 1
ATOM 2385 O O A GLU B 1 76 ? -20.714 -13.762 -19.559 0.51 20.03 115 GLU B O 1
ATOM 2386 O O B GLU B 1 76 ? -20.704 -13.729 -19.521 0.49 20.38 115 GLU B O 1
ATOM 2397 N N . ARG B 1 77 ? -21.276 -11.961 -20.792 1.00 14.54 116 ARG B N 1
ATOM 2398 C CA . ARG B 1 77 ? -21.529 -11.109 -19.636 1.00 14.57 116 ARG B CA 1
ATOM 2399 C C . ARG B 1 77 ? -22.766 -11.606 -18.892 1.00 17.27 116 ARG B C 1
ATOM 2400 O O . ARG B 1 77 ? -22.771 -11.682 -17.669 1.00 16.44 116 ARG B O 1
ATOM 2408 N N . TYR B 1 78 ? -23.805 -11.959 -19.647 1.00 14.23 117 TYR B N 1
ATOM 2409 C CA . TYR B 1 78 ? -25.012 -12.548 -19.083 1.00 17.02 117 TYR B CA 1
ATOM 2410 C C . TYR B 1 78 ? -24.663 -13.805 -18.288 1.00 24.67 117 TYR B C 1
ATOM 2411 O O . TYR B 1 78 ? -25.182 -14.026 -17.187 1.00 16.09 117 TYR B O 1
ATOM 2420 N N . THR B 1 79 ? -23.784 -14.629 -18.856 1.00 15.86 118 THR B N 1
ATOM 2421 C CA . THR B 1 79 ? -23.418 -15.907 -18.245 1.00 16.91 118 THR B CA 1
ATOM 2422 C C . THR B 1 79 ? -22.535 -15.709 -17.006 1.00 21.75 118 THR B C 1
ATOM 2423 O O . THR B 1 79 ? -22.664 -16.445 -16.018 1.00 20.70 118 THR B O 1
ATOM 2427 N N . ASP B 1 80 ? -21.649 -14.717 -17.046 1.00 19.70 119 ASP B N 1
ATOM 2428 C CA . ASP B 1 80 ? -20.908 -14.330 -15.837 1.00 21.74 119 ASP B CA 1
ATOM 2429 C C . ASP B 1 80 ? -21.862 -13.974 -14.695 1.00 24.95 119 ASP B C 1
ATOM 2430 O O . ASP B 1 80 ? -21.626 -14.326 -13.539 1.00 21.52 119 ASP B O 1
ATOM 2435 N N . ARG B 1 81 ? -22.945 -13.280 -15.029 1.00 20.33 120 ARG B N 1
ATOM 2436 C CA . ARG B 1 81 ? -23.889 -12.800 -14.023 1.00 17.46 120 ARG B CA 1
ATOM 2437 C C . ARG B 1 81 ? -24.960 -13.820 -13.647 1.00 17.25 120 ARG B C 1
ATOM 2438 O O . ARG B 1 81 ? -25.591 -13.720 -12.586 1.00 21.65 120 ARG B O 1
ATOM 2446 N N . SER B 1 82 ? -25.175 -14.790 -14.524 1.00 27.22 121 SER B N 1
ATOM 2447 C CA . SER B 1 82 ? -26.278 -15.719 -14.346 1.00 27.78 121 SER B CA 1
ATOM 2448 C C . SER B 1 82 ? -25.885 -17.109 -14.809 1.00 26.69 121 SER B C 1
ATOM 2449 O O . SER B 1 82 ? -26.256 -17.530 -15.896 1.00 22.23 121 SER B O 1
ATOM 2452 N N . PRO B 1 83 ? -25.113 -17.832 -13.981 1.00 27.51 122 PRO B N 1
ATOM 2453 C CA . PRO B 1 83 ? -24.628 -19.139 -14.440 1.00 24.35 122 PRO B CA 1
ATOM 2454 C C . PRO B 1 83 ? -25.756 -20.098 -14.811 1.00 24.04 122 PRO B C 1
ATOM 2455 O O . PRO B 1 83 ? -26.825 -20.084 -14.195 1.00 26.03 122 PRO B O 1
ATOM 2459 N N . GLY B 1 84 ? -25.519 -20.907 -15.834 1.00 23.53 123 GLY B N 1
ATOM 2460 C CA . GLY B 1 84 ? -26.514 -21.870 -16.282 1.00 31.41 123 GLY B CA 1
ATOM 2461 C C . GLY B 1 84 ? -27.803 -21.268 -16.800 1.00 32.03 123 GLY B C 1
ATOM 2462 O O . GLY B 1 84 ? -28.849 -21.925 -16.804 1.00 28.06 123 GLY B O 1
ATOM 2463 N N . ASN B 1 85 ? -27.743 -20.019 -17.254 1.00 21.66 124 ASN B N 1
ATOM 2464 C CA . ASN B 1 85 ? -28.898 -19.431 -17.901 1.00 21.57 124 ASN B CA 1
ATOM 2465 C C . ASN B 1 85 ? -29.164 -20.180 -19.219 1.00 20.32 124 ASN B C 1
ATOM 2466 O O . ASN B 1 85 ? -28.316 -20.962 -19.668 1.00 20.35 124 ASN B O 1
ATOM 2471 N N . VAL B 1 86 ? -30.324 -19.959 -19.831 1.00 20.46 125 VAL B N 1
ATOM 2472 C CA . VAL B 1 86 ? -30.716 -20.753 -21.009 1.00 20.62 125 VAL B CA 1
ATOM 2473 C C . VAL B 1 86 ? -29.790 -20.617 -22.225 1.00 26.56 125 VAL B C 1
ATOM 2474 O O . VAL B 1 86 ? -29.737 -21.508 -23.079 1.00 19.62 125 VAL B O 1
ATOM 2478 N N . LEU B 1 87 ? -29.059 -19.511 -22.294 1.00 18.12 126 LEU B N 1
ATOM 2479 C CA . LEU B 1 87 ? -28.188 -19.232 -23.432 1.00 17.40 126 LEU B CA 1
ATOM 2480 C C . LEU B 1 87 ? -26.752 -19.722 -23.266 1.00 17.88 126 LEU B C 1
ATOM 2481 O O . LEU B 1 87 ? -26.000 -19.768 -24.242 1.00 17.69 126 LEU B O 1
ATOM 2486 N N . ALA B 1 88 ? -26.366 -20.062 -22.037 1.00 18.71 127 ALA B N 1
ATOM 2487 C CA . ALA B 1 88 ? -24.980 -20.397 -21.736 1.00 19.45 127 ALA B CA 1
ATOM 2488 C C . ALA B 1 88 ? -24.444 -21.579 -22.559 1.00 21.70 127 ALA B C 1
ATOM 2489 O O . ALA B 1 88 ? -23.278 -21.589 -22.974 1.00 20.56 127 ALA B O 1
ATOM 2491 N N . SER B 1 89 ? -25.296 -22.575 -22.791 1.00 23.97 128 SER B N 1
ATOM 2492 C CA . SER B 1 89 ? -24.913 -23.754 -23.566 1.00 23.72 128 SER B CA 1
ATOM 2493 C C . SER B 1 89 ? -24.504 -23.414 -25.003 1.00 24.98 128 SER B C 1
ATOM 2494 O O . SER B 1 89 ? -23.850 -24.219 -25.673 1.00 23.94 128 SER B O 1
ATOM 2497 N N . TYR B 1 90 ? -24.917 -22.244 -25.488 1.00 19.63 129 TYR B N 1
ATOM 2498 C CA . TYR B 1 90 ? -24.614 -21.833 -26.858 1.00 19.74 129 TYR B CA 1
ATOM 2499 C C . TYR B 1 90 ? -23.260 -21.127 -27.012 1.00 20.86 129 TYR B C 1
ATOM 2500 O O . TYR B 1 90 ? -22.850 -20.814 -28.128 1.00 22.71 129 TYR B O 1
ATOM 2509 N N . LEU B 1 91 ? -22.573 -20.872 -25.902 1.00 20.53 130 LEU B N 1
ATOM 2510 C CA . LEU B 1 91 ? -21.298 -20.152 -25.961 1.00 20.60 130 LEU B CA 1
ATOM 2511 C C . LEU B 1 91 ? -20.236 -20.757 -26.899 1.00 22.09 130 LEU B C 1
ATOM 2512 O O . LEU B 1 91 ? -19.647 -20.024 -27.703 1.00 22.44 130 LEU B O 1
ATOM 2517 N N . PRO B 1 92 ? -19.992 -22.080 -26.810 1.00 26.93 131 PRO B N 1
ATOM 2518 C CA . PRO B 1 92 ? -19.062 -22.669 -27.784 1.00 28.61 131 PRO B CA 1
ATOM 2519 C C . PRO B 1 92 ? -19.461 -22.362 -29.223 1.00 27.03 131 PRO B C 1
ATOM 2520 O O . PRO B 1 92 ? -18.619 -21.911 -30.002 1.00 28.69 131 PRO B O 1
ATOM 2524 N N . ALA B 1 93 ? -20.730 -22.569 -29.558 1.00 28.16 132 ALA B N 1
ATOM 2525 C CA . ALA B 1 93 ? -21.213 -22.295 -30.907 1.00 25.89 132 ALA B CA 1
ATOM 2526 C C . ALA B 1 93 ? -21.029 -20.828 -31.282 1.00 28.38 132 ALA B C 1
ATOM 2527 O O . ALA B 1 93 ? -20.566 -20.516 -32.382 1.00 25.56 132 ALA B O 1
ATOM 2529 N N . LEU B 1 94 ? -21.389 -19.930 -30.368 1.00 19.49 133 LEU B N 1
ATOM 2530 C CA . LEU B 1 94 ? -21.250 -18.499 -30.619 1.00 18.44 133 LEU B CA 1
ATOM 2531 C C . LEU B 1 94 ? -19.778 -18.110 -30.833 1.00 25.28 133 LEU B C 1
ATOM 2532 O O . LEU B 1 94 ? -19.472 -17.250 -31.665 1.00 23.04 133 LEU B O 1
ATOM 2537 N N . ARG B 1 95 ? -18.869 -18.736 -30.084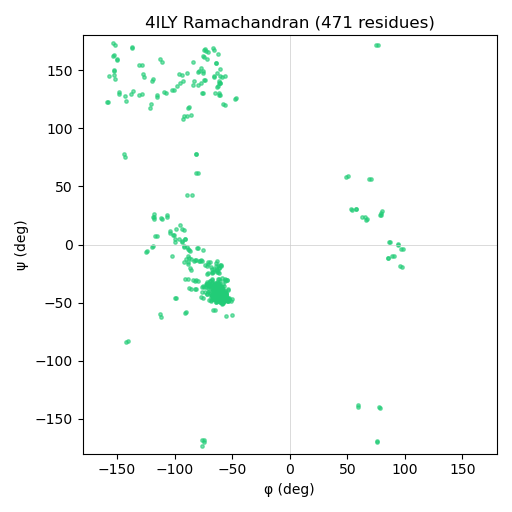 1.00 23.95 134 ARG B N 1
ATOM 2538 C CA . ARG B 1 95 ? -17.433 -18.473 -30.257 1.00 27.25 134 ARG B CA 1
ATOM 2539 C C . ARG B 1 95 ? -16.958 -18.953 -31.633 1.00 32.43 134 ARG B C 1
ATOM 2540 O O . ARG B 1 95 ? -16.113 -18.317 -32.277 1.00 30.36 134 ARG B O 1
ATOM 2548 N N . GLU B 1 96 ? -17.537 -20.057 -32.097 1.00 23.90 135 GLU B N 1
ATOM 2549 C CA . GLU B 1 96 ? -17.149 -20.644 -33.380 1.00 29.93 135 GLU B CA 1
ATOM 2550 C C . GLU B 1 96 ? -17.667 -19.909 -34.614 1.00 30.53 135 GLU B C 1
ATOM 2551 O O . GLU B 1 96 ? -16.909 -19.685 -35.559 1.00 31.39 135 GLU B O 1
ATOM 2557 N N . VAL B 1 97 ? -18.950 -19.547 -34.615 1.00 29.41 136 VAL B N 1
ATOM 2558 C CA . VAL B 1 97 ? -19.547 -18.891 -35.782 1.00 20.02 136 VAL B CA 1
ATOM 2559 C C . VAL B 1 97 ? -19.162 -17.419 -35.914 1.00 20.21 136 VAL B C 1
ATOM 2560 O O . VAL B 1 97 ? -19.387 -16.812 -36.961 1.00 24.66 136 VAL B O 1
ATOM 2564 N N . ASP B 1 98 ? -18.598 -16.853 -34.846 1.00 17.82 137 ASP B N 1
ATOM 2565 C CA . ASP B 1 98 ? -18.145 -15.456 -34.838 1.00 21.36 137 ASP B CA 1
ATOM 2566 C C . ASP B 1 98 ? -17.309 -15.117 -36.074 1.00 25.76 137 ASP B C 1
ATOM 2567 O O . ASP B 1 98 ? -16.322 -15.790 -36.372 1.00 25.41 137 ASP B O 1
ATOM 2572 N N . GLY B 1 99 ? -17.723 -14.083 -36.799 1.00 28.32 138 GLY B N 1
ATOM 2573 C CA . GLY B 1 99 ? -17.034 -13.683 -38.014 1.00 28.07 138 GLY B CA 1
ATOM 2574 C C . GLY B 1 99 ? -17.691 -14.210 -39.269 1.00 29.32 138 GLY B C 1
ATOM 2575 O O . GLY B 1 99 ? -17.254 -13.901 -40.381 1.00 32.79 138 GLY B O 1
ATOM 2576 N N . THR B 1 100 ? -18.743 -15.010 -39.089 1.00 25.73 139 THR B N 1
ATOM 2577 C CA . THR B 1 100 ? -19.448 -15.641 -40.207 1.00 27.87 139 THR B CA 1
ATOM 2578 C C . THR B 1 100 ? -20.959 -15.556 -39.996 1.00 22.87 139 THR B C 1
ATOM 2579 O O . THR B 1 100 ? -21.419 -15.178 -38.919 1.00 21.54 139 THR B O 1
ATOM 2583 N N . ASP B 1 101 ? -21.728 -15.895 -41.029 1.00 21.45 140 ASP B N 1
ATOM 2584 C CA . ASP B 1 101 ? -23.183 -15.944 -40.910 1.00 28.74 140 ASP B CA 1
ATOM 2585 C C . ASP B 1 101 ? -23.728 -17.339 -40.565 1.00 29.23 140 ASP B C 1
ATOM 2586 O O . ASP B 1 101 ? -24.928 -17.586 -40.680 1.00 25.65 140 ASP B O 1
ATOM 2591 N N . SER B 1 102 ? -22.852 -18.252 -40.157 1.00 28.93 141 SER B N 1
ATOM 2592 C CA . SER B 1 102 ? -23.273 -19.623 -39.864 1.00 25.22 141 SER B CA 1
ATOM 2593 C C . SER B 1 102 ? -24.214 -19.723 -38.650 1.00 24.14 141 SER B C 1
ATOM 2594 O O . SER B 1 102 ? -24.081 -18.968 -37.688 1.00 23.66 141 SER B O 1
ATOM 2597 N N . HIS B 1 103 ? -25.168 -20.653 -38.717 1.00 27.91 142 HIS B N 1
ATOM 2598 C CA . HIS B 1 103 ? -26.055 -20.969 -37.593 1.00 28.28 142 HIS B CA 1
ATOM 2599 C C . HIS B 1 103 ? -25.639 -22.285 -36.940 1.00 29.01 142 HIS B C 1
ATOM 2600 O O . HIS B 1 103 ? -26.379 -22.834 -36.113 1.00 25.34 142 HIS B O 1
ATOM 2607 N N . ASP B 1 104 ? -24.477 -22.801 -37.333 1.00 25.69 143 ASP B N 1
ATOM 2608 C CA . ASP B 1 104 ? -23.995 -24.085 -36.825 1.00 34.63 143 ASP B CA 1
ATOM 2609 C C . ASP B 1 104 ? -23.869 -24.071 -35.309 1.00 30.76 143 ASP B C 1
ATOM 2610 O O . ASP B 1 104 ? -23.180 -23.219 -34.744 1.00 28.90 143 ASP B O 1
ATOM 2615 N N . GLY B 1 105 ? -24.593 -24.975 -34.654 1.00 28.88 144 GLY B N 1
ATOM 2616 C CA . GLY B 1 105 ? -24.568 -25.054 -33.204 1.00 32.92 144 GLY B CA 1
ATOM 2617 C C . GLY B 1 105 ? -25.631 -24.185 -32.557 1.00 30.01 144 GLY B C 1
ATOM 2618 O O . GLY B 1 105 ? -25.856 -24.269 -31.351 1.00 28.54 144 GLY B O 1
ATOM 2619 N N . LEU B 1 106 ? -26.278 -23.334 -33.351 1.00 25.49 145 LEU B N 1
ATOM 2620 C CA . LEU B 1 106 ? -27.347 -22.483 -32.823 1.00 22.70 145 LEU B CA 1
ATOM 2621 C C . LEU B 1 106 ? -28.748 -23.030 -33.118 1.00 23.69 145 LEU B C 1
ATOM 2622 O O . LEU B 1 106 ? -29.608 -23.065 -32.238 1.00 25.01 145 LEU B O 1
ATOM 2627 N N . ASP B 1 107 ? -28.980 -23.457 -34.353 1.00 23.41 146 ASP B N 1
ATOM 2628 C CA . ASP B 1 107 ? -30.279 -23.999 -34.728 1.00 25.76 146 ASP B CA 1
ATOM 2629 C C . ASP B 1 107 ? -30.413 -25.452 -34.248 1.00 32.78 146 ASP B C 1
ATOM 2630 O O . ASP B 1 107 ? -29.421 -26.179 -34.183 1.00 32.13 146 ASP B O 1
ATOM 2635 N N . PRO B 1 108 ? -31.642 -25.891 -33.930 1.00 23.73 147 PRO B N 1
ATOM 2636 C CA . PRO B 1 108 ? -32.903 -25.151 -34.061 1.00 23.06 147 PRO B CA 1
ATOM 2637 C C . PRO B 1 108 ? -33.300 -24.295 -32.862 1.00 23.63 147 PRO B C 1
ATOM 2638 O O . PRO B 1 108 ? -34.165 -23.433 -33.027 1.00 23.93 147 PRO B O 1
ATOM 2642 N N . GLY B 1 109 ? -32.687 -24.496 -31.700 1.00 23.36 148 GLY B N 1
ATOM 2643 C CA . GLY B 1 109 ? -33.207 -23.905 -30.479 1.00 22.39 148 GLY B CA 1
ATOM 2644 C C . GLY B 1 109 ? -32.859 -22.464 -30.145 1.00 24.62 148 GLY B C 1
ATOM 2645 O O . GLY B 1 109 ? -33.485 -21.871 -29.260 1.00 22.41 148 GLY B O 1
ATOM 2646 N N . PHE B 1 110 ? -31.865 -21.890 -30.818 1.00 17.34 149 PHE B N 1
ATOM 2647 C CA . PHE B 1 110 ? -31.379 -20.561 -30.419 1.00 18.32 149 PHE B CA 1
ATOM 2648 C C . PHE B 1 110 ? -32.448 -19.440 -30.425 1.00 16.81 149 PHE B C 1
ATOM 2649 O O . PHE B 1 110 ? -32.567 -18.707 -29.444 1.00 19.69 149 PHE B O 1
ATOM 2657 N N . PRO B 1 111 ? -33.229 -19.301 -31.521 1.00 20.25 150 PRO B N 1
ATOM 2658 C CA . PRO B 1 111 ? -34.239 -18.228 -31.514 1.00 14.17 150 PRO B CA 1
ATOM 2659 C C . PRO B 1 111 ? -35.272 -18.397 -30.396 1.00 23.12 150 PRO B C 1
ATOM 2660 O O . PRO B 1 111 ? -35.665 -17.412 -29.773 1.00 14.34 150 PRO B O 1
ATOM 2664 N N . ARG B 1 112 ? -35.712 -19.633 -30.170 1.00 18.45 151 ARG B N 1
ATOM 2665 C CA . ARG B 1 112 ? -36.598 -19.963 -29.052 1.00 22.02 151 ARG B CA 1
ATOM 2666 C C . ARG B 1 112 ? -36.001 -19.561 -27.712 1.00 21.18 151 ARG B C 1
ATOM 2667 O O . ARG B 1 112 ? -36.664 -18.936 -26.874 1.00 19.21 151 ARG B O 1
ATOM 2675 N N . ASP B 1 113 ? -34.747 -19.938 -27.508 1.00 17.31 152 ASP B N 1
ATOM 2676 C CA . ASP B 1 113 ? -34.095 -19.711 -26.226 1.00 18.80 152 ASP B CA 1
ATOM 2677 C C . ASP B 1 113 ? -33.781 -18.229 -25.997 1.00 18.47 152 ASP B C 1
ATOM 2678 O O . ASP B 1 113 ? -33.800 -17.753 -24.859 1.0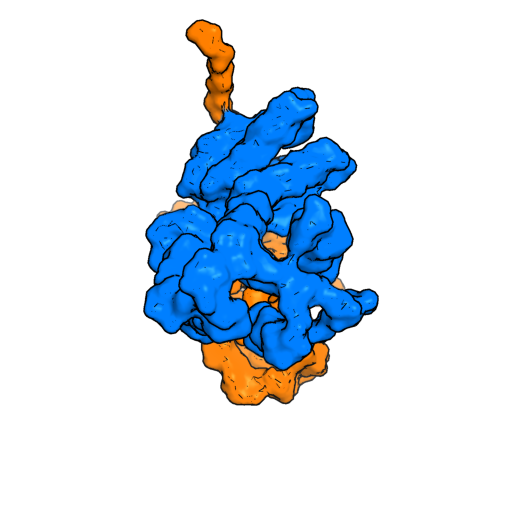0 16.87 152 ASP B O 1
ATOM 2683 N N . TRP B 1 114 ? -33.492 -17.505 -27.073 1.00 16.85 153 TRP B N 1
ATOM 2684 C CA . TRP B 1 114 ? -33.322 -16.061 -26.977 1.00 17.07 153 TRP B CA 1
ATOM 2685 C C . TRP B 1 114 ? -34.569 -15.369 -26.430 1.00 15.46 153 TRP B C 1
ATOM 2686 O O . TRP B 1 114 ? -34.479 -14.589 -25.481 1.00 13.21 153 TRP B O 1
ATOM 2697 N N . ALA B 1 115 ? -35.723 -15.654 -27.025 1.00 16.47 154 ALA B N 1
ATOM 2698 C CA . ALA B 1 115 ? -36.977 -15.052 -26.579 1.00 17.09 154 ALA B CA 1
ATOM 2699 C C . ALA B 1 115 ? -37.292 -15.367 -25.115 1.00 16.14 154 ALA B C 1
ATOM 2700 O O . ALA B 1 115 ? -37.769 -14.493 -24.389 1.00 24.94 154 ALA B O 1
ATOM 2702 N N . GLU B 1 116 ? -37.017 -16.603 -24.687 1.00 17.74 155 GLU B N 1
ATOM 2703 C CA . GLU B 1 116 ? -37.195 -17.001 -23.288 1.00 17.13 155 GLU B CA 1
ATOM 2704 C C . GLU B 1 116 ? -36.263 -16.188 -22.385 1.00 18.78 155 GLU B C 1
ATOM 2705 O O . GLU B 1 116 ? -36.685 -15.642 -21.360 1.00 19.04 155 GLU B O 1
ATOM 2711 N N . ALA B 1 117 ? -34.993 -16.105 -22.765 1.00 16.65 156 ALA B N 1
ATOM 2712 C CA . ALA B 1 117 ? -34.025 -15.334 -21.986 1.00 21.12 156 ALA B CA 1
ATOM 2713 C C . ALA B 1 117 ? -34.455 -13.871 -21.834 1.00 19.90 156 ALA B C 1
ATOM 2714 O O . ALA B 1 117 ? -34.195 -13.238 -20.805 1.00 13.40 156 ALA B O 1
ATOM 2716 N N . ALA B 1 118 ? -35.115 -13.341 -22.858 1.00 17.46 157 ALA B N 1
ATOM 2717 C CA . ALA B 1 118 ? -35.565 -11.944 -22.838 1.00 14.57 157 ALA B CA 1
ATOM 2718 C C . ALA B 1 118 ? -36.609 -11.639 -21.761 1.00 19.41 157 ALA B C 1
ATOM 2719 O O . ALA B 1 118 ? -36.854 -10.470 -21.456 1.00 20.78 157 ALA B O 1
ATOM 2721 N N . LYS B 1 119 ? -37.224 -12.680 -21.197 1.00 15.11 158 LYS B N 1
ATOM 2722 C CA . LYS B 1 119 ? -38.152 -12.505 -20.073 1.00 17.15 158 LYS B CA 1
ATOM 2723 C C . LYS B 1 119 ? -37.422 -12.295 -18.743 1.00 19.25 158 LYS B C 1
ATOM 2724 O O . LYS B 1 119 ? -38.029 -11.892 -17.752 1.00 23.26 158 LYS B O 1
ATOM 2730 N N . ASP B 1 120 ? -36.124 -12.579 -18.728 1.00 20.46 159 ASP B N 1
ATOM 2731 C CA . ASP B 1 120 ? -35.309 -12.471 -17.518 1.00 13.74 159 ASP B CA 1
ATOM 2732 C C . ASP B 1 120 ? -34.781 -11.047 -17.396 1.00 19.08 159 ASP B C 1
ATOM 2733 O O . ASP B 1 120 ? -34.055 -10.587 -18.278 1.00 18.09 159 ASP B O 1
ATOM 2738 N N . PRO B 1 121 ? -35.162 -10.339 -16.314 1.00 18.26 160 PRO B N 1
ATOM 2739 C CA . PRO B 1 121 ? -34.681 -8.975 -16.071 1.00 17.07 160 PRO B CA 1
ATOM 2740 C C . PRO B 1 121 ? -33.153 -8.889 -16.073 1.00 16.98 160 PRO B C 1
ATOM 2741 O O . PRO B 1 121 ? -32.613 -7.842 -16.421 1.00 14.08 160 PRO B O 1
ATOM 2745 N N . VAL B 1 122 ? -32.475 -9.965 -15.674 1.00 15.37 161 VAL B N 1
ATOM 2746 C CA . VAL B 1 122 ? -31.008 -10.019 -15.739 1.00 11.07 161 VAL B CA 1
ATOM 2747 C C . VAL B 1 122 ? -30.461 -9.953 -17.175 1.00 16.68 161 VAL B C 1
ATOM 2748 O O . VAL B 1 122 ? -29.450 -9.284 -17.440 1.00 13.23 161 VAL B O 1
ATOM 2752 N N . PHE B 1 123 ? -31.134 -10.624 -18.108 1.00 14.96 162 PHE B N 1
ATOM 2753 C CA . PHE B 1 123 ? -30.734 -10.540 -19.511 1.00 12.49 162 PHE B CA 1
ATOM 2754 C C . PHE B 1 123 ? -31.045 -9.155 -20.042 1.00 10.89 162 PHE B C 1
ATOM 2755 O O . PHE B 1 123 ? -30.258 -8.587 -20.802 1.00 11.75 162 PHE B O 1
ATOM 2763 N N . GLN B 1 124 ? -32.191 -8.606 -19.660 1.00 10.93 163 GLN B N 1
ATOM 2764 C CA . GLN B 1 124 ? -32.526 -7.252 -20.088 1.00 9.37 163 GLN B CA 1
ATOM 2765 C C . GLN B 1 124 ? -31.463 -6.266 -19.631 1.00 11.05 163 GLN B C 1
ATOM 2766 O O . GLN B 1 124 ? -31.021 -5.411 -20.401 1.00 10.95 163 GLN B O 1
ATOM 2772 N N . GLN B 1 125 ? -31.045 -6.398 -18.373 1.00 11.49 164 GLN B N 1
ATOM 2773 C CA . GLN B 1 125 ? -30.016 -5.526 -17.814 1.00 9.68 164 GLN B CA 1
ATOM 2774 C C . GLN B 1 125 ? -28.659 -5.702 -18.504 1.00 11.69 164 GLN B C 1
ATOM 2775 O O . GLN B 1 125 ? -27.916 -4.729 -18.683 1.00 13.53 164 GLN B O 1
ATOM 2781 N N . ALA B 1 126 ? -28.328 -6.938 -18.876 1.00 10.79 165 ALA B N 1
ATOM 2782 C CA . ALA B 1 126 ? -27.083 -7.199 -19.598 1.00 9.91 165 ALA B CA 1
ATOM 2783 C C . ALA B 1 126 ? -27.112 -6.510 -20.972 1.00 9.79 165 ALA B C 1
ATOM 2784 O O . ALA B 1 126 ? -26.104 -5.947 -21.424 1.00 10.16 165 ALA B O 1
ATOM 2786 N N . GLN B 1 127 ? -28.263 -6.570 -21.641 1.00 8.18 166 GLN B N 1
ATOM 2787 C CA . GLN B 1 127 ? -28.438 -5.852 -22.911 1.00 11.02 166 GLN B CA 1
ATOM 2788 C C . GLN B 1 127 ? -28.279 -4.341 -22.714 1.00 12.06 166 GLN B C 1
ATOM 2789 O O . GLN B 1 127 ? -27.575 -3.679 -23.490 1.00 9.54 166 GLN B O 1
ATOM 2795 N N . ASN B 1 128 ? -28.942 -3.795 -21.693 1.00 9.82 167 ASN B N 1
ATOM 2796 C CA . ASN B 1 128 ? -28.798 -2.369 -21.368 1.00 12.02 167 ASN B CA 1
ATOM 2797 C C . ASN B 1 128 ? -27.343 -1.982 -21.135 1.00 12.61 167 ASN B C 1
ATOM 2798 O O . ASN B 1 128 ? -26.863 -0.964 -21.650 1.00 8.76 167 ASN B O 1
ATOM 2803 N N . ASP B 1 129 ? -26.648 -2.792 -20.338 1.00 11.63 168 ASP B N 1
ATOM 2804 C CA . ASP B 1 129 ? -25.276 -2.486 -19.951 1.00 12.62 168 ASP B CA 1
ATOM 2805 C C . ASP B 1 129 ? -24.307 -2.565 -21.136 1.00 12.42 168 ASP B C 1
ATOM 2806 O O . ASP B 1 129 ? -23.352 -1.779 -21.237 1.00 10.21 168 ASP B O 1
ATOM 2811 N N . GLU B 1 130 ? -24.546 -3.502 -22.044 1.00 9.05 169 GLU B N 1
ATOM 2812 C CA . GLU B 1 130 ? -23.718 -3.585 -23.242 1.00 8.67 169 GLU B CA 1
ATOM 2813 C C . GLU B 1 130 ? -23.998 -2.422 -24.189 1.00 10.98 169 GLU B C 1
ATOM 2814 O O . GLU B 1 130 ? -23.070 -1.865 -24.771 1.00 12.59 169 GLU B O 1
ATOM 2820 N N . ARG B 1 131 ? -25.267 -2.054 -24.337 1.00 12.48 170 ARG B N 1
ATOM 2821 C CA . ARG B 1 131 ? -25.616 -0.850 -25.097 1.00 11.06 170 ARG B CA 1
ATOM 2822 C C . ARG B 1 131 ? -24.921 0.367 -24.494 1.00 12.26 170 ARG B C 1
ATOM 2823 O O . ARG B 1 131 ? -24.356 1.202 -25.215 1.00 12.50 170 ARG B O 1
ATOM 2831 N N . ASP B 1 132 ? -24.970 0.487 -23.169 1.00 7.39 171 ASP B N 1
ATOM 2832 C CA . ASP B 1 132 ? -24.366 1.647 -22.518 1.00 7.67 171 ASP B CA 1
ATOM 2833 C C . ASP B 1 132 ? -22.841 1.652 -22.579 1.00 14.90 171 ASP B C 1
ATOM 2834 O O . ASP B 1 132 ? -22.232 2.706 -22.721 1.00 12.68 171 ASP B O 1
ATOM 2839 N N . ARG B 1 133 ? -22.231 0.475 -22.485 1.00 13.05 172 ARG B N 1
ATOM 2840 C CA . ARG B 1 133 ? -20.780 0.351 -22.526 1.00 10.07 172 ARG B CA 1
ATOM 2841 C C . ARG B 1 133 ? -20.210 0.808 -23.879 1.00 11.58 172 ARG B C 1
ATOM 2842 O O . ARG B 1 133 ? -19.236 1.566 -23.937 1.00 12.18 172 ARG B O 1
ATOM 2850 N N . VAL B 1 134 ? -20.823 0.339 -24.962 1.00 12.06 173 VAL B N 1
ATOM 2851 C CA . VAL B 1 134 ? -20.314 0.578 -26.315 1.00 9.45 173 VAL B CA 1
ATOM 2852 C C . VAL B 1 134 ? -20.816 1.891 -26.931 1.00 13.06 173 VAL B C 1
ATOM 2853 O O . VAL B 1 134 ? -20.068 2.592 -27.625 1.00 12.69 173 VAL B O 1
ATOM 2857 N N . TYR B 1 135 ? -22.075 2.232 -26.661 1.00 9.43 174 TYR B N 1
ATOM 2858 C CA . TYR B 1 135 ? -22.711 3.363 -27.345 1.00 8.41 174 TYR B CA 1
ATOM 2859 C C . TYR B 1 135 ? -23.019 4.567 -26.461 1.00 9.21 174 TYR B C 1
ATOM 2860 O O . TYR B 1 135 ? -22.500 5.674 -26.680 1.00 8.50 174 TYR B O 1
ATOM 2869 N N . PHE B 1 136 ? -23.871 4.370 -25.462 1.00 6.75 175 PHE B N 1
ATOM 2870 C CA . PHE B 1 136 ? -24.373 5.503 -24.689 1.00 7.70 175 PHE B CA 1
ATOM 2871 C C . PHE B 1 136 ? -23.295 6.239 -23.875 1.00 11.64 175 PHE B C 1
ATOM 2872 O O . PHE B 1 136 ? -23.120 7.456 -23.998 1.00 7.86 175 PHE B O 1
ATOM 2880 N N . ASP B 1 137 ? -22.588 5.518 -23.011 1.00 9.51 176 ASP B N 1
ATOM 2881 C CA . ASP B 1 137 ? -21.568 6.165 -22.195 1.00 10.52 176 ASP B CA 1
ATOM 2882 C C . ASP B 1 137 ? -20.484 6.911 -22.986 1.00 9.00 176 ASP B C 1
ATOM 2883 O O . ASP B 1 137 ? -20.170 8.053 -22.643 1.00 9.73 176 ASP B O 1
ATOM 2888 N N . PRO B 1 138 ? -19.909 6.284 -24.036 1.00 14.57 177 PRO B N 1
ATOM 2889 C CA . PRO B 1 138 ? -18.866 7.019 -24.771 1.00 10.38 177 PRO B CA 1
ATOM 2890 C C . PRO B 1 138 ? -19.372 8.281 -25.467 1.00 11.60 177 PRO B C 1
ATOM 2891 O O . PRO B 1 138 ? -18.673 9.303 -25.510 1.00 9.64 177 PRO B O 1
ATOM 2895 N N . ALA B 1 139 ? -20.581 8.217 -26.001 1.00 10.77 178 ALA B N 1
ATOM 2896 C CA . ALA B 1 139 ? -21.122 9.343 -26.744 1.00 9.70 178 ALA B CA 1
ATOM 2897 C C . ALA B 1 139 ? -21.439 10.517 -25.817 1.00 11.39 178 ALA B C 1
ATOM 2898 O O . ALA B 1 139 ? -21.068 11.671 -26.089 1.00 9.35 178 ALA B O 1
ATOM 2900 N N . VAL B 1 140 ? -22.125 10.224 -24.718 1.00 7.26 179 VAL B N 1
ATOM 2901 C CA . VAL B 1 140 ? -22.500 11.258 -23.763 1.00 7.63 179 VAL B CA 1
ATOM 2902 C C . VAL B 1 140 ? -21.261 11.849 -23.097 1.00 9.28 179 VAL B C 1
ATOM 2903 O O . VAL B 1 140 ? -21.179 13.060 -22.895 1.00 11.34 179 VAL B O 1
ATOM 2907 N N . ARG B 1 141 ? -20.286 10.993 -22.785 1.00 9.94 180 ARG B N 1
ATOM 2908 C CA . ARG B 1 141 ? -19.042 11.435 -22.158 1.00 15.53 180 ARG B CA 1
ATOM 2909 C C . ARG B 1 141 ? -18.339 12.430 -23.076 1.00 11.44 180 ARG B C 1
ATOM 2910 O O . ARG B 1 141 ? -17.892 13.494 -22.639 1.00 11.10 180 ARG B O 1
ATOM 2918 N N . GLN B 1 142 ? -18.268 12.098 -24.362 1.00 12.66 181 GLN B N 1
ATOM 2919 C CA . GLN B 1 142 ? -17.628 12.997 -25.330 1.00 14.35 181 GLN B CA 1
ATOM 2920 C C . GLN B 1 142 ? -18.392 14.306 -25.542 1.00 13.41 181 GLN B C 1
ATOM 2921 O O . GLN B 1 142 ? -17.796 15.391 -25.622 1.00 13.74 181 GLN B O 1
ATOM 2927 N N . ALA B 1 143 ? -19.712 14.205 -25.636 1.00 8.07 182 ALA B N 1
ATOM 2928 C CA . ALA B 1 143 ? -20.561 15.384 -25.782 1.00 7.65 182 ALA B CA 1
ATOM 2929 C C . ALA B 1 143 ? -20.377 16.347 -24.610 1.00 12.08 182 ALA B C 1
ATOM 2930 O O . ALA B 1 143 ? -20.230 17.556 -24.802 1.00 9.33 182 ALA B O 1
ATOM 2932 N N . LYS B 1 144 ? -20.387 15.815 -23.392 1.00 11.44 183 LYS B N 1
ATOM 2933 C CA . LYS B 1 144 ? -20.163 16.653 -22.214 1.00 12.15 183 LYS B CA 1
ATOM 2934 C C . LYS B 1 144 ? -18.770 17.291 -22.227 1.00 14.91 183 LYS B C 1
ATOM 2935 O O . LYS B 1 144 ? -18.601 18.473 -21.870 1.00 13.04 183 LYS B O 1
ATOM 2941 N N . ASP B 1 145 ? -17.773 16.526 -22.662 1.00 12.31 184 ASP B N 1
ATOM 2942 C CA . ASP B 1 145 ? -16.416 17.060 -22.761 1.00 15.09 184 ASP B CA 1
ATOM 2943 C C . ASP B 1 145 ? -16.342 18.206 -23.771 1.00 14.73 184 ASP B C 1
ATOM 2944 O O . ASP B 1 145 ? -15.548 19.131 -23.604 1.00 14.90 184 ASP B O 1
ATOM 2949 N N . ASP B 1 146 ? -17.168 18.128 -24.811 1.00 12.07 185 ASP B N 1
ATOM 2950 C CA . ASP B 1 146 ? -17.244 19.160 -25.848 1.00 14.49 185 ASP B CA 1
ATOM 2951 C C . ASP B 1 146 ? -18.114 20.343 -25.392 1.00 15.65 185 ASP B C 1
ATOM 2952 O O . ASP B 1 146 ? -18.297 21.316 -26.135 1.00 14.71 185 ASP B O 1
ATOM 2957 N N . GLY B 1 147 ? -18.691 20.230 -24.194 1.00 12.29 186 GLY B N 1
ATOM 2958 C CA . GLY B 1 147 ? -19.465 21.307 -23.590 1.00 15.64 186 GLY B CA 1
ATOM 2959 C C . GLY B 1 147 ? -20.885 21.434 -24.124 1.00 12.27 186 GLY B C 1
ATOM 2960 O O . GLY B 1 147 ? -21.484 22.521 -24.084 1.00 13.05 186 GLY B O 1
ATOM 2961 N N . LEU B 1 148 ? -21.442 20.320 -24.596 1.00 10.63 187 LEU B N 1
ATOM 2962 C CA . LEU B 1 148 ? -22.760 20.329 -25.228 1.00 8.63 187 LEU B CA 1
ATOM 2963 C C . LEU B 1 148 ? -23.851 20.007 -24.226 1.00 15.01 187 LEU B C 1
ATOM 2964 O O . LEU B 1 148 ? -23.641 19.224 -23.288 1.00 12.46 187 LEU B O 1
ATOM 2969 N N . GLY B 1 149 ? -25.010 20.633 -24.413 1.00 14.60 188 GLY B N 1
ATOM 2970 C CA . GLY B 1 149 ? -26.190 20.319 -23.631 1.00 11.87 188 GLY B CA 1
ATOM 2971 C C . GLY B 1 149 ? -26.858 19.023 -24.046 1.00 11.15 188 GLY B C 1
ATOM 2972 O O . GLY B 1 149 ? -26.310 18.243 -24.835 1.00 9.57 188 GLY B O 1
ATOM 2973 N N . THR B 1 150 ? -28.069 18.808 -23.540 1.00 8.83 189 THR B N 1
ATOM 2974 C CA . THR B 1 150 ? -28.764 17.531 -23.711 1.00 7.36 189 THR B CA 1
ATOM 2975 C C . THR B 1 150 ? -29.056 17.183 -25.180 1.00 10.15 189 THR B C 1
ATOM 2976 O O . THR B 1 150 ? -28.922 16.013 -25.604 1.00 9.15 189 THR B O 1
ATOM 2980 N N . LEU B 1 151 ? -29.448 18.179 -25.968 1.00 7.01 190 LEU B N 1
ATOM 2981 C CA . LEU B 1 151 ? -29.699 17.933 -27.390 1.00 8.53 190 LEU B CA 1
ATOM 2982 C C . LEU B 1 151 ? -28.428 17.472 -28.116 1.00 7.64 190 LEU B C 1
ATOM 2983 O O . LEU B 1 151 ? -28.470 16.540 -28.916 1.00 7.64 190 LEU B O 1
ATOM 2988 N N . GLY B 1 152 ? -27.306 18.139 -27.844 1.00 10.77 191 GLY B N 1
ATOM 2989 C CA . GLY B 1 152 ? -26.038 17.767 -28.456 1.00 8.49 191 GLY B CA 1
ATOM 2990 C C . GLY B 1 152 ? -25.605 16.372 -28.015 1.00 12.06 191 GLY B C 1
ATOM 2991 O O . GLY B 1 152 ? -25.084 15.586 -28.813 1.00 8.69 191 GLY B O 1
ATOM 2992 N N . GLN B 1 153 ? -25.827 16.063 -26.742 1.00 9.36 192 GLN B N 1
ATOM 2993 C CA . GLN B 1 153 ? -25.529 14.727 -26.224 1.00 7.62 192 GLN B CA 1
ATOM 2994 C C . GLN B 1 153 ? -26.364 13.684 -26.953 1.00 7.75 192 GLN B C 1
ATOM 2995 O O . GLN B 1 153 ? -25.869 12.597 -27.266 1.00 8.28 192 GLN B O 1
ATOM 3001 N N . PHE B 1 154 ? -27.631 13.997 -27.216 1.00 5.65 193 PHE B N 1
ATOM 3002 C CA . PHE B 1 154 ? -28.459 13.085 -28.004 1.00 5.67 193 PHE B CA 1
ATOM 3003 C C . PHE B 1 154 ? -27.972 12.899 -29.446 1.00 8.31 193 PHE B C 1
ATOM 3004 O O . PHE B 1 154 ? -27.992 11.786 -29.966 1.00 6.66 193 PHE B O 1
ATOM 3012 N N . ALA B 1 155 ? -27.603 13.997 -30.113 1.00 7.28 194 ALA B N 1
ATOM 3013 C CA . ALA B 1 155 ? -27.074 13.915 -31.480 1.00 6.42 194 ALA B CA 1
ATOM 3014 C C . ALA B 1 155 ? -25.863 12.982 -31.569 1.00 7.85 194 ALA B C 1
ATOM 3015 O O . ALA B 1 155 ? -25.771 12.148 -32.489 1.00 5.83 194 ALA B O 1
ATOM 3017 N N . TYR B 1 156 ? -24.949 13.115 -30.615 1.00 10.05 195 TYR B N 1
ATOM 3018 C CA . TYR B 1 156 ? -23.800 12.205 -30.530 1.00 12.47 195 TYR B CA 1
ATOM 3019 C C . TYR B 1 156 ? -24.244 10.750 -30.341 1.00 6.01 195 TYR B C 1
ATOM 3020 O O . TYR B 1 156 ? -23.679 9.838 -30.939 1.00 6.19 195 TYR B O 1
ATOM 3029 N N . TYR B 1 157 ? -25.237 10.517 -29.492 1.00 5.83 196 TYR B N 1
ATOM 3030 C CA . TYR B 1 157 ? -25.697 9.148 -29.250 1.00 5.85 196 TYR B CA 1
ATOM 3031 C C . TYR B 1 157 ? -26.342 8.521 -30.485 1.00 5.71 196 TYR B C 1
ATOM 3032 O O . TYR B 1 157 ? -26.049 7.387 -30.859 1.00 5.92 196 TYR B O 1
ATOM 3041 N N . ASP B 1 158 ? -27.227 9.263 -31.139 1.00 7.42 197 ASP B N 1
ATOM 3042 C CA . ASP B 1 158 ? -27.873 8.720 -32.332 1.00 6.86 197 ASP B CA 1
ATOM 3043 C C . ASP B 1 158 ? -26.836 8.405 -33.405 1.00 8.02 197 ASP B C 1
ATOM 3044 O O . ASP B 1 158 ? -26.982 7.446 -34.165 1.00 8.07 197 ASP B O 1
ATOM 3049 N N . ALA B 1 159 ? -25.781 9.214 -33.449 1.00 5.77 198 ALA B N 1
ATOM 3050 C CA . ALA B 1 159 ? -24.714 9.030 -34.432 1.00 8.28 198 ALA B CA 1
ATOM 3051 C C . ALA B 1 159 ? -23.915 7.757 -34.176 1.00 9.19 198 ALA B C 1
ATOM 3052 O O . ALA B 1 159 ? -23.662 6.968 -35.096 1.00 7.13 198 ALA B O 1
ATOM 3054 N N . ILE B 1 160 ? -23.501 7.562 -32.928 1.00 6.68 199 ILE B N 1
ATOM 3055 C CA . ILE B 1 160 ? -22.710 6.375 -32.596 1.00 6.94 199 ILE B CA 1
ATOM 3056 C C . ILE B 1 160 ? -23.561 5.099 -32.725 1.00 9.12 199 ILE B C 1
ATOM 3057 O O . ILE B 1 160 ? -23.048 4.037 -33.092 1.00 10.67 199 ILE B O 1
ATOM 3062 N N . VAL B 1 161 ? -24.862 5.194 -32.446 1.00 7.97 200 VAL B N 1
ATOM 3063 C CA . VAL B 1 161 ? -25.735 4.022 -32.638 1.00 9.64 200 VAL B CA 1
ATOM 3064 C C . VAL B 1 161 ? -25.723 3.545 -34.102 1.00 13.69 200 VAL B C 1
ATOM 3065 O O . VAL B 1 161 ? -25.587 2.343 -34.385 1.00 8.24 200 VAL B O 1
ATOM 3069 N N A MET B 1 162 ? -25.879 4.476 -35.039 0.49 7.88 201 MET B N 1
ATOM 3070 N N B MET B 1 162 ? -25.840 4.485 -35.031 0.51 7.84 201 MET B N 1
ATOM 3071 C CA A MET B 1 162 ? -25.886 4.116 -36.460 0.49 7.06 201 MET B CA 1
ATOM 3072 C CA B MET B 1 162 ? -25.899 4.130 -36.443 0.51 7.05 201 MET B CA 1
ATOM 3073 C C A MET B 1 162 ? -24.501 3.831 -37.038 0.49 11.06 201 MET B C 1
ATOM 3074 C C B MET B 1 162 ? -24.525 3.870 -37.067 0.51 11.04 201 MET B C 1
ATOM 3075 O O A MET B 1 162 ? -24.316 2.876 -37.788 0.49 11.32 201 MET B O 1
ATOM 3076 O O B MET B 1 162 ? -24.368 2.957 -37.874 0.51 10.98 201 MET B O 1
ATOM 3085 N N . HIS B 1 163 ? -23.525 4.655 -36.681 1.00 8.02 202 HIS B N 1
ATOM 3086 C CA . HIS B 1 163 ? -22.223 4.603 -37.347 1.00 12.34 202 HIS B CA 1
ATOM 3087 C C . HIS B 1 163 ? -21.112 3.906 -36.575 1.00 11.34 202 HIS B C 1
ATOM 3088 O O . HIS B 1 163 ? -20.021 3.713 -37.107 1.00 10.56 202 HIS B O 1
ATOM 3095 N N . GLY B 1 164 ? -21.375 3.568 -35.317 1.00 11.97 203 GLY B N 1
ATOM 3096 C CA . GLY B 1 164 ? -20.396 2.889 -34.480 1.00 10.38 203 GLY B CA 1
ATOM 3097 C C . GLY B 1 164 ? -19.294 3.794 -33.946 1.00 18.15 203 GLY B C 1
ATOM 3098 O O . GLY B 1 164 ? -19.162 4.952 -34.340 1.00 14.79 203 GLY B O 1
ATOM 3099 N N . GLY B 1 165 ? -18.490 3.244 -33.042 1.00 13.78 204 GLY B N 1
ATOM 3100 C CA . GLY B 1 165 ? -17.399 3.968 -32.417 1.00 19.15 204 GLY B CA 1
ATOM 3101 C C . GLY B 1 165 ? -16.051 3.508 -32.941 1.00 19.55 204 GLY B C 1
ATOM 3102 O O . GLY B 1 165 ? -15.031 3.603 -32.251 1.00 19.50 204 GLY B O 1
ATOM 3103 N N . GLY B 1 166 ? -16.054 2.972 -34.155 1.00 17.05 205 GLY B N 1
ATOM 3104 C CA . GLY B 1 166 ? -14.830 2.535 -34.794 1.00 14.81 205 GLY B CA 1
ATOM 3105 C C . GLY B 1 166 ? -14.013 3.692 -35.327 1.00 21.21 205 GLY B C 1
ATOM 3106 O O . GLY B 1 166 ? -14.344 4.862 -35.115 1.00 24.18 205 GLY B O 1
ATOM 3107 N N . GLY B 1 167 ? -12.949 3.376 -36.051 1.00 18.29 206 GLY B N 1
ATOM 3108 C CA . GLY B 1 167 ? -12.107 4.430 -36.577 1.00 20.31 206 GLY B CA 1
ATOM 3109 C C . GLY B 1 167 ? -12.367 4.728 -38.040 1.00 18.48 206 GLY B C 1
ATOM 3110 O O . GLY B 1 167 ? -11.623 5.486 -38.655 1.00 19.04 206 GLY B O 1
ATOM 3111 N N . ASP B 1 168 ? -13.415 4.139 -38.610 1.00 17.32 207 ASP B N 1
ATOM 3112 C CA . ASP B 1 168 ? -13.606 4.244 -40.054 1.00 15.01 207 ASP B CA 1
ATOM 3113 C C . ASP B 1 168 ? -14.072 5.642 -40.473 1.00 15.56 207 ASP B C 1
ATOM 3114 O O . ASP B 1 168 ? -14.498 6.448 -39.639 1.00 14.27 207 ASP B O 1
ATOM 3119 N N . SER B 1 169 ? -14.005 5.920 -41.772 1.00 12.42 208 SER B N 1
ATOM 3120 C CA . SER B 1 169 ? -14.235 7.281 -42.277 1.00 19.27 208 SER B CA 1
ATOM 3121 C C . SER B 1 169 ? -15.645 7.844 -42.056 1.00 17.48 208 SER B C 1
ATOM 3122 O O . SER B 1 169 ? -15.852 9.058 -42.169 1.00 12.18 208 SER B O 1
ATOM 3125 N N . THR B 1 170 ? -16.625 6.984 -41.787 1.00 10.79 209 THR B N 1
ATOM 3126 C CA . THR B 1 170 ? -17.964 7.484 -41.474 1.00 11.18 209 THR B CA 1
ATOM 3127 C C . THR B 1 170 ? -18.428 7.108 -40.074 1.00 15.18 209 THR B C 1
ATOM 3128 O O . THR B 1 170 ? -19.625 7.108 -39.790 1.00 8.86 209 THR B O 1
ATOM 3132 N N . SER B 1 171 ? -17.481 6.808 -39.194 1.00 11.53 210 SER B N 1
ATOM 3133 C CA . SER B 1 171 ? -17.792 6.511 -37.794 1.00 9.34 210 SER B CA 1
ATOM 3134 C C . SER B 1 171 ? -18.175 7.780 -37.011 1.00 10.15 210 SER B C 1
ATOM 3135 O O . SER B 1 171 ? -18.003 8.899 -37.499 1.00 10.75 210 SER B O 1
ATOM 3138 N N . PHE B 1 172 ? -18.705 7.601 -35.804 1.00 12.20 211 PHE B N 1
ATOM 3139 C CA . PHE B 1 172 ? -18.993 8.730 -34.909 1.00 9.70 211 PHE B CA 1
ATOM 3140 C C . PHE B 1 172 ? -17.783 9.651 -34.754 1.00 13.39 211 PHE B C 1
ATOM 3141 O O . PHE B 1 172 ? -17.895 10.868 -34.898 1.00 12.72 211 PHE B O 1
ATOM 3149 N N . GLY B 1 173 ? -16.620 9.064 -34.481 1.00 9.19 212 GLY B N 1
ATOM 3150 C CA . GLY B 1 173 ? -15.410 9.851 -34.317 1.00 13.77 212 GLY B CA 1
ATOM 3151 C C . GLY B 1 173 ? -15.085 10.686 -35.543 1.00 15.14 212 GLY B C 1
ATOM 3152 O O . GLY B 1 173 ? -14.676 11.839 -35.429 1.00 13.51 212 GLY B O 1
ATOM 3153 N N . SER B 1 174 ? -15.252 10.101 -36.724 1.00 10.08 213 SER B N 1
ATOM 3154 C CA . SER B 1 174 ? -14.946 10.826 -37.955 1.00 12.40 213 SER B CA 1
ATOM 3155 C C . SER B 1 174 ? -15.954 11.932 -38.216 1.00 9.87 213 SER B C 1
ATOM 3156 O O . SER B 1 174 ? -15.600 13.012 -38.709 1.00 14.74 213 SER B O 1
ATOM 3159 N N . ILE B 1 175 ? -17.210 11.679 -37.862 1.00 9.15 214 ILE B N 1
ATOM 3160 C CA . ILE B 1 175 ? -18.258 12.692 -38.019 1.00 8.70 214 ILE B CA 1
ATOM 3161 C C . ILE B 1 175 ? -17.947 13.887 -37.128 1.00 10.79 214 ILE B C 1
ATOM 3162 O O . ILE B 1 175 ? -17.951 15.042 -37.582 1.00 11.50 214 ILE B O 1
ATOM 3167 N N . ARG B 1 176 ? -17.652 13.606 -35.860 1.00 8.71 215 ARG B N 1
ATOM 3168 C CA . ARG B 1 176 ? -17.184 14.633 -34.932 1.00 8.95 215 ARG B CA 1
ATOM 3169 C C . ARG B 1 176 ? -15.967 15.420 -35.445 1.00 11.49 215 ARG B C 1
ATOM 3170 O O . ARG B 1 176 ? -15.934 16.667 -35.366 1.00 9.96 215 ARG B O 1
ATOM 3178 N N . GLN B 1 177 ? -14.958 14.715 -35.959 1.00 13.47 216 GLN B N 1
ATOM 3179 C CA . GLN B 1 177 ? -13.772 15.400 -36.486 1.00 15.13 216 GLN B CA 1
ATOM 3180 C C . GLN B 1 177 ? -14.111 16.374 -37.618 1.00 11.35 216 GLN B C 1
ATOM 3181 O O . GLN B 1 177 ? -13.553 17.475 -37.699 1.00 12.56 216 GLN B O 1
ATOM 3187 N N . ARG B 1 178 ? -15.025 15.961 -38.486 1.00 11.39 217 ARG B N 1
ATOM 3188 C CA . ARG B 1 178 ? -15.500 16.810 -39.585 1.00 12.28 217 ARG B CA 1
ATOM 3189 C C . ARG B 1 178 ? -16.178 18.068 -39.054 1.00 11.44 217 ARG B C 1
ATOM 3190 O O . ARG B 1 178 ? -15.954 19.182 -39.551 1.00 12.18 217 ARG B O 1
ATOM 3198 N N . ALA B 1 179 ? -17.002 17.899 -38.028 1.00 10.03 218 ALA B N 1
ATOM 3199 C CA . ALA B 1 179 ? -17.703 19.038 -37.442 1.00 15.45 218 ALA B CA 1
ATOM 3200 C C . ALA B 1 179 ? -16.740 20.001 -36.766 1.00 15.23 218 ALA B C 1
ATOM 3201 O O . ALA B 1 179 ? -16.883 21.217 -36.890 1.00 15.77 218 ALA B O 1
ATOM 3203 N N . LEU B 1 180 ? -15.782 19.457 -36.022 1.00 11.49 219 LEU B N 1
ATOM 3204 C CA . LEU B 1 180 ? -14.788 20.283 -35.327 1.00 11.55 219 LEU B CA 1
ATOM 3205 C C . LEU B 1 180 ? -13.955 21.106 -36.297 1.00 16.09 219 LEU B C 1
ATOM 3206 O O . LEU B 1 180 ? -13.455 22.175 -35.949 1.00 13.12 219 LEU B O 1
ATOM 3211 N N . ALA B 1 181 ? -13.773 20.584 -37.504 1.00 15.40 220 ALA B N 1
ATOM 3212 C CA . ALA B 1 181 ? -12.991 21.282 -38.520 1.00 13.47 220 ALA B CA 1
ATOM 3213 C C . ALA B 1 181 ? -13.723 22.533 -39.004 1.00 23.17 220 ALA B C 1
ATOM 3214 O O . ALA B 1 181 ? -13.099 23.521 -39.395 1.00 21.49 220 ALA B O 1
ATOM 3216 N N . GLU B 1 182 ? -15.052 22.475 -38.989 1.00 16.17 221 GLU B N 1
ATOM 3217 C CA . GLU B 1 182 ? -15.882 23.562 -39.505 1.00 13.19 221 GLU B CA 1
ATOM 3218 C C . GLU B 1 182 ? -16.254 24.589 -38.421 1.00 16.97 221 GLU B C 1
ATOM 3219 O O . GLU B 1 182 ? -16.439 25.772 -38.709 1.00 15.43 221 GLU B O 1
ATOM 3225 N N . ALA B 1 183 ? -16.356 24.136 -37.175 1.00 15.47 222 ALA B N 1
ATOM 3226 C CA . ALA B 1 183 ? -16.860 24.987 -36.097 1.00 15.48 222 ALA B CA 1
ATOM 3227 C C . ALA B 1 183 ? -16.277 24.581 -34.752 1.00 14.42 222 ALA B C 1
ATOM 3228 O O . ALA B 1 183 ? -16.140 23.391 -34.462 1.00 13.65 222 ALA B O 1
ATOM 3230 N N . GLU B 1 184 ? -15.988 25.561 -33.904 1.00 15.55 223 GLU B N 1
ATOM 3231 C CA . GLU B 1 184 ? -15.472 25.262 -32.574 1.00 16.83 223 GLU B CA 1
ATOM 3232 C C . GLU B 1 184 ? -16.594 24.790 -31.654 1.00 14.95 223 GLU B C 1
ATOM 3233 O O . GLU B 1 184 ? -17.692 25.333 -31.685 1.00 13.50 223 GLU B O 1
ATOM 3239 N N . PRO B 1 185 ? -16.319 23.762 -30.836 1.00 15.10 224 PRO B N 1
ATOM 3240 C CA . PRO B 1 185 ? -17.310 23.308 -29.859 1.00 15.79 224 PRO B CA 1
ATOM 3241 C C . PRO B 1 185 ? -17.352 24.302 -28.693 1.00 16.04 224 PRO B C 1
ATOM 3242 O O . PRO B 1 185 ? -16.411 25.084 -28.543 1.00 16.23 224 PRO B O 1
ATOM 3246 N N . PRO B 1 186 ? -18.427 24.277 -27.887 1.00 16.73 225 PRO B N 1
ATOM 3247 C CA . PRO B 1 186 ? -18.533 25.178 -26.729 1.00 18.00 225 PRO B CA 1
ATOM 3248 C C . PRO B 1 186 ? -17.362 25.068 -25.751 1.00 17.76 225 PRO B C 1
ATOM 3249 O O . PRO B 1 186 ? -16.988 26.076 -25.139 1.00 18.91 225 PRO B O 1
ATOM 3253 N N . SER B 1 187 ? -16.757 23.887 -25.643 1.00 15.20 226 SER B N 1
ATOM 3254 C CA . SER B 1 187 ? -15.596 23.694 -24.767 1.00 16.91 226 SER B CA 1
ATOM 3255 C C . SER B 1 187 ? -14.429 24.587 -25.178 1.00 18.56 226 SER B C 1
ATOM 3256 O O . SER B 1 187 ? -13.482 24.786 -24.412 1.00 22.53 226 SER B O 1
ATOM 3259 N N . ARG B 1 188 ? -14.485 25.094 -26.404 1.00 18.58 227 ARG B N 1
ATOM 3260 C CA . ARG B 1 188 ? -13.439 25.970 -26.912 1.00 28.88 227 ARG B CA 1
ATOM 3261 C C . ARG B 1 188 ? -14.007 27.346 -27.255 1.00 26.44 227 ARG B C 1
ATOM 3262 O O . ARG B 1 188 ? -13.446 28.078 -28.074 1.00 26.22 227 ARG B O 1
ATOM 3270 N N . GLY B 1 189 ? -15.126 27.692 -26.619 1.00 22.78 228 GLY B N 1
ATOM 3271 C CA . GLY B 1 189 ? -15.699 29.018 -26.770 1.00 25.86 228 GLY B CA 1
ATOM 3272 C C . GLY B 1 189 ? -16.625 29.192 -27.960 1.00 23.77 228 GLY B C 1
ATOM 3273 O O . GLY B 1 189 ? -17.116 30.294 -28.203 1.00 19.51 228 GLY B O 1
ATOM 3274 N N . GLY B 1 190 ? -16.854 28.122 -28.710 1.00 22.52 229 GLY B N 1
ATOM 3275 C CA . GLY B 1 190 ? -17.732 28.179 -29.870 1.00 22.95 229 GLY B CA 1
ATOM 3276 C C . GLY B 1 190 ? -19.220 28.219 -29.548 1.00 17.70 229 GLY B C 1
ATOM 3277 O O . GLY B 1 190 ? -19.681 27.612 -28.583 1.00 17.33 229 GLY B O 1
ATOM 3278 N N . ASP B 1 191 ? -19.983 28.906 -30.391 1.00 16.17 230 ASP B N 1
ATOM 3279 C CA . ASP B 1 191 ? -21.437 28.934 -30.266 1.00 23.95 230 ASP B CA 1
ATOM 3280 C C . ASP B 1 191 ? -21.999 27.517 -30.421 1.00 17.95 230 ASP B C 1
ATOM 3281 O O . ASP B 1 191 ? -21.640 26.808 -31.365 1.00 15.27 230 ASP B O 1
ATOM 3286 N N . GLU B 1 192 ? -22.859 27.093 -29.492 1.00 12.37 231 GLU B N 1
ATOM 3287 C CA . GLU B 1 192 ? -23.370 25.722 -29.514 1.00 12.22 231 GLU B CA 1
ATOM 3288 C C . GLU B 1 192 ? -24.230 25.428 -30.749 1.00 11.28 231 GLU B C 1
ATOM 3289 O O . GLU B 1 192 ? -24.108 24.357 -31.358 1.00 9.56 231 GLU B O 1
ATOM 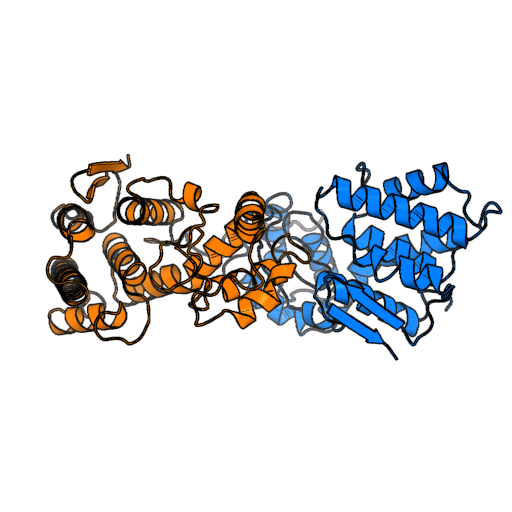3295 N N . VAL B 1 193 ? -25.098 26.364 -31.123 1.00 13.27 232 VAL B N 1
ATOM 3296 C CA . VAL B 1 193 ? -25.953 26.136 -32.292 1.00 15.33 232 VAL B CA 1
ATOM 3297 C C . VAL B 1 193 ? -25.166 25.992 -33.590 1.00 15.63 232 VAL B C 1
ATOM 3298 O O . VAL B 1 193 ? -25.427 25.078 -34.389 1.00 10.21 232 VAL B O 1
ATOM 3302 N N . ALA B 1 194 ? -24.205 26.889 -33.799 1.00 13.75 233 ALA B N 1
ATOM 3303 C CA . ALA B 1 194 ? -23.351 26.797 -34.974 1.00 17.26 233 ALA B CA 1
ATOM 3304 C C . ALA B 1 194 ? -22.604 25.458 -34.991 1.00 14.24 233 ALA B C 1
ATOM 3305 O O . ALA B 1 194 ? -22.505 24.810 -36.050 1.00 12.11 233 ALA B O 1
ATOM 3307 N N . TYR B 1 195 ? -22.107 25.016 -33.831 1.00 10.85 234 TYR B N 1
ATOM 3308 C CA . TYR B 1 195 ? -21.410 23.728 -33.783 1.00 11.24 234 TYR B CA 1
ATOM 3309 C C . TYR B 1 195 ? -22.354 22.558 -34.060 1.00 14.69 234 TYR B C 1
ATOM 3310 O O . TYR B 1 195 ? -22.016 21.627 -34.808 1.00 12.60 234 TYR B O 1
ATOM 3319 N N . LEU B 1 196 ? -23.527 22.573 -33.437 1.00 8.71 235 LEU B N 1
ATOM 3320 C CA . LEU B 1 196 ? -24.483 21.493 -33.676 1.00 9.35 235 LEU B CA 1
ATOM 3321 C C . LEU B 1 196 ? -24.981 21.488 -35.134 1.00 7.71 235 LEU B C 1
ATOM 3322 O O . LEU B 1 196 ? -25.209 20.416 -35.701 1.00 9.16 235 LEU B O 1
ATOM 3327 N N . ASP B 1 197 ? -25.114 22.662 -35.762 1.00 8.54 236 ASP B N 1
ATOM 3328 C CA . ASP B 1 197 ? -25.438 22.674 -37.187 1.00 11.55 236 ASP B CA 1
ATOM 3329 C C . ASP B 1 197 ? -24.322 21.994 -37.986 1.00 13.14 236 ASP B C 1
ATOM 3330 O O . ASP B 1 197 ? -24.602 21.240 -38.922 1.00 8.71 236 ASP B O 1
ATOM 3335 N N . ALA B 1 198 ? -23.062 22.245 -37.622 1.00 11.84 237 ALA B N 1
ATOM 3336 C CA . ALA B 1 198 ? -21.947 21.570 -38.301 1.00 8.75 237 ALA B CA 1
ATOM 3337 C C . ALA B 1 198 ? -21.917 20.068 -38.033 1.00 13.44 237 ALA B C 1
ATOM 3338 O O . ALA B 1 198 ? -21.606 19.273 -38.937 1.00 9.76 237 ALA B O 1
ATOM 3340 N N . PHE B 1 199 ? -22.227 19.670 -36.800 1.00 9.55 238 PHE B N 1
ATOM 3341 C CA . PHE B 1 199 ? -22.261 18.242 -36.486 1.00 7.41 238 PHE B CA 1
ATOM 3342 C C . PHE B 1 199 ? -23.367 17.550 -37.272 1.00 8.06 238 PHE B C 1
ATOM 3343 O O . PHE B 1 199 ? -23.152 16.472 -37.848 1.00 8.37 238 PHE B O 1
ATOM 3351 N N . LEU B 1 200 ? -24.548 18.161 -37.316 1.00 7.27 239 LEU B N 1
ATOM 3352 C CA . LEU B 1 200 ? -25.634 17.575 -38.097 1.00 8.14 239 LEU B CA 1
ATOM 3353 C C . LEU B 1 200 ? -25.306 17.496 -39.594 1.00 8.25 239 LEU B C 1
ATOM 3354 O O . LEU B 1 200 ? -25.684 16.524 -40.258 1.00 10.31 239 LEU B O 1
ATOM 3359 N N . ASP B 1 201 ? -24.637 18.518 -40.131 1.00 9.16 240 ASP B N 1
ATOM 3360 C CA . ASP B 1 201 ? -24.207 18.485 -41.536 1.00 11.52 240 ASP B CA 1
ATOM 3361 C C . ASP B 1 201 ? -23.295 17.279 -41.774 1.00 12.96 240 ASP B C 1
ATOM 3362 O O . ASP B 1 201 ? -23.438 16.558 -42.769 1.00 8.50 240 ASP B O 1
ATOM 3367 N N . ALA B 1 202 ? -22.336 17.096 -40.869 1.00 8.94 241 ALA B N 1
ATOM 3368 C CA . ALA B 1 202 ? -21.402 15.978 -40.933 1.00 9.54 241 ALA B CA 1
ATOM 3369 C C . ALA B 1 202 ? -22.114 14.629 -40.817 1.00 9.21 241 ALA B C 1
ATOM 3370 O O . ALA B 1 202 ? -21.747 13.668 -41.505 1.00 8.64 241 ALA B O 1
ATOM 3372 N N . ARG B 1 203 ? -23.124 14.557 -39.949 1.00 6.79 242 ARG B N 1
ATOM 3373 C CA . ARG B 1 203 ? -23.940 13.347 -39.807 1.00 14.62 242 ARG B CA 1
ATOM 3374 C C . ARG B 1 203 ? -24.619 12.972 -41.126 1.00 7.96 242 ARG B C 1
ATOM 3375 O O . ARG B 1 203 ? -24.612 11.808 -41.552 1.00 7.95 242 ARG B O 1
ATOM 3383 N N . VAL B 1 204 ? -25.250 13.967 -41.741 1.00 7.70 243 VAL B N 1
ATOM 3384 C CA . VAL B 1 204 ? -25.907 13.781 -43.032 1.00 9.84 243 VAL B CA 1
ATOM 3385 C C . VAL B 1 204 ? -24.907 13.376 -44.118 1.00 9.05 243 VAL B C 1
ATOM 3386 O O . VAL B 1 204 ? -25.174 12.485 -44.940 1.00 9.72 243 VAL B O 1
ATOM 3390 N N . TRP B 1 205 ? -23.746 14.024 -44.108 1.00 10.12 244 TRP B N 1
ATOM 3391 C CA . TRP B 1 205 ? -22.668 13.658 -45.033 1.00 13.57 244 TRP B CA 1
ATOM 3392 C C . TRP B 1 205 ? -22.316 12.172 -44.914 1.00 14.83 244 TRP B C 1
ATOM 3393 O O . TRP B 1 205 ? -22.113 11.469 -45.920 1.00 12.79 244 TRP B O 1
ATOM 3404 N N . ALA B 1 206 ? -22.247 11.693 -43.681 1.00 9.37 245 ALA B N 1
ATOM 3405 C CA . ALA B 1 206 ? -21.863 10.314 -43.441 1.00 9.05 245 ALA B CA 1
ATOM 3406 C C . ALA B 1 206 ? -22.959 9.348 -43.851 1.00 9.45 245 ALA B C 1
ATOM 3407 O O . ALA B 1 206 ? -22.678 8.294 -44.433 1.00 12.36 245 ALA B O 1
ATOM 3409 N N . MET B 1 207 ? -24.204 9.692 -43.525 1.00 9.94 246 MET B N 1
ATOM 3410 C CA . MET B 1 207 ? -25.338 8.849 -43.890 1.00 13.64 246 MET B CA 1
ATOM 3411 C C . MET B 1 207 ? -25.365 8.683 -45.405 1.00 17.37 246 MET B C 1
ATOM 3412 O O . MET B 1 207 ? -25.664 7.600 -45.915 1.00 22.45 246 MET B O 1
ATOM 3417 N N . ARG B 1 208 ? -25.049 9.759 -46.123 1.00 16.18 247 ARG B N 1
ATOM 3418 C CA . ARG B 1 208 ? -25.044 9.714 -47.590 1.00 23.53 247 ARG B CA 1
ATOM 3419 C C . ARG B 1 208 ? -23.832 8.958 -48.157 1.00 29.23 247 ARG B C 1
ATOM 3420 O O . ARG B 1 208 ? -23.941 8.272 -49.180 1.00 27.80 247 ARG B O 1
ATOM 3428 N N . GLN B 1 209 ? -22.679 9.097 -47.501 1.00 26.36 248 GLN B N 1
ATOM 3429 C CA . GLN B 1 209 ? -21.476 8.348 -47.880 1.00 20.30 248 GLN B CA 1
ATOM 3430 C C . GLN B 1 209 ? -21.747 6.845 -47.823 1.00 26.29 248 GLN B C 1
ATOM 3431 O O . GLN B 1 209 ? -21.270 6.088 -48.670 1.00 34.37 248 GLN B O 1
ATOM 3437 N N . GLU B 1 210 ? -22.511 6.418 -46.820 1.00 36.23 249 GLU B N 1
ATOM 3438 C CA . GLU B 1 210 ? -22.741 4.992 -46.579 1.00 33.55 249 GLU B CA 1
ATOM 3439 C C . GLU B 1 210 ? -23.744 4.377 -47.555 1.00 33.36 249 GLU B C 1
ATOM 3440 O O . GLU B 1 210 ? -23.606 3.217 -47.946 1.00 34.85 249 GLU B O 1
ATOM 3446 N N . GLU B 1 211 ? -24.769 5.144 -47.914 1.00 48.03 250 GLU B N 1
ATOM 3447 C CA . GLU B 1 211 ? -25.616 4.830 -49.068 1.00 55.60 250 GLU B CA 1
ATOM 3448 C C . GLU B 1 211 ? -25.982 6.153 -49.732 1.00 54.67 250 GLU B C 1
ATOM 3449 O O . GLU B 1 211 ? -26.444 7.072 -49.052 1.00 49.97 250 GLU B O 1
ATOM 3455 N N . ALA B 1 212 ? -25.754 6.268 -51.040 1.00 57.85 251 ALA B N 1
ATOM 3456 C CA . ALA B 1 212 ? -25.913 7.554 -51.732 1.00 57.86 251 ALA B CA 1
ATOM 3457 C C . ALA B 1 212 ? -27.253 8.248 -51.455 1.00 57.90 251 ALA B C 1
ATOM 3458 O O . ALA B 1 212 ? -27.279 9.363 -50.926 1.00 52.02 251 ALA B O 1
ATOM 3460 N N . HIS B 1 213 ? -28.355 7.590 -51.813 1.00 62.43 252 HIS B N 1
ATOM 3461 C CA . HIS B 1 213 ? -29.690 8.146 -51.590 1.00 63.21 252 HIS B CA 1
ATOM 3462 C C . HIS B 1 213 ? -30.272 7.764 -50.220 1.00 60.41 252 HIS B C 1
ATOM 3463 O O . HIS B 1 213 ? -31.453 7.421 -50.104 1.00 60.46 252 HIS B O 1
ATOM 3470 N N . SER B 1 214 ? -29.437 7.832 -49.188 1.00 52.57 253 SER B N 1
ATOM 3471 C CA . SER B 1 214 ? -29.855 7.471 -47.835 1.00 44.75 253 SER B CA 1
ATOM 3472 C C . SER B 1 214 ? -31.006 8.340 -47.338 1.00 36.80 253 SER B C 1
ATOM 3473 O O . SER B 1 214 ? -31.145 9.500 -47.743 1.00 40.56 253 SER B O 1
ATOM 3476 N N . ASP B 1 215 ? -31.826 7.779 -46.452 1.00 28.54 254 ASP B N 1
ATOM 3477 C CA . ASP B 1 215 ? -32.917 8.540 -45.849 1.00 20.08 254 ASP B CA 1
ATOM 3478 C C . ASP B 1 215 ? -32.376 9.283 -44.636 1.00 13.91 254 ASP B C 1
ATOM 3479 O O . ASP B 1 215 ? -31.990 8.670 -43.641 1.00 18.50 254 ASP B O 1
ATOM 3484 N N . THR B 1 216 ? -32.321 10.605 -44.743 1.00 10.27 255 THR B N 1
ATOM 3485 C CA . THR B 1 216 ? -31.711 11.427 -43.705 1.00 9.27 255 THR B CA 1
ATOM 3486 C C . THR B 1 216 ? -32.692 12.059 -42.727 1.00 8.57 255 THR B C 1
ATOM 3487 O O . THR B 1 216 ? -32.300 12.919 -41.947 1.00 7.93 255 THR B O 1
ATOM 3491 N N . SER B 1 217 ? -33.947 11.606 -42.734 1.00 8.96 256 SER B N 1
ATOM 3492 C CA . SER B 1 217 ? -34.986 12.223 -41.894 1.00 12.27 256 SER B CA 1
ATOM 3493 C C . SER B 1 217 ? -34.727 12.228 -40.370 1.00 11.71 256 SER B C 1
ATOM 3494 O O . SER B 1 217 ? -35.220 13.131 -39.665 1.00 9.06 256 SER B O 1
ATOM 3497 N N . ARG B 1 218 ? -33.982 11.252 -39.838 1.00 7.47 257 ARG B N 1
ATOM 3498 C CA . ARG B 1 218 ? -33.738 11.253 -38.388 1.00 9.61 257 ARG B CA 1
ATOM 3499 C C . ARG B 1 218 ? -32.949 12.502 -37.999 1.00 6.45 257 ARG B C 1
ATOM 3500 O O . ARG B 1 218 ? -32.997 12.952 -36.845 1.00 6.12 257 ARG B O 1
ATOM 3508 N N . VAL B 1 219 ? -32.250 13.078 -38.970 1.00 6.61 258 VAL B N 1
ATOM 3509 C CA . VAL B 1 219 ? -31.694 14.425 -38.791 1.00 6.39 258 VAL B CA 1
ATOM 3510 C C . VAL B 1 219 ? -32.682 15.502 -39.243 1.00 6.61 258 VAL B C 1
ATOM 3511 O O . VAL B 1 219 ? -33.058 16.386 -38.463 1.00 6.46 258 VAL B O 1
ATOM 3515 N N . ASP B 1 220 ? -33.089 15.423 -40.511 1.00 7.14 259 ASP B N 1
ATOM 3516 C CA . ASP B 1 220 ? -33.852 16.497 -41.158 1.00 9.53 259 ASP B CA 1
ATOM 3517 C C . ASP B 1 220 ? -35.161 16.851 -40.449 1.00 12.76 259 ASP B C 1
ATOM 3518 O O . ASP B 1 220 ? -35.468 18.036 -40.261 1.00 10.70 259 ASP B O 1
ATOM 3523 N N . THR B 1 221 ? -35.936 15.842 -40.051 1.00 7.59 260 THR B N 1
ATOM 3524 C CA . THR B 1 221 ? -37.239 16.123 -39.447 1.00 7.82 260 THR B CA 1
ATOM 3525 C C . THR B 1 221 ? -37.304 15.793 -37.961 1.00 7.36 260 THR B C 1
ATOM 3526 O O . THR B 1 221 ? -38.391 15.646 -37.382 1.00 10.73 260 THR B O 1
ATOM 3530 N N . ALA B 1 222 ? -36.136 15.747 -37.330 1.00 8.09 261 ALA B N 1
ATOM 3531 C CA . ALA B 1 222 ? -36.050 15.509 -35.888 1.00 6.53 261 ALA B CA 1
ATOM 3532 C C . ALA B 1 222 ? -34.978 16.362 -35.238 1.00 6.26 261 ALA B C 1
ATOM 3533 O O . ALA B 1 222 ? -35.278 17.439 -34.715 1.00 10.85 261 ALA B O 1
ATOM 3535 N N . GLN B 1 223 ? -33.724 15.913 -35.299 1.00 6.30 262 GLN B N 1
ATOM 3536 C CA . GLN B 1 223 ? -32.630 16.670 -34.676 1.00 5.84 262 GLN B CA 1
ATOM 3537 C C . GLN B 1 223 ? -32.510 18.137 -35.141 1.00 6.55 262 GLN B C 1
ATOM 3538 O O . GLN B 1 223 ? -32.340 19.054 -34.319 1.00 8.25 262 GLN B O 1
ATOM 3544 N N . ARG B 1 224 ? -32.561 18.361 -36.451 1.00 10.05 263 ARG B N 1
ATOM 3545 C CA . ARG B 1 224 ? -32.474 19.721 -36.984 1.00 9.63 263 ARG B CA 1
ATOM 3546 C C . ARG B 1 224 ? -33.690 20.559 -36.559 1.00 9.65 263 ARG B C 1
ATOM 3547 O O . ARG B 1 224 ? -33.598 21.783 -36.365 1.00 10.35 263 ARG B O 1
ATOM 3555 N N . VAL B 1 225 ? -34.843 19.904 -36.444 1.00 10.25 264 VAL B N 1
ATOM 3556 C CA . VAL B 1 225 ? -36.050 20.601 -35.997 1.00 9.87 264 VAL B CA 1
ATOM 3557 C C . VAL B 1 225 ? -35.908 21.035 -34.541 1.00 9.12 264 VAL B C 1
ATOM 3558 O O . VAL B 1 225 ? -36.220 22.176 -34.203 1.00 8.42 264 VAL B O 1
ATOM 3562 N N . PHE B 1 226 ? -35.449 20.126 -33.675 1.00 9.16 265 PHE B N 1
ATOM 3563 C CA . PHE B 1 226 ? -35.154 20.483 -32.279 1.00 10.50 265 PHE B CA 1
ATOM 3564 C C . PHE B 1 226 ? -34.147 21.638 -32.200 1.00 8.19 265 PHE B C 1
ATOM 3565 O O . PHE B 1 226 ? -34.302 22.562 -31.385 1.00 11.05 265 PHE B O 1
ATOM 3573 N N . LEU B 1 227 ? -33.107 21.594 -33.033 1.00 8.14 266 LEU B N 1
ATOM 3574 C CA . LEU B 1 227 ? -32.093 22.661 -33.032 1.00 9.43 266 LEU B CA 1
ATOM 3575 C C . LEU B 1 227 ? -32.669 24.030 -33.465 1.00 8.50 266 LEU B C 1
ATOM 3576 O O . LEU B 1 227 ? -32.396 25.053 -32.821 1.00 9.17 266 LEU B O 1
ATOM 3581 N N . ARG B 1 228 ? -33.471 24.056 -34.535 1.00 8.99 267 ARG B N 1
ATOM 3582 C CA . ARG B 1 228 ? -34.112 25.297 -34.993 1.00 13.91 267 ARG B CA 1
ATOM 3583 C C . ARG B 1 228 ? -35.066 25.874 -33.941 1.00 10.27 267 ARG B C 1
ATOM 3584 O O . ARG B 1 228 ? -35.302 27.084 -33.893 1.00 15.07 267 ARG B O 1
ATOM 3592 N N . ASP B 1 229 ? -35.645 24.978 -33.145 1.00 15.39 268 ASP B N 1
ATOM 3593 C CA A ASP B 1 229 ? -36.559 25.351 -32.066 0.49 14.93 268 ASP B CA 1
ATOM 3594 C CA B ASP B 1 229 ? -36.551 25.346 -32.057 0.51 14.93 268 ASP B CA 1
ATOM 3595 C C . ASP B 1 229 ? -35.792 25.888 -30.852 1.00 18.11 268 ASP B C 1
ATOM 3596 O O . ASP B 1 229 ? -36.397 26.405 -29.898 1.00 17.91 268 ASP B O 1
ATOM 3605 N N . GLY B 1 230 ? -34.468 25.778 -30.890 1.00 10.59 269 GLY B N 1
ATOM 3606 C CA . GLY B 1 230 ? -33.630 26.175 -29.763 1.00 16.83 269 GLY B CA 1
ATOM 3607 C C . GLY B 1 230 ? -33.802 25.291 -28.529 1.00 17.55 269 GLY B C 1
ATOM 3608 O O . GLY B 1 230 ? -33.505 25.694 -27.404 1.00 14.68 269 GLY B O 1
ATOM 3609 N N . ASN B 1 231 ? -34.292 24.075 -28.735 1.00 11.81 270 ASN B N 1
ATOM 3610 C CA . ASN B 1 231 ? -34.550 23.157 -27.621 1.00 12.20 270 ASN B CA 1
ATOM 3611 C C . ASN B 1 231 ? -33.257 22.458 -27.202 1.00 13.37 270 ASN B C 1
ATOM 3612 O O . ASN B 1 231 ? -33.134 21.237 -27.303 1.00 12.20 270 ASN B O 1
ATOM 3617 N N . LEU B 1 232 ? -32.282 23.249 -26.756 1.00 10.41 271 LEU B N 1
ATOM 3618 C CA . LEU B 1 232 ? -30.943 22.736 -26.454 1.00 13.96 271 LEU B CA 1
ATOM 3619 C C . LEU B 1 232 ? -30.910 21.798 -25.255 1.00 14.22 271 LEU B C 1
ATOM 3620 O O . LEU B 1 232 ? -29.991 20.983 -25.140 1.00 12.88 271 LEU B O 1
ATOM 3625 N N . ASN B 1 233 ? -31.922 21.886 -24.388 1.00 13.47 272 ASN B N 1
ATOM 3626 C CA . ASN B 1 233 ? -32.001 21.021 -23.208 1.00 11.15 272 ASN B CA 1
ATOM 3627 C C . ASN B 1 233 ? -32.893 19.806 -23.471 1.00 13.15 272 ASN B C 1
ATOM 3628 O O . ASN B 1 233 ? -33.146 19.003 -22.565 1.00 15.12 272 ASN B O 1
ATOM 3633 N N . LEU B 1 234 ? -33.366 19.676 -24.712 1.00 9.72 273 LEU B N 1
ATOM 3634 C CA . LEU B 1 234 ? -34.224 18.549 -25.106 1.00 9.80 273 LEU B CA 1
ATOM 3635 C C . LEU B 1 234 ? -35.376 18.322 -24.118 1.00 15.34 273 LEU B C 1
ATOM 3636 O O . LEU B 1 234 ? -35.537 17.233 -23.550 1.00 14.93 273 LEU B O 1
ATOM 3641 N N . ASP B 1 235 ? -36.192 19.351 -23.931 1.00 13.46 274 ASP B N 1
ATOM 3642 C CA . ASP B 1 235 ? -37.326 19.269 -23.024 1.00 14.32 274 ASP B CA 1
ATOM 3643 C C . ASP B 1 235 ? -38.600 18.980 -23.800 1.00 17.65 274 ASP B C 1
ATOM 3644 O O . ASP B 1 235 ? -38.826 19.565 -24.864 1.00 17.96 274 ASP B O 1
ATOM 3649 N N . PRO B 1 236 ? -39.429 18.061 -23.277 1.00 17.31 275 PRO B N 1
ATOM 3650 C CA . PRO B 1 236 ? -40.750 17.833 -23.868 1.00 17.84 275 PRO B CA 1
ATOM 3651 C C . PRO B 1 236 ? -41.597 19.103 -23.729 1.00 17.99 275 PRO B C 1
ATOM 3652 O O . PRO B 1 236 ? -41.331 19.922 -22.844 1.00 14.11 275 PRO B O 1
ATOM 3656 N N . PRO B 1 237 ? -42.610 19.272 -24.590 1.00 15.69 276 PRO B N 1
ATOM 3657 C CA . PRO B 1 237 ? -43.043 18.294 -25.601 1.00 12.98 276 PRO B CA 1
ATOM 3658 C C . PRO B 1 237 ? -42.096 18.188 -26.799 1.00 11.42 276 PRO B C 1
ATOM 3659 O O . PRO B 1 237 ? -41.540 19.192 -27.258 1.00 17.47 276 PRO B O 1
ATOM 3663 N N . LEU B 1 238 ? -41.914 16.961 -27.288 1.00 10.86 277 LEU B N 1
ATOM 3664 C CA . LEU B 1 238 ? -41.103 16.716 -28.470 1.00 13.91 277 LEU B CA 1
ATOM 3665 C C . LEU B 1 238 ? -42.023 16.175 -29.543 1.00 13.55 277 LEU B C 1
ATOM 3666 O O . LEU B 1 238 ? -42.799 15.245 -29.294 1.00 10.87 277 LEU B O 1
ATOM 3671 N N . ASP B 1 239 ? -41.973 16.789 -30.717 1.00 11.77 278 ASP B N 1
ATOM 3672 C CA . ASP B 1 239 ? -42.744 16.313 -31.866 1.00 9.76 278 ASP B CA 1
ATOM 3673 C C . ASP B 1 239 ? -41.800 16.247 -33.035 1.00 9.06 278 ASP B C 1
ATOM 3674 O O . ASP B 1 239 ? -41.100 17.218 -33.315 1.00 11.47 278 ASP B O 1
ATOM 3679 N N . TRP B 1 240 ? -41.768 15.107 -33.720 1.00 10.68 279 TRP B N 1
ATOM 3680 C CA . TRP B 1 240 ? -40.847 14.928 -34.837 1.00 12.55 279 TRP B CA 1
ATOM 3681 C C . TRP B 1 240 ? -41.391 13.907 -35.823 1.00 12.60 279 TRP B C 1
ATOM 3682 O O . TRP B 1 240 ? -42.418 13.275 -35.571 1.00 10.68 279 TRP B O 1
ATOM 3693 N N . GLN B 1 241 ? -40.710 13.767 -36.951 1.00 8.53 280 GLN B N 1
ATOM 3694 C CA . GLN B 1 241 ? -41.034 12.728 -37.911 1.00 8.97 280 GLN B CA 1
ATOM 3695 C C . GLN B 1 241 ? -39.766 11.932 -38.228 1.00 13.52 280 GLN B C 1
ATOM 3696 O O . GLN B 1 241 ? -38.662 12.475 -38.197 1.00 12.76 280 GLN B O 1
ATOM 3702 N N . VAL B 1 242 ? -39.925 10.637 -38.488 1.00 9.27 281 VAL B N 1
ATOM 3703 C CA . VAL B 1 242 ? -38.881 9.846 -39.129 1.00 8.87 281 VAL B CA 1
ATOM 3704 C C . VAL B 1 242 ? -39.574 8.997 -40.183 1.00 9.85 281 VAL B C 1
ATOM 3705 O O . VAL B 1 242 ? -40.612 8.392 -39.896 1.00 12.43 281 VAL B O 1
ATOM 3709 N N . TYR B 1 243 ? -39.027 8.985 -41.400 1.00 11.38 282 TYR B N 1
ATOM 3710 C CA . TYR B 1 243 ? -39.653 8.324 -42.564 1.00 11.42 282 TYR B CA 1
ATOM 3711 C C . TYR B 1 243 ? -41.095 8.773 -42.826 1.00 16.59 282 TYR B C 1
ATOM 3712 O O . TYR B 1 243 ? -41.907 8.008 -43.349 1.00 16.92 282 TYR B O 1
ATOM 3721 N N . GLY B 1 244 ? -41.415 10.013 -42.465 1.00 18.66 283 GLY B N 1
ATOM 3722 C CA . GLY B 1 244 ? -42.753 10.531 -42.711 1.00 23.22 283 GLY B CA 1
ATOM 3723 C C . GLY B 1 244 ? -43.787 10.205 -41.643 1.00 20.88 283 GLY B C 1
ATOM 3724 O O . GLY B 1 244 ? -44.883 10.778 -41.652 1.00 14.96 283 GLY B O 1
ATOM 3725 N N . ASP B 1 245 ? -43.448 9.299 -40.724 1.00 15.28 284 ASP B N 1
ATOM 3726 C CA . ASP B 1 245 ? -44.322 8.981 -39.585 1.00 15.44 284 ASP B CA 1
ATOM 3727 C C . ASP B 1 245 ? -44.135 9.988 -38.460 1.00 15.01 284 ASP B C 1
ATOM 3728 O O . ASP B 1 245 ? -43.012 10.386 -38.181 1.00 11.46 284 ASP B O 1
ATOM 3733 N N . SER B 1 246 ? -45.227 10.382 -37.806 1.00 11.84 285 SER B N 1
ATOM 3734 C CA . SER B 1 246 ? -45.155 11.373 -36.726 1.00 11.36 285 SER B CA 1
ATOM 3735 C C . SER B 1 246 ? -45.078 10.748 -35.335 1.00 15.52 285 SER B C 1
ATOM 3736 O O . SER B 1 246 ? -45.799 9.790 -35.021 1.00 11.74 285 SER B O 1
ATOM 3739 N N . PHE B 1 247 ? -44.231 11.332 -34.490 1.00 13.00 286 PHE B N 1
ATOM 3740 C CA . PHE B 1 247 ? -44.032 10.857 -33.122 1.00 15.41 286 PHE B CA 1
ATOM 3741 C C . PHE B 1 247 ? -44.180 12.004 -32.133 1.00 10.27 286 PHE B C 1
ATOM 3742 O O . PHE B 1 247 ? -43.953 13.165 -32.483 1.00 10.50 286 PHE B O 1
ATOM 3750 N N . HIS B 1 248 ? -44.537 11.668 -30.895 1.00 11.15 287 HIS B N 1
ATOM 3751 C CA . HIS B 1 248 ? -44.753 12.668 -29.850 1.00 15.21 287 HIS B CA 1
ATOM 3752 C C . HIS B 1 248 ? -44.389 12.136 -28.468 1.00 19.03 287 HIS B C 1
ATOM 3753 O O . HIS B 1 248 ? -44.805 11.046 -28.078 1.00 11.52 287 HIS B O 1
ATOM 3760 N N . ILE B 1 249 ? -43.609 12.920 -27.734 1.00 14.46 288 ILE B N 1
ATOM 3761 C CA . ILE B 1 249 ? -43.363 12.664 -26.327 1.00 14.18 288 ILE B CA 1
ATOM 3762 C C . ILE B 1 249 ? -43.849 13.886 -25.559 1.00 15.18 288 ILE B C 1
ATOM 3763 O O . ILE B 1 249 ? -43.391 15.001 -25.815 1.00 11.81 288 ILE B O 1
ATOM 3768 N N . GLY B 1 250 ? -44.803 13.676 -24.654 1.00 20.80 289 GLY B N 1
ATOM 3769 C CA . GLY B 1 250 ? -45.367 14.750 -23.856 1.00 19.92 289 GLY B CA 1
ATOM 3770 C C . GLY B 1 250 ? -44.565 15.040 -22.599 1.00 32.88 289 GLY B C 1
ATOM 3771 O O . GLY B 1 250 ? -44.578 16.162 -22.087 1.00 37.25 289 GLY B O 1
#

Nearest PDB structures (foldseek):
  4ily-assembly1_A  TM=1.004E+00  e=3.545E-40  Streptomyces sp. SirexAA-E
  4ily-assembly2_B  TM=1.002E+00  e=1.444E-39  Streptomyces sp. SirexAA-E
  1chk-assembly2_B  TM=9.889E-01  e=3.709E-30  Streptomyces sp. N174
  4olt-assembly1_A  TM=9.437E-01  e=1.950E-28  Pseudomonas sp. LL2(2010)
  4qwp-assembly2_B  TM=9.460E-01  e=1.863E-27  Pseudomonas sp. A-01

Secondary structure (DSSP, 8-state):
--GGGSHHHHHHHHHHHHHHHHSSS-GGGGTT-EE--SSSS--EETTTTEETTTSHHHHHHHHHHHHSTT-TTGGGHHHHHHHTTS---TTTTTTHHHHHHHHTTSHHHHHHHHHHHIIIIIHHHHHHHHHTT--HHHHHHHHHHHHHH-SSSSTTSHHHHHHHHHHHS--GGGT--HHHHHHHHHHHHHHHHHHH-TT---HHIIIIIHHHHHTT-TT-PSPEEEEETTEEEEE-/-PPPPPPP--SSPPP-GGGSHHHHHHHHHHHHHHHTSSS-GGGGTT-EE--SSSS--EETTTTEETTTSHHHHHHHHHHHHSTT-TTGGGHHHHHHHTTS---TTTTTTHHHHHHHHTTSHHHHHHHHHHHIIIIIHHHHHHHHHTT--HHHHHHHHHHHHHH-SSSSTTSHHHHHHHHHHHS--GGGT--HHHHHHHHHHHHHHHHHHHSTT---HHIIIIIHHHHHTT-TT-PSPEEEEETTEEEEE-

Foldseek 3Di:
DFACPPPVNVLVLLQLLCCQVPVGSCLLVFQLDWDDPPPFQAIFGGSLGQGLAACLVLVLVVVLCVVPPPQLCNQQNVVSVVCHNTNDCVSCPPCNSVSSNVCSVPVSSVVSRVVSLCVFALVVLQVVCVLLVAGNLSSSLSRSLCSVANCDDDCLHSVNLLVQLCVVFRGVNVPTDPLSSLVSSLVSSVVSQCVVPVPGQSQSVVFASVVCSVVVVRNVDDQGWTDGPRDIDGDD/DPDDDDDDDDPDDADFACPRPVNVLVLLQLLCCAVPVGSCLLVFQLDWDDPPPFQAIFGGSLGQGLAACLVLVLVVVLCVVPPPQLCVQQNVVSVVCHNGNDCVSCPDCNSVSSNVVSVDVSSVVSRVVSCCVFALVVLLVVCVLLVAGNLSSSLSRSQCSVANPDDDCLHSVNLLVQLCVVWRGVNVPTDPLSSVVSSLVSSVVSQCVVPVPGQSQSSVFASVVCSVVVVRNPDDQGWTDGPRDIDTDD